Protein AF-A0A3S4GJ81-F1 (afdb_monomer)

Mean predicted aligned error: 19.54 Å

Nearest PDB structures (foldseek):
  8guh-assembly1_A  TM=9.334E-01  e=1.104E-15  Sphingobacterium multivorum
  7pob-assembly1_A  TM=9.217E-01  e=8.925E-16  Thermus thermophilus
  4bmk-assembly1_A  TM=9.281E-01  e=1.808E-13  Sphingomonas paucimobilis
  2x8u-assembly1_B  TM=9.259E-01  e=1.714E-13  Rhizorhabdus wittichii RW1
  2w8t-assembly1_A-2  TM=9.244E-01  e=3.075E-13  Sphingomonas paucimobilis

Organism: Serratia rubidaea (NCBI:txid61652)

pLDDT: mean 77.08, std 19.97, range [22.3, 98.38]

Foldseek 3Di:
DDDDDDPPPVVVLVVLLVVLLVLCCVLLVDDSVVADQAAFCCPRSVQDPVSLVVSQVCLCVQQVFPDGDDSVQPRGSNSSSVVSVVRPTNHPPPPDQDDPPDDLLRVLLLLLLVLLCVQQVDHSVVADQAAFSCPRSVRDPVSVLVSVQVSCVLLVHDSPDDCPPPRGNNSSSVSVQVVLCVPVNPCSSVVSSPDDDDDDDDDDDDDDDDDDDPPPVCPVVVCVVLPDNDDPVVLPPDDDPDPCPSVVVVVVVQVSCVVVVNHDPDFDFPDPPDQWTWTQDPVVRDTDIDGDPPDLCPVVVSPDPVSVVVQVVCCVVPNPAQPDDPVPRRDDPVQQVVFVVLCVLLVHPTGHDDPDLLVVLLVVLLVPAACLEEEEEEPQDDCSVVNSCVNRNHHYDYFYPDVVRVLVVLVVCLVRPHAYEYEYEQQRDPPRDGDPVVSVVVSCVVSVHHYDYRQVSQALPDDPSSSSDPDDDD

Solvent-accessible surface area (backbone atoms only — not comparable to full-atom values): 28217 Å² total; per-residue (Å²): 134,91,85,80,88,71,86,46,72,64,57,58,47,51,53,51,50,51,53,52,47,52,53,49,22,69,74,68,73,45,56,68,88,76,61,56,50,80,42,38,35,55,84,72,66,63,46,47,78,66,58,41,45,52,50,32,55,48,50,30,63,57,26,58,36,87,64,73,64,50,59,92,61,49,54,23,56,45,38,46,53,52,56,43,64,76,44,70,51,47,71,58,82,84,76,65,76,78,66,99,79,66,50,66,63,58,50,50,49,49,53,50,30,50,45,48,19,75,60,48,77,46,58,48,89,74,60,54,50,81,41,32,45,62,74,71,54,67,31,50,81,60,46,53,53,52,37,48,51,54,51,30,57,76,69,73,48,74,89,85,64,80,78,70,84,47,55,22,54,46,53,43,46,52,53,51,51,55,48,43,35,68,76,56,35,92,58,32,59,65,55,68,74,66,70,78,90,85,88,85,88,84,90,87,81,90,85,82,90,87,85,94,78,68,67,76,77,48,46,69,63,48,48,70,74,65,54,75,81,74,54,80,69,71,68,60,82,71,86,61,94,55,82,60,51,59,55,53,55,49,49,54,53,50,48,55,28,49,80,66,74,65,48,81,79,69,63,52,71,79,44,72,90,47,69,55,28,38,24,40,35,75,91,79,72,42,76,44,79,40,76,55,84,86,67,87,60,84,82,50,57,91,73,32,68,71,52,54,48,51,50,53,53,45,33,74,75,63,45,94,62,58,96,36,51,74,88,54,83,25,62,55,71,66,58,58,51,48,21,54,51,49,9,57,57,59,73,43,98,65,52,84,86,58,99,41,73,53,53,40,38,27,53,51,40,34,71,76,41,33,64,67,20,39,37,39,32,46,65,77,45,62,66,39,52,57,52,6,36,59,74,20,50,26,45,71,42,77,24,58,88,43,73,70,43,41,50,55,52,50,61,77,50,54,86,52,90,45,57,39,38,37,41,41,43,40,30,35,90,92,77,70,49,64,58,64,55,73,63,50,51,51,52,25,60,76,64,68,32,47,80,49,71,44,42,83,72,16,47,67,72,28,33,99,80,22,45,35,51,67,94,66,98,124

Structure (mmCIF, N/CA/C/O backbone):
data_AF-A0A3S4GJ81-F1
#
_entry.id   AF-A0A3S4GJ81-F1
#
loop_
_atom_site.group_PDB
_atom_site.id
_atom_site.type_symbol
_atom_site.label_atom_id
_atom_site.label_alt_id
_atom_site.label_comp_id
_atom_site.label_asym_id
_atom_site.label_entity_id
_atom_site.label_seq_id
_atom_site.pdbx_PDB_ins_code
_atom_site.Cartn_x
_atom_site.Cartn_y
_atom_site.Cartn_z
_atom_site.occupancy
_atom_site.B_iso_or_equiv
_atom_site.auth_seq_id
_atom_site.auth_comp_id
_atom_site.auth_asym_id
_atom_site.auth_atom_id
_atom_site.pdbx_PDB_model_num
ATOM 1 N N . MET A 1 1 ? -30.043 15.005 70.251 1.00 33.22 1 MET A N 1
ATOM 2 C CA . MET A 1 1 ? -30.910 14.728 69.088 1.00 33.22 1 MET A CA 1
ATOM 3 C C . MET A 1 1 ? -30.090 13.949 68.082 1.00 33.22 1 MET A C 1
ATOM 5 O O . MET A 1 1 ? -29.034 14.410 67.682 1.00 33.22 1 MET A O 1
ATOM 9 N N . SER A 1 2 ? -30.548 12.734 67.805 1.00 32.53 2 SER A N 1
ATOM 10 C CA . SER A 1 2 ? -30.050 11.798 66.796 1.00 32.53 2 SER A CA 1
ATOM 11 C C . SER A 1 2 ? -29.920 12.430 65.407 1.00 32.53 2 SER A C 1
ATOM 13 O O . SER A 1 2 ? -30.895 13.025 64.960 1.00 32.53 2 SER A O 1
ATOM 15 N N . MET A 1 3 ? -28.806 12.167 64.715 1.00 28.28 3 MET A N 1
ATOM 16 C CA . MET A 1 3 ? -28.792 11.769 63.296 1.00 28.28 3 MET A CA 1
ATOM 17 C C . MET A 1 3 ? -27.602 10.820 63.046 1.00 28.28 3 MET A C 1
ATOM 19 O O . MET A 1 3 ? -26.474 11.251 62.830 1.00 28.28 3 MET A O 1
ATOM 23 N N . GLN A 1 4 ? -27.863 9.514 63.151 1.00 31.02 4 GLN A N 1
ATOM 24 C CA . GLN A 1 4 ? -27.069 8.429 62.561 1.00 31.02 4 GLN A CA 1
ATOM 25 C C . GLN A 1 4 ? -27.545 8.165 61.123 1.00 31.02 4 GLN A C 1
ATOM 27 O O . GLN A 1 4 ? -28.752 8.207 60.892 1.00 31.02 4 GLN A O 1
ATOM 32 N N . GLY A 1 5 ? -26.616 7.735 60.255 1.00 34.56 5 GLY A N 1
ATOM 33 C CA . GLY A 1 5 ? -26.867 6.889 59.073 1.00 34.56 5 GLY A CA 1
ATOM 34 C C . GLY A 1 5 ? -27.461 7.619 57.860 1.00 34.56 5 GLY A C 1
ATOM 35 O O . GLY A 1 5 ? -28.145 8.617 58.009 1.00 34.56 5 GLY A O 1
ATOM 36 N N . VAL A 1 6 ? -27.268 7.199 56.614 1.00 35.28 6 VAL A N 1
ATOM 37 C CA . VAL A 1 6 ? -27.027 5.863 56.065 1.00 35.28 6 VAL A CA 1
ATOM 38 C C . VAL A 1 6 ? -26.537 6.109 54.621 1.00 35.28 6 VAL A C 1
ATOM 40 O O . VAL A 1 6 ? -27.303 6.667 53.845 1.00 35.28 6 VAL A O 1
ATOM 43 N N . GLU A 1 7 ? -25.312 5.716 54.238 1.00 46.34 7 GLU A N 1
ATOM 44 C CA . GLU A 1 7 ? -25.085 5.314 52.833 1.00 46.34 7 GLU A CA 1
ATOM 45 C C . GLU A 1 7 ? -26.029 4.133 52.631 1.00 46.34 7 GLU A C 1
ATOM 47 O O . GLU A 1 7 ? -25.914 3.123 53.335 1.00 46.34 7 GLU A O 1
ATOM 52 N N . SER A 1 8 ? -27.047 4.277 51.788 1.00 54.88 8 SER A N 1
ATOM 53 C CA . SER A 1 8 ? -27.994 3.188 51.585 1.00 54.88 8 SER A CA 1
ATOM 54 C C . SER A 1 8 ? -27.221 1.962 51.099 1.00 54.88 8 SER A C 1
ATOM 56 O O . SER A 1 8 ? -26.326 2.061 50.260 1.00 54.88 8 SER A O 1
ATOM 58 N N . ALA A 1 9 ? -27.553 0.775 51.614 1.00 55.84 9 ALA A N 1
ATOM 59 C CA . ALA A 1 9 ? -26.974 -0.475 51.114 1.00 55.84 9 ALA A CA 1
ATOM 60 C C . ALA A 1 9 ? -27.086 -0.573 49.574 1.00 55.84 9 ALA A C 1
ATOM 62 O O . ALA A 1 9 ? -26.226 -1.161 48.924 1.00 55.84 9 ALA A O 1
ATOM 63 N N . ALA A 1 10 ? -28.103 0.085 49.002 1.00 54.22 10 ALA A N 1
ATOM 64 C CA . ALA A 1 10 ? -28.312 0.257 47.571 1.00 54.22 10 ALA A CA 1
ATOM 65 C C . ALA A 1 10 ? -27.240 1.123 46.877 1.00 54.22 10 ALA A C 1
ATOM 67 O O . ALA A 1 10 ? -26.757 0.730 45.819 1.00 54.22 10 ALA A O 1
ATOM 68 N N . GLU A 1 11 ? -26.827 2.257 47.450 1.00 54.47 11 GLU A N 1
ATOM 69 C CA . GLU A 1 11 ? -25.741 3.097 46.911 1.00 54.47 11 GLU A CA 1
ATOM 70 C C . GLU A 1 11 ? -24.403 2.359 46.949 1.00 54.47 11 GLU A C 1
ATOM 72 O O . GLU A 1 11 ? -23.687 2.316 45.948 1.00 54.47 11 GLU A O 1
ATOM 77 N N . ARG A 1 12 ? -24.103 1.679 48.063 1.00 59.81 12 ARG A N 1
ATOM 78 C CA . ARG A 1 12 ? -22.886 0.863 48.186 1.00 59.81 12 ARG A CA 1
ATOM 79 C C . ARG A 1 12 ? -22.849 -0.254 47.139 1.00 59.81 12 ARG A C 1
ATOM 81 O O . ARG A 1 12 ? -21.811 -0.512 46.532 1.00 59.81 12 ARG A O 1
ATOM 88 N N . GLN A 1 13 ? -23.990 -0.895 46.895 1.00 62.25 13 GLN A N 1
ATOM 89 C CA . GLN A 1 13 ? -24.132 -1.938 45.884 1.00 62.25 13 GLN A CA 1
ATOM 90 C C . GLN A 1 13 ? -24.040 -1.385 44.451 1.00 62.25 13 GLN A C 1
ATOM 92 O O . GLN A 1 13 ? -23.454 -2.038 43.587 1.00 62.25 13 GLN A O 1
ATOM 97 N N . ALA A 1 14 ? -24.562 -0.183 44.190 1.00 64.56 14 ALA A N 1
ATOM 98 C CA . ALA A 1 14 ? -24.468 0.477 42.887 1.00 64.56 14 ALA A CA 1
ATOM 99 C C . ALA A 1 14 ? -23.019 0.848 42.532 1.00 64.56 14 ALA A C 1
ATOM 101 O O . ALA A 1 14 ? -22.576 0.581 41.414 1.00 64.56 14 ALA A O 1
ATOM 102 N N . LEU A 1 15 ? -22.263 1.378 43.497 1.00 64.19 15 LEU A N 1
ATOM 103 C CA . LEU A 1 15 ? -20.847 1.712 43.330 1.00 64.19 15 LEU A CA 1
ATOM 104 C C . LEU A 1 15 ? -19.984 0.464 43.107 1.00 64.19 15 LEU A C 1
ATOM 106 O O . LEU A 1 15 ? -19.156 0.440 42.196 1.00 64.19 15 LEU A O 1
ATOM 110 N N . LEU A 1 16 ? -20.220 -0.605 43.878 1.00 68.62 16 LEU A N 1
ATOM 111 C CA . LEU A 1 16 ? -19.563 -1.901 43.666 1.00 68.62 16 LEU A CA 1
ATOM 112 C C . LEU A 1 16 ? -19.842 -2.441 42.264 1.00 68.62 16 LEU A C 1
ATOM 114 O O . LEU A 1 16 ? -18.916 -2.829 41.557 1.00 68.62 16 LEU A O 1
ATOM 118 N N . ARG A 1 17 ? -21.105 -2.408 41.833 1.00 76.44 17 ARG A N 1
ATOM 119 C CA . ARG A 1 17 ? -21.510 -2.863 40.501 1.00 76.44 17 ARG A CA 1
ATOM 120 C C . ARG A 1 17 ? -20.817 -2.074 39.391 1.00 76.44 17 ARG A C 1
ATOM 122 O O . ARG A 1 17 ? -20.317 -2.681 38.448 1.00 76.44 17 ARG A O 1
ATOM 129 N N . GLN A 1 18 ? -20.774 -0.748 39.498 1.00 74.38 18 GLN A N 1
ATOM 130 C CA . GLN A 1 18 ? -20.103 0.106 38.517 1.00 74.38 18 GLN A CA 1
ATOM 131 C C . GLN A 1 18 ? -18.597 -0.181 38.458 1.00 74.38 18 GLN A C 1
ATOM 133 O O . GLN A 1 18 ? -18.037 -0.306 37.373 1.00 74.38 18 GLN A O 1
ATOM 138 N N . SER A 1 19 ? -17.964 -0.336 39.621 1.00 74.19 19 SER A N 1
ATOM 139 C CA . SER A 1 19 ? -16.532 -0.615 39.755 1.00 74.19 19 SER A CA 1
ATOM 140 C C . SER A 1 19 ? -16.153 -1.981 39.167 1.00 74.19 19 SER A C 1
ATOM 142 O O . SER A 1 19 ? -15.181 -2.089 38.422 1.00 74.19 19 SER A O 1
ATOM 144 N N . VAL A 1 20 ? -16.970 -3.014 39.410 1.00 78.06 20 VAL A N 1
ATOM 145 C CA . VAL A 1 20 ? -16.802 -4.339 38.789 1.00 78.06 20 VAL A CA 1
ATOM 146 C C . VAL A 1 20 ? -16.966 -4.246 37.268 1.00 78.06 20 VAL A C 1
ATOM 148 O O . VAL A 1 20 ? -16.091 -4.709 36.542 1.00 78.06 20 VAL A O 1
ATOM 151 N N . LEU A 1 21 ? -18.023 -3.594 36.766 1.00 80.69 21 LEU A N 1
ATOM 152 C CA . LEU A 1 21 ? -18.252 -3.436 35.322 1.00 80.69 21 LEU A CA 1
ATOM 153 C C . LEU A 1 21 ? -17.106 -2.707 34.611 1.00 80.69 21 LEU A C 1
ATOM 155 O O . LEU A 1 21 ? -16.707 -3.123 33.528 1.00 80.69 21 LEU A O 1
ATOM 159 N N . GLN A 1 22 ? -16.549 -1.658 35.219 1.00 76.56 22 GLN A N 1
ATOM 160 C CA . GLN A 1 22 ? -15.390 -0.946 34.672 1.00 76.56 22 GLN A CA 1
ATOM 161 C C . GLN A 1 22 ? -14.150 -1.840 34.589 1.00 76.56 22 GLN A C 1
ATOM 163 O O . GLN A 1 22 ? -13.430 -1.793 33.593 1.00 76.56 22 GLN A O 1
ATOM 168 N N . THR A 1 23 ? -13.913 -2.682 35.599 1.00 76.81 23 THR A N 1
ATOM 169 C CA . THR A 1 23 ? -12.805 -3.645 35.578 1.00 76.81 23 THR A CA 1
ATOM 170 C C . THR A 1 23 ? -12.976 -4.674 34.466 1.00 76.81 23 THR A C 1
ATOM 172 O O . THR A 1 23 ? -12.013 -4.947 33.752 1.00 76.81 23 THR A O 1
ATOM 175 N N . PHE A 1 24 ? -14.193 -5.188 34.262 1.00 81.00 24 PHE A N 1
ATOM 176 C CA . PHE A 1 24 ? -14.482 -6.086 33.143 1.00 81.00 24 PHE A CA 1
ATOM 177 C C . PHE A 1 24 ? -14.316 -5.384 31.790 1.00 81.00 24 PHE A C 1
ATOM 179 O O . PHE A 1 24 ? -13.592 -5.904 30.948 1.00 81.00 24 PHE A O 1
ATOM 186 N N . ALA A 1 25 ? -14.892 -4.196 31.591 1.00 78.56 25 ALA A N 1
ATOM 187 C CA . ALA A 1 25 ? -14.765 -3.434 30.343 1.00 78.56 25 ALA A CA 1
ATOM 188 C C . ALA A 1 25 ? -13.299 -3.168 29.973 1.00 78.56 25 ALA A C 1
ATOM 190 O O . ALA A 1 25 ? -12.878 -3.414 28.848 1.00 78.56 25 ALA A O 1
ATOM 191 N N . ARG A 1 26 ? -12.486 -2.748 30.949 1.00 82.19 26 ARG A N 1
ATOM 192 C CA . ARG A 1 26 ? -11.063 -2.462 30.736 1.00 82.19 26 ARG A CA 1
ATOM 193 C C . ARG A 1 26 ? -10.247 -3.703 30.366 1.00 82.19 26 ARG A C 1
ATOM 195 O O . ARG A 1 26 ? -9.340 -3.589 29.555 1.00 82.19 26 ARG A O 1
ATOM 202 N N . LEU A 1 27 ? -10.514 -4.850 30.993 1.00 75.75 27 LEU A N 1
ATOM 203 C CA . LEU A 1 27 ? -9.722 -6.073 30.794 1.00 75.75 27 LEU A CA 1
ATOM 204 C C . LEU A 1 27 ? -10.197 -6.931 29.618 1.00 75.75 27 LEU A C 1
ATOM 206 O O . LEU A 1 27 ? -9.433 -7.745 29.118 1.00 75.75 27 LEU A O 1
ATOM 210 N N . THR A 1 28 ? -11.450 -6.771 29.194 1.00 79.62 28 THR A N 1
ATOM 211 C CA . THR A 1 28 ? -12.027 -7.523 28.066 1.00 79.62 28 THR A CA 1
ATOM 212 C C . THR A 1 28 ? -12.143 -6.699 26.787 1.00 79.62 28 THR A C 1
ATOM 214 O O . THR A 1 28 ? -12.536 -7.239 25.760 1.00 79.62 28 THR A O 1
ATOM 217 N N . GLU A 1 29 ? -11.835 -5.399 26.852 1.00 78.81 29 GLU A N 1
ATOM 218 C CA . GLU A 1 29 ? -11.982 -4.420 25.764 1.00 78.81 29 GLU A CA 1
ATOM 219 C C . GLU A 1 29 ? -13.423 -4.257 25.241 1.00 78.81 29 GLU A C 1
ATOM 221 O O . GLU A 1 29 ? -13.659 -3.591 24.232 1.00 78.81 29 GLU A O 1
ATOM 226 N N . TYR A 1 30 ? -14.416 -4.814 25.943 1.00 73.06 30 TYR A N 1
ATOM 227 C CA . TYR A 1 30 ? -15.823 -4.589 25.636 1.00 73.06 30 TYR A CA 1
ATOM 228 C C . TYR A 1 30 ? -16.294 -3.225 26.140 1.00 73.06 30 TYR A C 1
ATOM 230 O O . TYR A 1 30 ? -16.012 -2.813 27.267 1.00 73.06 30 TYR A O 1
ATOM 238 N N . GLU A 1 31 ? -17.124 -2.567 25.332 1.00 73.88 31 GLU A N 1
ATOM 239 C CA . GLU A 1 31 ? -17.878 -1.391 25.758 1.00 73.88 31 GLU A CA 1
ATOM 240 C C . GLU A 1 31 ? -18.751 -1.723 26.985 1.00 73.88 31 GLU A C 1
ATOM 242 O O . GLU A 1 31 ? -19.452 -2.742 26.969 1.00 73.88 31 GLU A O 1
ATOM 247 N N . PRO A 1 32 ? -18.809 -0.868 28.028 1.00 72.50 32 PRO A N 1
ATOM 248 C CA . PRO A 1 32 ? -19.624 -1.122 29.220 1.00 72.50 32 PRO A CA 1
ATOM 249 C C . PRO A 1 32 ? -21.101 -1.415 28.915 1.00 72.50 32 PRO A C 1
ATOM 251 O O . PRO A 1 32 ? -21.754 -2.143 29.658 1.00 72.50 32 PRO A O 1
ATOM 254 N N . ALA A 1 33 ? -21.626 -0.871 27.812 1.00 74.19 33 ALA A N 1
ATOM 255 C CA . ALA A 1 33 ? -22.996 -1.102 27.355 1.00 74.19 33 ALA A CA 1
ATOM 256 C C . ALA A 1 33 ? -23.234 -2.511 26.771 1.00 74.19 33 ALA A C 1
ATOM 258 O O . ALA A 1 33 ? -24.376 -2.965 26.742 1.00 74.19 33 ALA A O 1
ATOM 259 N N . ALA A 1 34 ? -22.183 -3.201 26.315 1.00 71.94 34 ALA A N 1
ATOM 260 C CA . ALA A 1 34 ? -22.251 -4.558 25.767 1.00 71.94 34 ALA A CA 1
ATOM 261 C C . ALA A 1 34 ? -22.134 -5.651 26.851 1.00 71.94 34 ALA A C 1
ATOM 263 O O . ALA A 1 34 ? -22.428 -6.818 26.592 1.00 71.94 34 ALA A O 1
ATOM 264 N N . LEU A 1 35 ? -21.738 -5.282 28.074 1.00 80.81 35 LEU A N 1
ATOM 265 C CA . LEU A 1 35 ? -21.536 -6.198 29.195 1.00 80.81 35 LEU A CA 1
ATOM 266 C C . LEU A 1 35 ? -22.814 -6.355 30.028 1.00 80.81 35 LEU A C 1
ATOM 268 O O . LEU A 1 35 ? -23.057 -5.617 30.987 1.00 80.81 35 LEU A O 1
ATOM 272 N N . ALA A 1 36 ? -23.640 -7.348 29.692 1.00 85.50 36 ALA A N 1
ATOM 273 C CA . ALA A 1 36 ? -24.758 -7.716 30.556 1.00 85.50 36 ALA A CA 1
ATOM 274 C C . ALA A 1 36 ? -24.254 -8.491 31.786 1.00 85.50 36 ALA A C 1
ATOM 276 O O . ALA A 1 36 ? -23.424 -9.393 31.682 1.00 85.50 36 ALA A O 1
ATOM 277 N N . MET A 1 37 ? -24.783 -8.159 32.970 1.00 81.50 37 MET A N 1
ATOM 278 C CA . MET A 1 37 ? -24.329 -8.742 34.245 1.00 81.50 37 MET A CA 1
ATOM 279 C C . MET A 1 37 ? -24.424 -10.273 34.276 1.00 81.50 37 MET A C 1
ATOM 281 O O . MET A 1 37 ? -23.623 -10.939 34.921 1.00 81.50 37 MET A O 1
ATOM 285 N N . ASN A 1 38 ? -25.416 -10.826 33.587 1.00 86.88 38 ASN A N 1
ATOM 286 C CA . ASN A 1 38 ? -25.730 -12.247 33.543 1.00 86.88 38 ASN A CA 1
ATOM 287 C C . ASN A 1 38 ? -25.166 -12.968 32.308 1.00 86.88 38 ASN A C 1
ATOM 289 O O . ASN A 1 38 ? -25.450 -14.154 32.151 1.00 86.88 38 ASN A O 1
ATOM 293 N N . SER A 1 39 ? -24.402 -12.289 31.445 1.00 80.75 39 SER A N 1
ATOM 294 C CA . SER A 1 39 ? -23.735 -12.943 30.315 1.00 80.75 39 SER A CA 1
ATOM 295 C C . SER A 1 39 ? -22.697 -13.939 30.817 1.00 80.75 39 SER A C 1
ATOM 297 O O . SER A 1 39 ? -21.889 -13.621 31.696 1.00 80.75 39 SER A O 1
ATOM 299 N N . HIS A 1 40 ? -22.695 -15.135 30.236 1.00 86.50 40 HIS A N 1
ATOM 300 C CA . HIS A 1 40 ? -21.687 -16.140 30.520 1.00 86.50 40 HIS A CA 1
ATOM 301 C C . HIS A 1 40 ? -20.353 -15.728 29.893 1.00 86.50 40 HIS A C 1
ATOM 303 O O . HIS A 1 40 ? -20.245 -15.549 28.683 1.00 86.50 40 HIS A O 1
ATOM 309 N N . LEU A 1 41 ? -19.305 -15.624 30.705 1.00 85.50 41 LEU A N 1
ATOM 310 C CA . LEU A 1 41 ? -18.027 -15.041 30.295 1.00 85.50 41 LEU A CA 1
ATOM 311 C C . LEU A 1 41 ? -17.349 -15.847 29.183 1.00 85.50 41 LEU A C 1
ATOM 313 O O . LEU A 1 41 ? -16.987 -15.281 28.160 1.00 85.50 41 LEU A O 1
ATOM 317 N N . GLU A 1 42 ? -17.265 -17.170 29.325 1.00 82.50 42 GLU A N 1
ATOM 318 C CA . GLU A 1 42 ? -16.672 -18.022 28.282 1.00 82.50 42 GLU A CA 1
ATOM 319 C C . GLU A 1 42 ? -17.579 -18.207 27.052 1.00 82.50 42 GLU A C 1
ATOM 321 O O . GLU A 1 42 ? -17.100 -18.187 25.923 1.00 82.50 42 GLU A O 1
ATOM 326 N N . HIS A 1 43 ? -18.886 -18.416 27.255 1.00 77.56 43 HIS A N 1
ATOM 327 C CA . HIS A 1 43 ? -19.799 -18.835 26.185 1.00 77.56 43 HIS A CA 1
ATOM 328 C C . HIS A 1 43 ? -20.406 -17.658 25.411 1.00 77.56 43 HIS A C 1
ATOM 330 O O . HIS A 1 43 ? -20.538 -17.750 24.193 1.00 77.56 43 HIS A O 1
ATOM 336 N N . ASP A 1 44 ? -20.747 -16.561 26.094 1.00 79.06 44 ASP A N 1
ATOM 337 C CA . ASP A 1 44 ? -21.403 -15.399 25.479 1.00 79.06 44 ASP A CA 1
ATOM 338 C C . ASP A 1 44 ? -20.401 -14.287 25.147 1.00 79.06 44 ASP A C 1
ATOM 340 O O . ASP A 1 44 ? -20.571 -13.582 24.155 1.00 79.06 44 ASP A O 1
ATOM 344 N N . LEU A 1 45 ? -19.359 -14.122 25.971 1.00 80.31 45 LEU A N 1
ATOM 345 C CA . LEU A 1 45 ? -18.370 -13.044 25.835 1.00 80.31 45 LEU A CA 1
ATOM 346 C C . LEU A 1 45 ? -16.998 -13.526 25.338 1.00 80.31 45 LEU A C 1
ATOM 348 O O . LEU A 1 45 ? -16.115 -12.701 25.110 1.00 80.31 45 LEU A O 1
ATOM 352 N N . GLY A 1 46 ? -16.800 -14.834 25.147 1.00 80.38 46 GLY A N 1
ATOM 353 C CA . GLY A 1 46 ? -15.547 -15.395 24.629 1.00 80.38 46 GLY A CA 1
ATOM 354 C C . GLY A 1 46 ? -14.318 -15.137 25.509 1.00 80.38 46 GLY A C 1
ATOM 355 O O . GLY A 1 46 ? -13.197 -15.176 25.009 1.00 80.38 46 GLY A O 1
ATOM 356 N N . VAL A 1 47 ? -14.510 -14.846 26.799 1.00 83.38 47 VAL A N 1
ATOM 357 C CA . VAL A 1 47 ? -13.422 -14.589 27.750 1.00 83.38 47 VAL A CA 1
ATOM 358 C C . VAL A 1 47 ? -12.750 -15.915 28.086 1.00 83.38 47 VAL A C 1
ATOM 360 O O . VAL A 1 47 ? -13.380 -16.800 28.663 1.00 83.38 47 VAL A O 1
ATOM 363 N N . ASP A 1 48 ? -11.479 -16.063 27.718 1.00 81.25 48 ASP A N 1
ATOM 364 C CA . ASP A 1 48 ? -10.722 -17.285 27.980 1.00 81.25 48 ASP A CA 1
ATOM 365 C C . ASP A 1 48 ? -10.261 -17.407 29.447 1.00 81.25 48 ASP A C 1
ATOM 367 O O . ASP A 1 48 ? -10.360 -16.485 30.263 1.00 81.25 48 ASP A O 1
ATOM 371 N N . SER A 1 49 ? -9.723 -18.577 29.797 1.00 79.00 49 SER A N 1
ATOM 372 C CA . SER A 1 49 ? -9.259 -18.877 31.156 1.00 79.00 49 SER A CA 1
ATOM 373 C C . SER A 1 49 ? -8.084 -18.009 31.629 1.00 79.00 49 SER A C 1
ATOM 375 O O . SER A 1 49 ? -7.864 -17.900 32.835 1.00 79.00 49 SER A O 1
ATOM 377 N N . ILE A 1 50 ? -7.311 -17.415 30.710 1.00 75.31 50 ILE A N 1
ATOM 378 C CA . ILE A 1 50 ? -6.179 -16.536 31.040 1.00 75.31 50 ILE A CA 1
ATOM 379 C C . ILE A 1 50 ? -6.717 -15.150 31.409 1.00 75.31 50 ILE A C 1
ATOM 381 O O . ILE A 1 50 ? -6.386 -14.632 32.476 1.00 75.31 50 ILE A O 1
ATOM 385 N N . ALA A 1 51 ? -7.618 -14.601 30.593 1.00 77.44 51 ALA A N 1
ATOM 386 C CA . ALA A 1 51 ? -8.298 -13.339 30.861 1.00 77.44 51 ALA A CA 1
ATOM 387 C C . ALA A 1 51 ? -9.136 -13.409 32.150 1.00 77.44 51 ALA A C 1
ATOM 389 O O . ALA A 1 51 ? -9.096 -12.493 32.973 1.00 77.44 51 ALA A O 1
ATOM 390 N N . LEU A 1 52 ? -9.826 -14.529 32.404 1.00 84.62 52 LEU A N 1
ATOM 391 C CA . LEU A 1 52 ? -10.541 -14.749 33.667 1.00 84.62 52 LEU A CA 1
ATOM 392 C C . LEU A 1 52 ? -9.611 -14.763 34.890 1.00 84.62 52 LEU A C 1
ATOM 394 O O . LEU A 1 52 ? -9.977 -14.233 35.942 1.00 84.62 52 LEU A O 1
ATOM 398 N N . ALA A 1 53 ? -8.410 -15.336 34.770 1.00 80.81 53 ALA A N 1
ATOM 399 C CA . ALA A 1 53 ? -7.425 -15.329 35.850 1.00 80.81 53 ALA A CA 1
ATOM 400 C C . ALA A 1 53 ? -6.927 -13.911 36.164 1.00 80.81 53 ALA A C 1
ATOM 402 O O . ALA A 1 53 ? -6.786 -13.550 37.336 1.00 80.81 53 ALA A O 1
ATOM 403 N N . GLU A 1 54 ? -6.720 -13.086 35.138 1.00 83.62 54 GLU A N 1
ATOM 404 C CA . GLU A 1 54 ? -6.328 -11.684 35.294 1.00 83.62 54 GLU A CA 1
ATOM 405 C C . GLU A 1 54 ? -7.447 -10.824 35.903 1.00 83.62 54 GLU A C 1
ATOM 407 O O . GLU A 1 54 ? -7.194 -10.011 36.800 1.00 83.62 54 GLU A O 1
ATOM 412 N N . ILE A 1 55 ? -8.696 -11.052 35.488 1.00 83.69 55 ILE A N 1
ATOM 413 C CA . ILE A 1 55 ? -9.880 -10.406 36.066 1.00 83.69 55 ILE A CA 1
ATOM 414 C C . ILE A 1 55 ? -10.008 -10.761 37.550 1.00 83.69 55 ILE A C 1
ATOM 416 O O . ILE A 1 55 ? -10.104 -9.862 38.387 1.00 83.69 55 ILE A O 1
ATOM 420 N N . ALA A 1 56 ? -9.943 -12.048 37.905 1.00 83.75 56 ALA A N 1
ATOM 421 C CA . ALA A 1 56 ? -10.020 -12.493 39.295 1.00 83.75 56 ALA A CA 1
ATOM 422 C C . ALA A 1 56 ? -8.891 -11.887 40.148 1.00 83.75 56 ALA A C 1
ATOM 424 O O . ALA A 1 56 ? -9.141 -11.362 41.234 1.00 83.75 56 ALA A O 1
ATOM 425 N N . ALA A 1 57 ? -7.651 -11.895 39.647 1.00 77.81 57 ALA A N 1
ATOM 426 C CA . ALA A 1 57 ? -6.507 -11.297 40.333 1.00 77.81 57 ALA A CA 1
ATOM 427 C C . ALA A 1 57 ? -6.678 -9.783 40.548 1.00 77.81 57 ALA A C 1
ATOM 429 O O . ALA A 1 57 ? -6.369 -9.270 41.627 1.00 77.81 57 ALA A O 1
ATOM 430 N N . THR A 1 58 ? -7.208 -9.076 39.548 1.00 79.19 58 THR A N 1
ATOM 431 C CA . THR A 1 58 ? -7.468 -7.635 39.629 1.00 79.19 58 THR A CA 1
ATOM 432 C C . THR A 1 58 ? -8.563 -7.322 40.644 1.00 79.19 58 THR A C 1
ATOM 434 O O . THR A 1 58 ? -8.360 -6.458 41.492 1.00 79.19 58 THR A O 1
ATOM 437 N N . LEU A 1 59 ? -9.685 -8.047 40.619 1.00 79.69 59 LEU A N 1
ATOM 438 C CA . LEU A 1 59 ? -10.791 -7.856 41.565 1.00 79.69 59 LEU A CA 1
ATOM 439 C C . LEU A 1 59 ? -10.361 -8.146 43.010 1.00 79.69 59 LEU A C 1
ATOM 441 O O . LEU A 1 59 ? -10.670 -7.370 43.913 1.00 79.69 59 LEU A O 1
ATOM 445 N N . ASN A 1 60 ? -9.586 -9.213 43.226 1.00 79.94 60 ASN A N 1
ATOM 446 C CA . ASN A 1 60 ? -9.025 -9.544 44.537 1.00 79.94 60 ASN A CA 1
ATOM 447 C C . ASN A 1 60 ? -8.154 -8.418 45.099 1.00 79.94 60 ASN A C 1
ATOM 449 O O . ASN A 1 60 ? -8.286 -8.059 46.268 1.00 79.94 60 ASN A O 1
ATOM 453 N N . ARG A 1 61 ? -7.294 -7.837 44.255 1.00 76.44 61 ARG A N 1
ATOM 454 C CA . ARG A 1 61 ? -6.433 -6.708 44.626 1.00 76.44 61 ARG A CA 1
ATOM 455 C C . ARG A 1 61 ? -7.244 -5.434 44.869 1.00 76.44 61 ARG A C 1
ATOM 457 O O . ARG A 1 61 ? -7.014 -4.740 45.851 1.00 76.44 61 ARG A O 1
ATOM 464 N N . GLN A 1 62 ? -8.199 -5.145 43.988 1.00 73.12 62 GLN A N 1
ATOM 465 C CA . GLN A 1 62 ? -9.011 -3.929 44.005 1.00 73.12 62 GLN A CA 1
ATOM 466 C C . GLN A 1 62 ? -9.921 -3.843 45.233 1.00 73.12 62 GLN A C 1
ATOM 468 O O . GLN A 1 62 ? -10.065 -2.762 45.794 1.00 73.12 62 GLN A O 1
ATOM 473 N N . PHE A 1 63 ? -10.517 -4.962 45.655 1.00 69.56 63 PHE A N 1
ATOM 474 C CA . PHE A 1 63 ? -11.464 -5.015 46.778 1.00 69.56 63 PHE A CA 1
ATOM 475 C C . PHE A 1 63 ? -10.873 -5.594 48.069 1.00 69.56 63 PHE A C 1
ATOM 477 O O . PHE A 1 63 ? -11.612 -5.792 49.033 1.00 69.56 63 PHE A O 1
ATOM 484 N N . GLN A 1 64 ? -9.563 -5.875 48.079 1.00 69.75 64 GLN A N 1
ATOM 485 C CA . GLN A 1 64 ? -8.815 -6.390 49.233 1.00 69.75 64 GLN A CA 1
ATOM 486 C C . GLN A 1 64 ? -9.540 -7.550 49.934 1.00 69.75 64 GLN A C 1
ATOM 488 O O . GLN A 1 64 ? -9.711 -7.555 51.153 1.00 69.75 64 GLN A O 1
ATOM 493 N N . LEU A 1 65 ? -10.029 -8.517 49.151 1.00 68.44 65 LEU A N 1
ATOM 494 C CA . LEU A 1 65 ? -10.857 -9.595 49.688 1.00 68.44 65 LEU A CA 1
ATOM 495 C C . LEU A 1 65 ? -10.038 -10.468 50.646 1.00 68.44 65 LEU A C 1
ATOM 497 O O . LEU A 1 65 ? -9.005 -11.018 50.267 1.00 68.44 65 LEU A O 1
ATOM 501 N N . ASN A 1 66 ? -10.545 -10.663 51.867 1.00 64.94 66 ASN A N 1
ATOM 502 C CA . ASN A 1 66 ? -9.906 -11.518 52.877 1.00 64.94 66 ASN A CA 1
ATOM 503 C C . ASN A 1 66 ? -9.738 -12.969 52.399 1.00 64.94 66 ASN A C 1
ATOM 505 O O . ASN A 1 66 ? -8.802 -13.664 52.785 1.00 64.94 66 ASN A O 1
ATOM 509 N N . THR A 1 67 ? -10.672 -13.440 51.570 1.00 75.69 67 THR A N 1
ATOM 510 C CA . THR A 1 67 ? -10.586 -14.723 50.868 1.00 75.69 67 THR A CA 1
ATOM 511 C C . THR A 1 67 ? -10.597 -14.446 49.368 1.00 75.69 67 THR A C 1
ATOM 513 O O . THR A 1 67 ? -11.571 -13.858 48.899 1.00 75.69 67 THR A O 1
ATOM 516 N N . PRO A 1 68 ? -9.571 -14.855 48.602 1.00 81.31 68 PRO A N 1
ATOM 517 C CA . PRO A 1 68 ? -9.525 -14.581 47.174 1.00 81.31 68 PRO A CA 1
ATOM 518 C C . PRO A 1 68 ? -10.693 -15.236 46.431 1.00 81.31 68 PRO A C 1
ATOM 520 O O . PRO A 1 68 ? -10.972 -16.421 46.622 1.00 81.31 68 PRO A O 1
ATOM 523 N N . LEU A 1 69 ? -11.340 -14.466 45.563 1.00 81.75 69 LEU A N 1
ATOM 524 C CA . LEU A 1 69 ? -12.257 -14.927 44.533 1.00 81.75 69 LEU A CA 1
ATOM 525 C C . LEU A 1 69 ? -11.489 -15.824 43.554 1.00 81.75 69 LEU A C 1
ATOM 527 O O . LEU A 1 69 ? -10.457 -15.413 43.012 1.00 81.75 69 LEU A O 1
ATOM 531 N N . GLN A 1 70 ? -11.971 -17.047 43.359 1.00 84.31 70 GLN A N 1
ATOM 532 C CA . GLN A 1 70 ? -11.334 -18.036 42.489 1.00 84.31 70 GLN A CA 1
ATOM 533 C C . GLN A 1 70 ? -11.943 -17.996 41.088 1.00 84.31 70 GLN A C 1
ATOM 535 O O . GLN A 1 70 ? -13.133 -17.744 40.928 1.00 84.31 70 GLN A O 1
ATOM 540 N N . VAL A 1 71 ? -11.154 -18.321 40.062 1.00 85.38 71 VAL A N 1
ATOM 541 C CA . VAL A 1 71 ? -11.625 -18.322 38.662 1.00 85.38 71 VAL A CA 1
ATOM 542 C C . VAL A 1 71 ? -12.846 -19.229 38.469 1.00 85.38 71 VAL A C 1
ATOM 544 O O . VAL A 1 71 ? -13.769 -18.874 37.745 1.00 85.38 71 VAL A O 1
ATOM 547 N N . GLN A 1 72 ? -12.908 -20.367 39.171 1.00 84.88 72 GLN A N 1
ATOM 548 C CA . GLN A 1 72 ? -14.028 -21.313 39.066 1.00 84.88 72 GLN A CA 1
ATOM 549 C C . GLN A 1 72 ? -15.347 -20.767 39.641 1.00 84.88 72 GLN A C 1
ATOM 551 O O . GLN A 1 72 ? -16.409 -21.336 39.383 1.00 84.88 72 GLN A O 1
ATOM 556 N N . GLU A 1 73 ? -15.286 -19.689 40.425 1.00 81.12 73 GLU A N 1
ATOM 557 C CA . GLU A 1 73 ? -16.445 -19.031 41.032 1.00 81.12 73 GLU A CA 1
ATOM 558 C C . GLU A 1 73 ? -17.069 -17.983 40.099 1.00 81.12 73 GLU A C 1
ATOM 560 O O . GLU A 1 73 ? -18.157 -17.501 40.390 1.00 81.12 73 GLU A O 1
ATOM 565 N N . ILE A 1 74 ? -16.417 -17.640 38.981 1.00 86.69 74 ILE A N 1
ATOM 566 C CA . ILE A 1 74 ? -16.799 -16.520 38.114 1.00 86.69 74 ILE A CA 1
ATOM 567 C C . ILE A 1 74 ? -17.249 -17.047 36.747 1.00 86.69 74 ILE A C 1
ATOM 569 O O . ILE A 1 74 ? -16.443 -17.195 35.830 1.00 86.69 74 ILE A O 1
ATOM 573 N N . LYS A 1 75 ? -18.548 -17.328 36.589 1.00 87.19 75 LYS A N 1
ATOM 574 C CA . LYS A 1 75 ? -19.124 -17.698 35.280 1.00 87.19 75 LYS A CA 1
ATOM 575 C C . LYS A 1 75 ? -19.765 -16.507 34.581 1.00 87.19 75 LYS A C 1
ATOM 577 O O . LYS A 1 75 ? -19.777 -16.452 33.356 1.00 87.19 75 LYS A O 1
ATOM 582 N N . THR A 1 76 ? -20.259 -15.550 35.357 1.00 89.19 76 THR A N 1
ATOM 583 C CA . THR A 1 76 ? -20.875 -14.299 34.913 1.00 89.19 76 THR A CA 1
ATOM 584 C C . THR A 1 76 ? -20.296 -13.111 35.689 1.00 89.19 76 THR A C 1
ATOM 586 O O . THR A 1 76 ? -19.666 -13.276 36.738 1.00 89.19 76 THR A O 1
ATOM 589 N N . ILE A 1 77 ? -20.527 -11.887 35.206 1.00 84.19 77 ILE A N 1
ATOM 590 C CA . ILE A 1 77 ? -20.137 -10.657 35.926 1.00 84.19 77 ILE A CA 1
ATOM 591 C C . ILE A 1 77 ? -20.909 -10.548 37.255 1.00 84.19 77 ILE A C 1
ATOM 593 O O . ILE A 1 77 ? -20.384 -10.049 38.252 1.00 84.19 77 ILE A O 1
ATOM 597 N N . GLN A 1 78 ? -22.146 -11.051 37.291 1.00 82.06 78 GLN A N 1
ATOM 598 C CA . GLN A 1 78 ? -22.964 -11.132 38.496 1.00 82.06 78 GLN A CA 1
ATOM 599 C C . GLN A 1 78 ? -22.345 -12.072 39.534 1.00 82.06 78 GLN A C 1
ATOM 601 O O . GLN A 1 78 ? -22.293 -11.696 40.700 1.00 82.06 78 GLN A O 1
ATOM 606 N N . ASP A 1 79 ? -21.794 -13.221 39.126 1.00 82.81 79 ASP A N 1
ATOM 607 C CA . ASP A 1 79 ? -21.114 -14.136 40.055 1.00 82.81 79 ASP A CA 1
ATOM 608 C C . ASP A 1 79 ? -19.887 -13.479 40.702 1.00 82.81 79 ASP A C 1
ATOM 610 O O . ASP A 1 79 ? -19.642 -13.651 41.896 1.00 82.81 79 ASP A O 1
ATOM 614 N N . ALA A 1 80 ? -19.141 -12.667 39.941 1.00 80.94 80 ALA A N 1
ATOM 615 C CA . ALA A 1 80 ? -18.030 -11.892 40.490 1.00 80.94 80 ALA A CA 1
ATOM 616 C C . ALA A 1 80 ? -18.513 -10.868 41.529 1.00 80.94 80 ALA A C 1
ATOM 618 O O . ALA A 1 80 ? -17.942 -10.770 42.616 1.00 80.94 80 ALA A O 1
ATOM 619 N N . LEU A 1 81 ? -19.577 -10.123 41.214 1.00 80.50 81 LEU A N 1
ATOM 620 C CA . LEU A 1 81 ? -20.165 -9.131 42.117 1.00 80.50 81 LEU A CA 1
ATOM 621 C C . LEU A 1 81 ? -20.714 -9.779 43.398 1.00 80.50 81 LEU A C 1
ATOM 623 O O . LEU A 1 81 ? -20.449 -9.287 44.495 1.00 80.50 81 LEU A O 1
ATOM 627 N N . ASP A 1 82 ? -21.439 -10.888 43.273 1.00 79.06 82 ASP A N 1
ATOM 628 C CA . ASP A 1 82 ? -22.003 -11.627 44.403 1.00 79.06 82 ASP A CA 1
ATOM 629 C C . ASP A 1 82 ? -20.894 -12.251 45.257 1.00 79.06 82 ASP A C 1
ATOM 631 O O . ASP A 1 82 ? -20.932 -12.177 46.488 1.00 79.06 82 ASP A O 1
ATOM 635 N N . GLY A 1 83 ? -19.858 -12.795 44.612 1.00 76.62 83 GLY A N 1
ATOM 636 C CA . GLY A 1 83 ? -18.674 -13.327 45.276 1.00 76.62 83 GLY A CA 1
ATOM 637 C C . GLY A 1 83 ? -17.926 -12.266 46.086 1.00 76.62 83 GLY A C 1
ATOM 638 O O . GLY A 1 83 ? -17.509 -12.550 47.211 1.00 76.62 83 GLY A O 1
ATOM 639 N N . ILE A 1 84 ? -17.818 -11.045 45.554 1.00 76.38 84 ILE A N 1
ATOM 640 C CA . ILE A 1 84 ? -17.259 -9.873 46.241 1.00 76.38 84 ILE A CA 1
ATOM 641 C C . ILE A 1 84 ? -18.145 -9.470 47.426 1.00 76.38 84 ILE A C 1
ATOM 643 O O . ILE A 1 84 ? -17.637 -9.319 48.533 1.00 76.38 84 ILE A O 1
ATOM 647 N N . LEU A 1 85 ? -19.464 -9.350 47.234 1.00 74.88 85 LEU A N 1
ATOM 648 C CA . LEU A 1 85 ? -20.416 -8.944 48.279 1.00 74.88 85 LEU A CA 1
ATOM 649 C C . LEU A 1 85 ? -20.446 -9.908 49.475 1.00 74.88 85 LEU A C 1
ATOM 651 O O . LEU A 1 85 ? -20.581 -9.463 50.613 1.00 74.88 85 LEU A O 1
ATOM 655 N N . GLN A 1 86 ? -20.282 -11.211 49.236 1.00 74.06 86 GLN A N 1
ATOM 656 C CA . GLN A 1 86 ? -20.247 -12.236 50.288 1.00 74.06 86 GLN A CA 1
ATOM 657 C C . GLN A 1 86 ? -18.971 -12.210 51.143 1.00 74.06 86 GLN A C 1
ATOM 659 O O . GLN A 1 86 ? -18.944 -12.823 52.208 1.00 74.06 86 GLN A O 1
ATOM 664 N N . ARG A 1 87 ? -17.910 -11.531 50.690 1.00 71.38 87 ARG A N 1
ATOM 665 C CA . ARG A 1 87 ? -16.568 -11.566 51.301 1.00 71.38 87 ARG A CA 1
ATOM 666 C C . ARG A 1 87 ? -16.201 -10.278 52.046 1.00 71.38 87 ARG A C 1
ATOM 668 O O . ARG A 1 87 ? -15.023 -10.052 52.303 1.00 71.38 87 ARG A O 1
ATOM 675 N N . GLU A 1 88 ? -17.210 -9.472 52.397 1.00 63.38 88 GLU A N 1
ATOM 676 C CA . GLU A 1 88 ? -17.088 -8.178 53.091 1.00 63.38 88 GLU A CA 1
ATOM 677 C C . GLU A 1 88 ? -15.974 -7.297 52.497 1.00 63.38 88 GLU A C 1
ATOM 679 O O . GLU A 1 88 ? -14.940 -7.074 53.125 1.00 63.38 88 GLU A O 1
ATOM 684 N N . PRO A 1 89 ? -16.164 -6.795 51.266 1.00 54.97 89 PRO A N 1
ATOM 685 C CA . PRO A 1 89 ? -15.111 -6.113 50.539 1.00 54.97 89 PRO A CA 1
ATOM 686 C C . PRO A 1 89 ? -14.792 -4.776 51.202 1.00 54.97 89 PRO A C 1
ATOM 688 O O . PRO A 1 89 ? -15.681 -3.938 51.438 1.00 54.97 89 PRO A O 1
ATOM 691 N N . THR A 1 90 ? -13.507 -4.540 51.444 1.00 48.97 90 THR A N 1
ATOM 692 C CA . THR A 1 90 ? -13.003 -3.202 51.719 1.00 48.97 90 THR A CA 1
ATOM 693 C C . THR A 1 90 ? -13.026 -2.463 50.392 1.00 48.97 90 THR A C 1
ATOM 695 O O . THR A 1 90 ? -12.209 -2.695 49.504 1.00 48.97 90 THR A O 1
ATOM 698 N N . LEU A 1 91 ? -14.032 -1.604 50.219 1.00 42.03 91 LEU A N 1
ATOM 699 C CA . LEU A 1 91 ? -14.054 -0.680 49.094 1.00 42.03 91 LEU A CA 1
ATOM 700 C C . LEU A 1 91 ? -12.729 0.093 49.103 1.00 42.03 91 LEU A C 1
ATOM 702 O O . LEU A 1 91 ? -12.384 0.642 50.156 1.00 42.03 91 LEU A O 1
ATOM 706 N N . PRO A 1 92 ? -11.991 0.158 47.980 1.00 40.03 92 PRO A N 1
ATOM 707 C CA . PRO A 1 92 ? -10.840 1.037 47.907 1.00 40.03 92 PRO A CA 1
ATOM 708 C C . PRO A 1 92 ? -11.324 2.448 48.254 1.00 40.03 92 PRO A C 1
ATOM 710 O O . PRO A 1 92 ? -12.393 2.868 47.805 1.00 40.03 92 PRO A O 1
ATOM 713 N N . GLU A 1 93 ? -10.560 3.175 49.070 1.00 39.44 93 GLU A N 1
ATOM 714 C CA . GLU A 1 93 ? -10.810 4.566 49.490 1.00 39.44 93 GLU A CA 1
ATOM 715 C C . GLU A 1 93 ? -10.731 5.570 48.317 1.00 39.44 93 GLU A C 1
ATOM 717 O O . GLU A 1 93 ? -10.203 6.670 48.423 1.00 39.44 93 GLU A O 1
ATOM 722 N N . ALA A 1 94 ? -11.257 5.200 47.153 1.00 36.78 94 ALA A N 1
ATOM 723 C CA . ALA A 1 94 ? -11.295 5.995 45.942 1.00 36.78 94 ALA A CA 1
ATOM 724 C C . ALA A 1 94 ? -12.601 6.792 45.778 1.00 36.78 94 ALA A C 1
ATOM 726 O O . ALA A 1 94 ? -12.719 7.530 44.806 1.00 36.78 94 ALA A O 1
ATOM 727 N N . GLN A 1 95 ? -13.540 6.705 46.727 1.00 33.97 95 GLN A N 1
ATOM 728 C CA . GLN A 1 95 ? -14.763 7.526 46.759 1.00 33.97 95 GLN A CA 1
ATOM 729 C C . GLN A 1 95 ? -15.127 8.052 48.159 1.00 33.97 95 GLN A C 1
ATOM 731 O O . GLN A 1 95 ? -16.224 8.566 48.355 1.00 33.97 95 GLN A O 1
ATOM 736 N N . LYS A 1 96 ? -14.215 7.994 49.144 1.00 33.84 96 LYS A N 1
ATOM 737 C CA . LYS A 1 96 ? -14.426 8.736 50.395 1.00 33.84 96 LYS A CA 1
ATOM 738 C C . LYS A 1 96 ? -14.125 10.213 50.151 1.00 33.84 96 LYS A C 1
ATOM 740 O O . LYS A 1 96 ? -12.993 10.590 49.855 1.00 33.84 96 LYS A O 1
ATOM 745 N N . THR A 1 97 ? -15.158 11.037 50.294 1.00 37.25 97 THR A N 1
ATOM 746 C CA . THR A 1 97 ? -15.080 12.482 50.539 1.00 37.25 97 THR A CA 1
ATOM 747 C C . THR A 1 97 ? -13.870 12.841 51.403 1.00 37.25 97 THR A C 1
ATOM 749 O O . THR A 1 97 ? -13.622 12.185 52.418 1.00 37.25 97 THR A O 1
ATOM 752 N N . ALA A 1 98 ? -13.135 13.889 51.015 1.00 35.06 98 ALA A N 1
ATOM 753 C CA . ALA A 1 98 ? -11.980 14.387 51.757 1.00 35.06 98 ALA A CA 1
ATOM 754 C C . ALA A 1 98 ? -12.320 14.567 53.254 1.00 35.06 98 ALA A C 1
ATOM 756 O O . ALA A 1 98 ? -13.371 15.135 53.568 1.00 35.06 98 ALA A O 1
ATOM 757 N N . PRO A 1 99 ? -11.467 14.121 54.196 1.00 37.81 99 PRO A N 1
ATOM 758 C CA . PRO A 1 99 ? -11.693 14.409 55.603 1.00 37.81 99 PRO A CA 1
ATOM 759 C C . PRO A 1 99 ? -11.662 15.928 55.804 1.00 37.81 99 PRO A C 1
ATOM 761 O O . PRO A 1 99 ? -10.742 16.603 55.341 1.00 37.81 99 PRO A O 1
ATOM 764 N N . ALA A 1 100 ? -12.666 16.458 56.508 1.00 44.12 100 ALA A N 1
ATOM 765 C CA . ALA A 1 100 ? -12.945 17.890 56.689 1.00 44.12 100 ALA A CA 1
ATOM 766 C C . ALA A 1 100 ? -11.822 18.715 57.370 1.00 44.12 100 ALA A C 1
ATOM 768 O O . ALA A 1 100 ? -12.002 19.898 57.647 1.00 44.12 100 ALA A O 1
ATOM 769 N N . THR A 1 101 ? -10.665 18.108 57.643 1.00 43.56 101 THR A N 1
ATOM 770 C CA . THR A 1 101 ? -9.508 18.693 58.336 1.00 43.56 101 THR A CA 1
ATOM 771 C C . THR A 1 101 ? -8.178 18.550 57.582 1.00 43.56 101 THR A C 1
ATOM 773 O O . THR A 1 101 ? -7.150 18.951 58.124 1.00 43.56 101 THR A O 1
ATOM 776 N N . ALA A 1 102 ? -8.146 17.982 56.368 1.00 53.62 102 ALA A N 1
ATOM 777 C CA . ALA A 1 102 ? -6.896 17.830 55.614 1.00 53.62 102 ALA A CA 1
ATOM 778 C C . ALA A 1 102 ? -6.399 19.171 55.048 1.00 53.62 102 A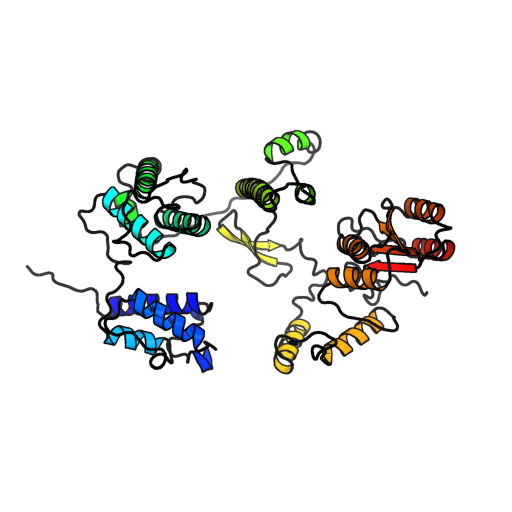LA A C 1
ATOM 780 O O . ALA A 1 102 ? -7.168 19.932 54.458 1.00 53.62 102 ALA A O 1
ATOM 781 N N . THR A 1 103 ? -5.102 19.453 55.191 1.00 64.19 103 THR A N 1
ATOM 782 C CA . THR A 1 103 ? -4.480 20.600 54.513 1.00 64.19 103 THR A CA 1
ATOM 783 C C . THR A 1 103 ? -4.338 20.322 53.007 1.00 64.19 103 THR A C 1
ATOM 785 O O . THR A 1 103 ? -4.227 19.154 52.614 1.00 64.19 103 THR A O 1
ATOM 788 N N . PRO A 1 104 ? -4.290 21.356 52.140 1.00 62.88 104 PRO A N 1
ATOM 789 C CA . PRO A 1 104 ? -4.090 21.182 50.695 1.00 62.88 104 PRO A CA 1
ATOM 790 C C . PRO A 1 104 ? -2.880 20.303 50.360 1.00 62.88 104 PRO A C 1
ATOM 792 O O . PRO A 1 104 ? -2.923 19.479 49.448 1.00 62.88 104 PRO A O 1
ATOM 795 N N . GLN A 1 105 ? -1.817 20.429 51.157 1.00 63.31 105 GLN A N 1
ATOM 796 C CA . GLN A 1 105 ? -0.616 19.617 51.047 1.00 63.31 105 GLN A CA 1
ATOM 797 C C . GLN A 1 105 ? -0.925 18.149 51.356 1.00 63.31 105 GLN A C 1
ATOM 799 O O . GLN A 1 105 ? -0.626 17.286 50.541 1.00 63.31 105 GLN A O 1
ATOM 804 N N . GLN A 1 106 ? -1.568 17.835 52.481 1.00 65.69 106 GLN A N 1
ATOM 805 C CA . GLN A 1 106 ? -1.880 16.445 52.839 1.00 65.69 106 GLN A CA 1
ATOM 806 C C . GLN A 1 106 ? -2.751 15.749 51.786 1.00 65.69 106 GLN A C 1
ATOM 808 O O . GLN A 1 106 ? -2.486 14.598 51.439 1.00 65.69 106 GLN A O 1
ATOM 813 N N . TRP A 1 107 ? -3.739 16.461 51.242 1.00 65.62 107 TRP A N 1
ATOM 814 C CA . TRP A 1 107 ? -4.620 15.929 50.207 1.00 65.62 107 TRP A CA 1
ATOM 815 C C . TRP A 1 107 ? -3.888 15.676 48.886 1.00 65.62 107 TRP A C 1
ATOM 817 O O . TRP A 1 107 ? -3.973 14.581 48.332 1.00 65.62 107 TRP A O 1
ATOM 827 N N . LEU A 1 108 ? -3.109 16.651 48.408 1.00 68.00 108 LEU A N 1
ATOM 828 C CA . LEU A 1 108 ? -2.359 16.504 47.163 1.00 68.00 108 LEU A CA 1
ATOM 829 C C . LEU A 1 108 ? -1.293 15.406 47.278 1.00 68.00 108 LEU A C 1
ATOM 831 O O . LEU A 1 108 ? -1.124 14.612 46.360 1.00 68.00 108 LEU A O 1
ATOM 835 N N . GLY A 1 109 ? -0.630 15.298 48.431 1.00 68.62 109 GLY A N 1
ATOM 836 C CA . GLY A 1 109 ? 0.329 14.224 48.691 1.00 68.62 109 GLY A CA 1
ATOM 837 C C . GLY A 1 109 ? -0.312 12.833 48.654 1.00 68.62 109 GLY A C 1
ATOM 838 O O . GLY A 1 109 ? 0.297 11.893 48.148 1.00 68.62 109 GLY A O 1
ATOM 839 N N . ALA A 1 110 ? -1.549 12.692 49.141 1.00 65.38 110 ALA A N 1
ATOM 840 C CA . ALA A 1 110 ? -2.297 11.439 49.039 1.00 65.38 110 ALA A CA 1
ATOM 841 C C . ALA A 1 110 ? -2.687 11.113 47.585 1.00 65.38 110 ALA A C 1
ATOM 843 O O . ALA A 1 110 ? -2.552 9.964 47.165 1.00 65.38 110 ALA A O 1
ATOM 844 N N . LEU A 1 111 ? -3.101 12.118 46.800 1.00 69.12 111 LEU A N 1
ATOM 845 C CA . LEU A 1 111 ? -3.396 11.952 45.373 1.00 69.12 111 LEU A CA 1
ATOM 846 C C . LEU A 1 111 ? -2.166 11.461 44.597 1.00 69.12 111 LEU A C 1
ATOM 848 O O . LEU A 1 111 ? -2.274 10.493 43.847 1.00 69.12 111 LEU A O 1
ATOM 852 N N . LEU A 1 112 ? -1.003 12.086 44.809 1.00 69.88 112 LEU A N 1
ATOM 853 C CA . LEU A 1 112 ? 0.241 11.707 44.135 1.00 69.88 112 LEU A CA 1
ATOM 854 C C . LEU A 1 112 ? 0.665 10.282 44.491 1.00 69.88 112 LEU A C 1
ATOM 856 O O . LEU A 1 112 ? 0.896 9.482 43.591 1.00 69.88 112 LEU A O 1
ATOM 860 N N . ARG A 1 113 ? 0.701 9.928 45.784 1.00 71.75 113 ARG A N 1
ATOM 861 C CA . ARG A 1 113 ? 1.051 8.560 46.205 1.00 71.75 113 ARG A CA 1
ATOM 862 C C . ARG A 1 113 ? 0.105 7.521 45.614 1.00 71.75 113 ARG A C 1
ATOM 864 O O . ARG A 1 113 ? 0.566 6.474 45.185 1.00 71.75 113 ARG A O 1
ATOM 871 N N . ARG A 1 114 ? -1.196 7.815 45.528 1.00 70.31 114 ARG A N 1
ATOM 872 C CA . ARG A 1 114 ? -2.174 6.910 44.910 1.00 70.31 114 ARG A CA 1
ATOM 873 C C . ARG A 1 114 ? -1.893 6.679 43.426 1.00 70.31 114 ARG A C 1
ATOM 875 O O . ARG A 1 114 ? -1.887 5.532 42.991 1.00 70.31 114 ARG A O 1
ATOM 882 N N . VAL A 1 115 ? -1.679 7.749 42.659 1.00 65.38 115 VAL A N 1
ATOM 883 C CA . VAL A 1 115 ? -1.433 7.630 41.215 1.00 65.38 115 VAL A CA 1
ATOM 884 C C . VAL A 1 115 ? -0.101 6.919 40.965 1.00 65.38 115 VAL A C 1
ATOM 886 O O . VAL A 1 115 ? -0.053 5.955 40.212 1.00 65.38 115 VAL A O 1
ATOM 889 N N . PHE A 1 116 ? 0.971 7.298 41.662 1.00 67.19 116 PHE A N 1
ATOM 890 C CA . PHE A 1 116 ? 2.267 6.638 41.487 1.00 67.19 116 PHE A CA 1
ATOM 891 C C . PHE A 1 116 ? 2.293 5.192 42.008 1.00 67.19 116 PHE A C 1
ATOM 893 O O . PHE A 1 116 ? 2.974 4.362 41.415 1.00 67.19 116 PHE A O 1
ATOM 900 N N . ALA A 1 117 ? 1.525 4.833 43.041 1.00 68.44 117 ALA A N 1
ATOM 901 C CA . ALA A 1 117 ? 1.356 3.437 43.466 1.00 68.44 117 ALA A CA 1
ATOM 902 C C . ALA A 1 117 ? 0.732 2.577 42.355 1.00 68.44 117 ALA A C 1
ATOM 904 O O . ALA A 1 117 ? 1.217 1.484 42.066 1.00 68.44 117 ALA A O 1
ATOM 905 N N . ALA A 1 118 ? -0.289 3.106 41.668 1.00 63.06 118 ALA A N 1
ATOM 906 C CA . ALA A 1 118 ? -0.958 2.408 40.571 1.00 63.06 118 ALA A CA 1
ATOM 907 C C . ALA A 1 118 ? -0.019 2.097 39.391 1.00 63.06 118 ALA A C 1
ATOM 909 O O . ALA A 1 118 ? -0.182 1.066 38.743 1.00 63.06 118 ALA A O 1
ATOM 910 N N . HIS A 1 119 ? 0.981 2.952 39.154 1.00 64.31 119 HIS A N 1
ATOM 911 C CA . HIS A 1 119 ? 1.927 2.822 38.036 1.00 64.31 119 HIS A CA 1
ATOM 912 C C . HIS A 1 119 ? 3.286 2.213 38.417 1.00 64.31 119 HIS A C 1
ATOM 914 O O . HIS A 1 119 ? 4.055 1.858 37.530 1.00 64.31 1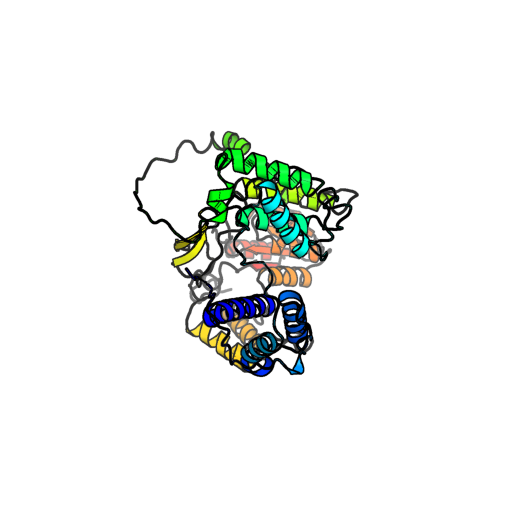19 HIS A O 1
ATOM 920 N N . SER A 1 120 ? 3.595 2.071 39.710 1.00 62.44 120 SER A N 1
ATOM 921 C CA . SER A 1 120 ? 4.877 1.527 40.199 1.00 62.44 120 SER A CA 1
ATOM 922 C C . SER A 1 120 ? 4.784 0.121 40.786 1.00 62.44 120 SER A C 1
ATOM 924 O O . SER A 1 120 ? 5.799 -0.554 40.931 1.00 62.44 120 SER A O 1
ATOM 926 N N . GLY A 1 121 ? 3.579 -0.331 41.146 1.00 56.88 121 GLY A N 1
ATOM 927 C CA . GLY A 1 121 ? 3.372 -1.619 41.809 1.00 56.88 121 GLY A CA 1
ATOM 928 C C . GLY A 1 121 ? 3.750 -1.639 43.296 1.00 56.88 121 GLY A C 1
ATOM 929 O O . GLY A 1 121 ? 3.581 -2.677 43.933 1.00 56.88 121 GLY A O 1
ATOM 930 N N . TYR A 1 122 ? 4.222 -0.521 43.858 1.00 61.56 122 TYR A N 1
ATOM 931 C CA . TYR A 1 122 ? 4.408 -0.348 45.300 1.00 61.56 122 TYR A CA 1
ATOM 932 C C . TYR A 1 122 ? 3.109 0.108 45.968 1.00 61.56 122 TYR A C 1
ATOM 934 O O . TYR A 1 122 ? 2.348 0.891 45.400 1.00 61.56 122 TYR A O 1
ATOM 942 N N . ASP A 1 123 ? 2.883 -0.322 47.210 1.00 62.12 123 ASP A N 1
ATOM 943 C CA . ASP A 1 123 ? 1.785 0.204 48.017 1.00 62.12 123 ASP A CA 1
ATOM 944 C C . ASP A 1 123 ? 1.990 1.697 48.302 1.00 62.12 123 ASP A C 1
ATOM 946 O O . ASP A 1 123 ? 3.100 2.157 48.586 1.00 62.12 123 ASP A O 1
ATOM 950 N N . ALA A 1 124 ? 0.897 2.465 48.288 1.00 58.22 124 ALA A N 1
ATOM 951 C CA . ALA A 1 124 ? 0.930 3.912 48.515 1.00 58.22 124 ALA A CA 1
ATOM 952 C C . ALA A 1 124 ? 1.533 4.303 49.880 1.00 58.22 124 ALA A C 1
ATOM 954 O O . ALA A 1 124 ? 1.985 5.434 50.043 1.00 58.22 124 ALA A O 1
ATOM 955 N N . GLU A 1 125 ? 1.556 3.382 50.848 1.00 57.62 125 GLU A N 1
ATOM 956 C CA . GLU A 1 125 ? 2.159 3.566 52.175 1.00 57.62 125 GLU A CA 1
ATOM 957 C C . GLU A 1 125 ? 3.692 3.433 52.175 1.00 57.62 125 GLU A C 1
ATOM 959 O O . GLU A 1 125 ? 4.352 3.954 53.072 1.00 57.62 125 GLU A O 1
ATOM 964 N N . VAL A 1 126 ? 4.268 2.776 51.161 1.00 57.94 126 VAL A N 1
ATOM 965 C CA . VAL A 1 126 ? 5.718 2.550 51.011 1.00 57.94 126 VAL A CA 1
ATOM 966 C C . VAL A 1 126 ? 6.394 3.707 50.260 1.00 57.94 126 VAL A C 1
ATOM 968 O O . VAL A 1 126 ? 7.599 3.920 50.387 1.00 57.94 126 VAL A O 1
ATOM 971 N N . LEU A 1 127 ? 5.618 4.500 49.514 1.00 67.88 127 LEU A N 1
ATOM 972 C CA . LEU A 1 127 ? 6.101 5.648 48.747 1.00 67.88 127 LEU A CA 1
ATOM 973 C C . LEU A 1 127 ? 6.414 6.842 49.659 1.00 67.88 127 LEU A C 1
ATOM 975 O O . LEU A 1 127 ? 5.518 7.586 50.076 1.00 67.88 127 LEU A O 1
ATOM 979 N N . THR A 1 128 ? 7.698 7.058 49.946 1.00 71.31 128 THR A N 1
ATOM 980 C CA . THR A 1 128 ? 8.144 8.223 50.716 1.00 71.31 128 THR A CA 1
ATOM 981 C C . THR A 1 128 ? 8.171 9.483 49.835 1.00 71.31 128 THR A C 1
ATOM 983 O O . THR A 1 128 ? 8.509 9.404 48.653 1.00 71.31 128 THR A O 1
ATOM 986 N N . PRO A 1 129 ? 7.819 10.671 50.369 1.00 67.12 129 PRO A N 1
ATOM 987 C CA . PRO A 1 129 ? 7.819 11.918 49.593 1.00 67.12 129 PRO A CA 1
ATOM 988 C C . PRO A 1 129 ? 9.177 12.265 48.962 1.00 67.12 129 PRO A C 1
ATOM 990 O O . PRO A 1 129 ? 9.213 12.875 47.897 1.00 67.12 129 PRO A O 1
ATOM 993 N N . ASP A 1 130 ? 10.273 11.841 49.592 1.00 70.56 130 ASP A N 1
ATOM 994 C CA . ASP A 1 130 ? 11.643 12.144 49.167 1.00 70.56 130 ASP A CA 1
ATOM 995 C C . ASP A 1 130 ? 12.227 11.100 48.197 1.00 70.56 130 ASP A C 1
ATOM 997 O O . ASP A 1 130 ? 13.358 11.261 47.744 1.00 70.56 130 ASP A O 1
ATOM 1001 N N . ALA A 1 131 ? 11.486 10.030 47.877 1.00 66.50 131 ALA A N 1
ATOM 1002 C CA . ALA A 1 131 ? 11.953 8.987 46.966 1.00 66.50 131 ALA A CA 1
ATOM 1003 C C . ALA A 1 131 ? 12.130 9.529 45.543 1.00 66.50 131 ALA A C 1
ATOM 1005 O O . ALA A 1 131 ? 11.241 10.203 45.008 1.00 66.50 131 ALA A O 1
ATOM 1006 N N . ALA A 1 132 ? 13.256 9.187 44.912 1.00 65.69 132 ALA A N 1
ATOM 1007 C CA . ALA A 1 132 ? 13.504 9.517 43.520 1.00 65.69 132 ALA A CA 1
ATOM 1008 C C . ALA A 1 132 ? 12.572 8.711 42.596 1.00 65.69 132 ALA A C 1
ATOM 1010 O O . ALA A 1 132 ? 12.588 7.480 42.607 1.00 65.69 132 ALA A O 1
ATOM 1011 N N . ILE A 1 133 ? 11.788 9.395 41.761 1.00 64.44 133 ILE A N 1
ATOM 1012 C CA . ILE A 1 133 ? 10.722 8.793 40.944 1.00 64.44 133 ILE A CA 1
ATOM 1013 C C . ILE A 1 133 ? 11.276 7.769 39.939 1.00 64.44 133 ILE A C 1
ATOM 1015 O O . ILE A 1 133 ? 10.766 6.657 39.851 1.00 64.44 133 ILE A O 1
ATOM 1019 N N . GLU A 1 134 ? 12.339 8.112 39.210 1.00 61.00 134 GLU A N 1
ATOM 1020 C CA . GLU A 1 134 ? 12.969 7.192 38.245 1.00 61.00 134 GLU A CA 1
ATOM 1021 C C . GLU A 1 134 ? 14.076 6.329 38.884 1.00 61.00 134 GLU A C 1
ATOM 1023 O O . GLU A 1 134 ? 14.422 5.274 38.360 1.00 61.00 134 GLU A O 1
ATOM 1028 N N . GLY A 1 135 ? 14.648 6.774 40.011 1.00 54.69 135 GLY A N 1
ATOM 1029 C CA . GLY A 1 135 ? 15.811 6.143 40.647 1.00 54.69 135 GLY A CA 1
ATOM 1030 C C . GLY A 1 135 ? 15.465 5.122 41.733 1.00 54.69 135 GLY A C 1
ATOM 1031 O O . GLY A 1 135 ? 15.923 3.985 41.670 1.00 54.69 135 GLY A O 1
ATOM 1032 N N . ASP A 1 136 ? 14.650 5.519 42.712 1.00 54.44 136 ASP A N 1
ATOM 1033 C CA . ASP A 1 136 ? 14.337 4.703 43.892 1.00 54.44 136 ASP A CA 1
ATOM 1034 C C . ASP A 1 136 ? 13.066 3.869 43.693 1.00 54.44 136 ASP A C 1
ATOM 1036 O O . ASP A 1 136 ? 12.962 2.763 44.217 1.00 54.44 136 ASP A O 1
ATOM 1040 N N . LEU A 1 137 ? 12.103 4.387 42.921 1.00 59.09 137 LEU A N 1
ATOM 1041 C CA . LEU A 1 137 ? 10.826 3.714 42.657 1.00 59.09 137 LEU A CA 1
ATOM 1042 C C . LEU A 1 137 ? 10.852 2.830 41.401 1.00 59.09 137 LEU A C 1
ATOM 1044 O O . LEU A 1 137 ? 9.877 2.133 41.130 1.00 59.09 137 LEU A O 1
ATOM 1048 N N . GLY A 1 138 ? 11.939 2.862 40.619 1.00 53.34 138 GLY A N 1
ATOM 1049 C CA . GLY A 1 138 ? 12.106 2.037 39.416 1.00 53.34 138 GLY A CA 1
ATOM 1050 C C . GLY A 1 138 ? 11.041 2.262 38.334 1.00 53.34 138 GLY A C 1
ATOM 1051 O O . GLY A 1 138 ? 10.838 1.390 37.490 1.00 53.34 138 GLY A O 1
ATOM 1052 N N . ILE A 1 139 ? 10.347 3.403 38.370 1.00 61.72 139 ILE A N 1
ATOM 1053 C CA . ILE A 1 139 ? 9.269 3.746 37.441 1.00 61.72 139 ILE A CA 1
ATOM 1054 C C . ILE A 1 139 ? 9.906 4.234 36.145 1.00 61.72 139 ILE A C 1
ATOM 1056 O O . ILE A 1 139 ? 10.663 5.206 36.145 1.00 61.72 139 ILE A O 1
ATOM 1060 N N . ASP A 1 140 ? 9.613 3.560 35.035 1.00 57.16 140 ASP A N 1
ATOM 1061 C CA . ASP A 1 140 ? 10.138 3.964 33.737 1.00 57.16 140 ASP A CA 1
ATOM 1062 C C . ASP A 1 140 ? 9.548 5.308 33.268 1.00 57.16 140 ASP A C 1
ATOM 1064 O O . ASP A 1 140 ? 8.472 5.750 33.685 1.00 57.16 140 ASP A O 1
ATOM 1068 N N . SER A 1 141 ? 10.247 5.980 32.353 1.00 61.19 141 SER A N 1
ATOM 1069 C CA . SER A 1 141 ? 9.833 7.297 31.863 1.00 61.19 141 SER A CA 1
ATOM 1070 C C . SER A 1 141 ? 8.507 7.288 31.077 1.00 61.19 141 SER A C 1
ATOM 1072 O O . SER A 1 141 ? 8.045 8.356 30.675 1.00 61.19 141 SER A O 1
ATOM 1074 N N . VAL A 1 142 ? 7.900 6.124 30.805 1.00 55.66 142 VAL A N 1
ATOM 1075 C CA . VAL A 1 142 ? 6.567 6.006 30.189 1.00 55.66 142 VAL A CA 1
ATOM 1076 C C . VAL A 1 142 ? 5.496 6.041 31.279 1.00 55.66 142 VAL A C 1
ATOM 1078 O O . VAL A 1 142 ? 4.574 6.850 31.195 1.00 55.66 142 VAL A O 1
ATOM 1081 N N . ALA A 1 143 ? 5.660 5.249 32.335 1.00 57.84 143 ALA A N 1
ATOM 1082 C CA . ALA A 1 143 ? 4.785 5.220 33.499 1.00 57.84 143 ALA A CA 1
ATOM 1083 C C . ALA A 1 143 ? 4.761 6.566 34.244 1.00 57.84 143 ALA A C 1
ATOM 1085 O O . ALA A 1 143 ? 3.695 7.004 34.678 1.00 57.84 143 ALA A O 1
ATOM 1086 N N . VAL A 1 144 ? 5.889 7.289 34.301 1.00 64.38 144 VAL A N 1
ATOM 1087 C CA . VAL A 1 144 ? 5.933 8.659 34.849 1.00 64.38 144 VAL A CA 1
ATOM 1088 C C . VAL A 1 144 ? 5.035 9.617 34.060 1.00 64.38 144 VAL A C 1
ATOM 1090 O O . VAL A 1 144 ? 4.284 10.387 34.655 1.00 64.38 144 VAL A O 1
ATOM 1093 N N . VAL A 1 145 ? 5.070 9.562 32.727 1.00 64.38 145 VAL A N 1
ATOM 1094 C CA . VAL A 1 145 ? 4.254 10.441 31.870 1.00 64.38 145 VAL A CA 1
ATOM 1095 C C . VAL A 1 145 ? 2.767 10.102 31.991 1.00 64.38 145 VAL A C 1
ATOM 1097 O O . VAL A 1 145 ? 1.934 11.007 32.061 1.00 64.38 145 VAL A O 1
ATOM 1100 N N . THR A 1 146 ? 2.428 8.815 32.074 1.00 61.41 146 THR A N 1
ATOM 1101 C CA . THR A 1 146 ? 1.048 8.358 32.294 1.00 61.41 146 THR A CA 1
ATOM 1102 C C . THR A 1 146 ? 0.515 8.835 33.646 1.00 61.41 146 THR A C 1
ATOM 1104 O O . THR A 1 146 ? -0.549 9.453 33.699 1.00 61.41 146 THR A O 1
ATOM 1107 N N . ALA A 1 147 ? 1.288 8.646 34.721 1.00 65.88 147 ALA A N 1
ATOM 1108 C CA . ALA A 1 147 ? 0.948 9.121 36.059 1.00 65.88 147 ALA A CA 1
ATOM 1109 C C .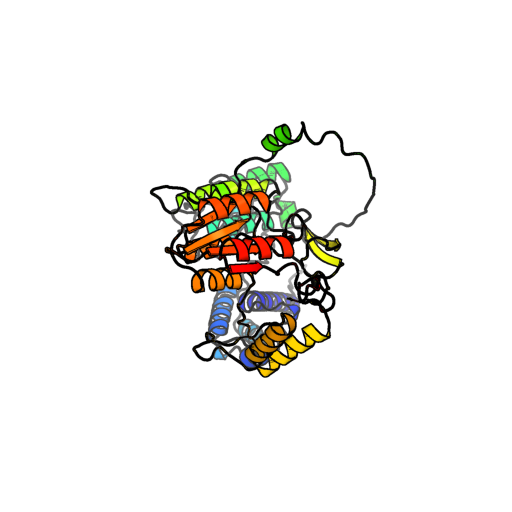 ALA A 1 147 ? 0.741 10.646 36.087 1.00 65.88 147 ALA A C 1
ATOM 1111 O O . ALA A 1 147 ? -0.231 11.140 36.657 1.00 65.88 147 ALA A O 1
ATOM 1112 N N . GLN A 1 148 ? 1.618 11.407 35.425 1.00 68.25 148 GLN A N 1
ATOM 1113 C CA . GLN A 1 148 ? 1.499 12.864 35.325 1.00 68.25 148 GLN A CA 1
ATOM 1114 C C . GLN A 1 148 ? 0.222 13.301 34.599 1.00 68.25 148 GLN A C 1
ATOM 1116 O O . GLN A 1 148 ? -0.473 14.188 35.093 1.00 68.25 148 GLN A O 1
ATOM 1121 N N . SER A 1 149 ? -0.131 12.662 33.480 1.00 60.25 149 SER A N 1
ATOM 1122 C CA . SER A 1 149 ? -1.375 12.972 32.762 1.00 60.25 149 SER A CA 1
ATOM 1123 C C . SER A 1 149 ? -2.614 12.674 33.613 1.00 60.25 149 SER A C 1
ATOM 1125 O O . SER A 1 149 ? -3.547 13.475 33.656 1.00 60.25 149 SER A O 1
ATOM 1127 N N . GLU A 1 150 ? -2.623 11.568 34.359 1.00 63.47 150 GLU A N 1
ATOM 1128 C CA . GLU A 1 150 ? -3.722 11.252 35.279 1.00 63.47 150 GLU A CA 1
ATOM 1129 C C . GLU A 1 150 ? -3.853 12.275 36.414 1.00 63.47 150 GLU A C 1
ATOM 1131 O O . GLU A 1 150 ? -4.967 12.661 36.775 1.00 63.47 150 GLU A O 1
ATOM 1136 N N . ILE A 1 151 ? -2.730 12.766 36.946 1.00 66.88 151 ILE A N 1
ATOM 1137 C CA . ILE A 1 151 ? -2.712 13.822 37.965 1.00 66.88 151 ILE A CA 1
ATOM 1138 C C . ILE A 1 151 ? -3.261 15.137 37.398 1.00 66.88 151 ILE A C 1
ATOM 1140 O O . ILE A 1 151 ? -4.114 15.756 38.035 1.00 66.88 151 ILE A O 1
ATOM 1144 N N . LEU A 1 152 ? -2.826 15.558 36.206 1.00 65.38 152 LEU A N 1
ATOM 1145 C CA . LEU A 1 152 ? -3.298 16.796 35.570 1.00 65.38 152 LEU A CA 1
ATOM 1146 C C . LEU A 1 152 ? -4.806 16.746 35.289 1.00 65.38 152 LEU A C 1
ATOM 1148 O O . LEU A 1 152 ? -5.534 17.676 35.654 1.00 65.38 152 LEU A O 1
ATOM 1152 N N . LYS A 1 153 ? -5.297 15.614 34.772 1.00 59.88 153 LYS A N 1
ATOM 1153 C CA . LYS A 1 153 ? -6.732 15.361 34.572 1.00 59.88 153 LYS A CA 1
ATOM 1154 C C . LYS A 1 153 ? -7.513 15.401 35.882 1.00 59.88 153 LYS A C 1
ATOM 1156 O O . LYS A 1 153 ? -8.531 16.088 35.963 1.00 59.88 153 LYS A O 1
ATOM 1161 N N . ALA A 1 154 ? -7.027 14.727 36.927 1.00 61.38 154 ALA A N 1
ATOM 1162 C CA . ALA A 1 154 ? -7.672 14.726 38.242 1.00 61.38 154 ALA A CA 1
ATOM 1163 C C . ALA A 1 154 ? -7.752 16.134 38.858 1.00 61.38 154 ALA A C 1
ATOM 1165 O O . ALA A 1 154 ? -8.706 16.454 39.567 1.00 61.38 154 ALA A O 1
ATOM 1166 N N . LEU A 1 155 ? -6.778 16.995 38.559 1.00 62.38 155 LEU A N 1
ATOM 1167 C CA . LEU A 1 155 ? -6.719 18.377 39.035 1.00 62.38 155 LEU A CA 1
ATOM 1168 C C . LEU A 1 155 ? -7.439 19.376 38.112 1.00 62.38 155 LEU A C 1
ATOM 1170 O O . LEU A 1 155 ? -7.526 20.565 38.450 1.00 62.38 155 LEU A O 1
ATOM 1174 N N . ARG A 1 156 ? -7.993 18.911 36.980 1.00 65.06 156 ARG A N 1
ATOM 1175 C CA . ARG A 1 156 ? -8.600 19.734 35.919 1.00 65.06 156 ARG A CA 1
ATOM 1176 C C . ARG A 1 156 ? -7.666 20.873 35.499 1.00 65.06 156 ARG A C 1
ATOM 1178 O O . ARG A 1 156 ? -8.058 22.043 35.554 1.00 65.06 156 ARG A O 1
ATOM 1185 N N . LEU A 1 157 ? -6.414 20.528 35.224 1.00 62.91 157 LEU A N 1
ATOM 1186 C CA . LEU A 1 157 ? -5.392 21.408 34.660 1.00 62.91 157 LEU A CA 1
ATOM 1187 C C . LEU A 1 157 ? -5.202 21.042 33.181 1.00 62.91 157 LEU A C 1
ATOM 1189 O O . LEU A 1 157 ? -5.468 19.902 32.805 1.00 62.91 157 LEU A O 1
ATOM 1193 N N . SER A 1 158 ? -4.795 21.996 32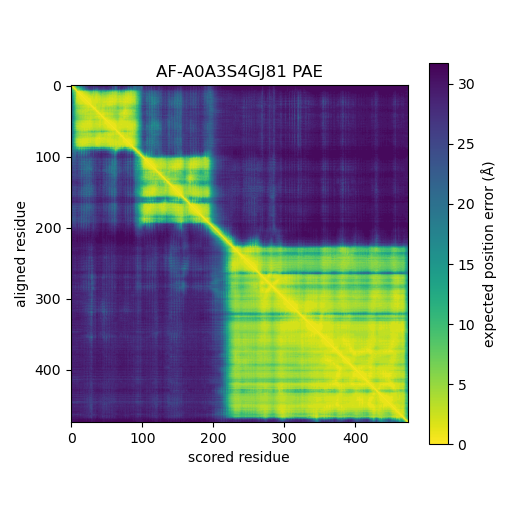.343 1.00 55.22 158 SER A N 1
ATOM 1194 C CA . SER A 1 158 ? -4.479 21.719 30.936 1.00 55.22 158 SER A CA 1
ATOM 1195 C C . SER A 1 158 ? -3.253 20.802 30.820 1.00 55.22 158 SER A C 1
ATOM 1197 O O . SER A 1 158 ? -2.322 20.895 31.623 1.00 55.22 158 SER A O 1
ATOM 1199 N N . ASP A 1 159 ? -3.252 19.918 29.816 1.00 49.75 159 ASP A N 1
ATOM 1200 C CA . ASP A 1 159 ? -2.203 18.904 29.598 1.00 49.75 159 ASP A CA 1
ATOM 1201 C C . ASP A 1 159 ? -0.862 19.505 29.099 1.00 49.75 159 ASP A C 1
ATOM 1203 O O . ASP A 1 159 ? 0.141 18.798 29.008 1.00 49.75 159 ASP A O 1
ATOM 1207 N N . ASP A 1 160 ? -0.808 20.818 28.847 1.00 46.38 160 ASP A N 1
ATOM 1208 C CA . ASP A 1 160 ? 0.345 21.532 28.267 1.00 46.38 160 ASP A CA 1
ATOM 1209 C C . ASP A 1 160 ? 1.432 21.922 29.289 1.00 46.38 160 ASP A C 1
ATOM 1211 O O . ASP A 1 160 ? 2.351 22.689 28.990 1.00 46.38 160 ASP A O 1
ATOM 1215 N N . VAL A 1 161 ? 1.344 21.432 30.528 1.00 44.84 161 VAL A N 1
ATOM 1216 C CA . VAL A 1 161 ? 2.259 21.826 31.606 1.00 44.84 161 VAL A CA 1
ATOM 1217 C C . VAL A 1 161 ? 3.383 20.806 31.756 1.00 44.84 161 VAL A C 1
ATOM 1219 O O . VAL A 1 161 ? 3.199 19.714 32.294 1.00 44.84 161 VAL A O 1
ATOM 1222 N N . ALA A 1 162 ? 4.595 21.191 31.351 1.00 47.50 162 ALA A N 1
ATOM 1223 C CA . ALA A 1 162 ? 5.802 20.475 31.738 1.00 47.50 162 ALA A CA 1
ATOM 1224 C C . ALA A 1 162 ? 5.979 20.582 33.263 1.00 47.50 162 ALA A C 1
ATOM 1226 O O . ALA A 1 162 ? 6.390 21.619 33.782 1.00 47.50 162 ALA A O 1
ATOM 1227 N N . LEU A 1 163 ? 5.670 19.506 33.989 1.00 54.81 163 LEU A N 1
ATOM 1228 C CA . LEU A 1 163 ? 6.086 19.327 35.380 1.00 54.81 163 LEU A CA 1
ATOM 1229 C C . LEU A 1 163 ? 7.612 19.164 35.357 1.00 54.81 163 LEU A C 1
ATOM 1231 O O . LEU A 1 163 ? 8.127 18.056 35.208 1.00 54.81 163 LEU A O 1
ATOM 1235 N N . GLU A 1 164 ? 8.333 20.287 35.345 1.00 50.50 164 GLU A N 1
ATOM 1236 C CA . GLU A 1 164 ? 9.788 20.328 35.206 1.00 50.50 164 GLU A CA 1
ATOM 1237 C C . GLU A 1 164 ? 10.444 19.357 36.186 1.00 50.50 164 GLU A C 1
ATOM 1239 O O . GLU A 1 164 ? 10.282 19.512 37.394 1.00 50.50 164 GLU A O 1
ATOM 1244 N N . ARG A 1 165 ? 11.158 18.361 35.630 1.00 55.66 165 ARG A N 1
ATOM 1245 C CA . ARG A 1 165 ? 12.170 17.485 36.259 1.00 55.66 165 ARG A CA 1
ATOM 1246 C C . ARG A 1 165 ? 12.044 17.325 37.782 1.00 55.66 165 ARG A C 1
ATOM 1248 O O . ARG A 1 165 ? 13.039 17.463 38.488 1.00 55.66 165 ARG A O 1
ATOM 1255 N N . SER A 1 166 ? 10.848 17.030 38.287 1.00 60.28 166 SER A N 1
ATOM 1256 C CA . SER A 1 166 ? 10.671 16.754 39.709 1.00 60.28 166 SER A CA 1
ATOM 1257 C C . SER A 1 166 ? 11.306 15.397 39.954 1.00 60.28 166 SER A C 1
ATOM 1259 O O . SER A 1 166 ? 10.808 14.383 39.465 1.00 60.28 166 SER A O 1
ATOM 1261 N N . ALA A 1 167 ? 12.455 15.390 40.621 1.00 63.28 167 ALA A N 1
ATOM 1262 C CA . ALA A 1 167 ? 13.178 14.168 40.915 1.00 63.28 167 ALA A CA 1
ATOM 1263 C C . ALA A 1 167 ? 12.413 13.348 41.957 1.00 63.28 167 ALA A C 1
ATOM 1265 O O . ALA A 1 167 ? 12.491 12.124 41.919 1.00 63.28 167 ALA A O 1
ATOM 1266 N N . THR A 1 168 ? 11.641 14.003 42.834 1.00 77.38 168 THR A N 1
ATOM 1267 C CA . THR A 1 168 ? 10.904 13.372 43.939 1.00 77.38 168 THR A CA 1
ATOM 1268 C C . THR A 1 168 ? 9.414 13.732 43.956 1.00 77.38 168 THR A C 1
ATOM 1270 O O . THR A 1 168 ? 8.969 14.719 43.360 1.00 77.38 168 THR A O 1
ATOM 1273 N N . LEU A 1 169 ? 8.614 12.936 44.676 1.00 72.56 169 LEU A N 1
ATOM 1274 C CA . LEU A 1 169 ? 7.178 13.191 44.859 1.00 72.56 169 LEU A CA 1
ATOM 1275 C C . LEU A 1 169 ? 6.907 14.501 45.622 1.00 72.56 169 LEU A C 1
ATOM 1277 O O . LEU A 1 169 ? 5.907 15.169 45.354 1.00 72.56 169 LEU A O 1
ATOM 1281 N N . ALA A 1 170 ? 7.793 14.893 46.540 1.00 75.38 170 ALA A N 1
ATOM 1282 C CA . ALA A 1 170 ? 7.702 16.140 47.295 1.00 75.38 170 ALA A CA 1
ATOM 1283 C C . ALA A 1 170 ? 7.899 17.378 46.404 1.00 75.38 170 ALA A C 1
ATOM 1285 O O . ALA A 1 170 ? 7.148 18.349 46.522 1.00 75.38 170 ALA A O 1
ATOM 1286 N N . GLU A 1 171 ? 8.864 17.335 45.480 1.00 73.94 171 GLU A N 1
ATOM 1287 C CA . GLU A 1 171 ? 9.089 18.407 44.500 1.00 73.94 171 GLU A CA 1
ATOM 1288 C C . GLU A 1 171 ? 7.876 18.576 43.580 1.00 73.94 171 GLU A C 1
ATOM 1290 O O . GLU A 1 171 ? 7.391 19.693 43.372 1.00 73.94 171 GLU A O 1
ATOM 1295 N N . LEU A 1 172 ? 7.316 17.452 43.125 1.00 75.38 172 LEU A N 1
ATOM 1296 C CA . LEU A 1 172 ? 6.121 17.434 42.291 1.00 75.38 172 LEU A CA 1
ATOM 1297 C C . LEU A 1 172 ? 4.907 18.033 43.022 1.00 75.38 172 LEU A C 1
ATOM 1299 O O . LEU A 1 172 ? 4.162 18.846 42.469 1.00 75.38 172 LEU A O 1
ATOM 1303 N N . GLN A 1 173 ? 4.730 17.679 44.295 1.00 77.75 173 GLN A N 1
ATOM 1304 C CA . GLN A 1 173 ? 3.670 18.203 45.155 1.00 77.75 173 GLN A CA 1
ATOM 1305 C C . GLN A 1 173 ? 3.786 19.714 45.378 1.00 77.75 173 GLN A C 1
ATOM 1307 O O . GLN A 1 173 ? 2.776 20.426 45.346 1.00 77.75 173 GLN A O 1
ATOM 1312 N N . ALA A 1 174 ? 5.001 20.216 45.603 1.00 73.69 174 ALA A N 1
ATOM 1313 C CA . ALA A 1 174 ? 5.254 21.639 45.794 1.00 73.69 174 ALA A CA 1
ATOM 1314 C C . ALA A 1 174 ? 4.962 22.437 44.513 1.00 73.69 174 ALA A C 1
ATOM 1316 O O . ALA A 1 174 ? 4.273 23.459 44.576 1.00 73.69 174 ALA A O 1
ATOM 1317 N N . CYS A 1 175 ? 5.410 21.933 43.357 1.00 74.56 175 CYS A N 1
ATOM 1318 C CA . CYS A 1 175 ? 5.162 22.538 42.048 1.00 74.56 175 CYS A CA 1
ATOM 1319 C C . CYS A 1 175 ? 3.656 22.665 41.763 1.00 74.56 175 CYS A C 1
ATOM 1321 O O . CYS A 1 175 ? 3.148 23.758 41.498 1.00 74.56 175 CYS A O 1
ATOM 1323 N N . LEU A 1 176 ? 2.917 21.564 41.925 1.00 73.00 176 LEU A N 1
ATOM 1324 C CA . LEU A 1 176 ? 1.470 21.528 41.713 1.00 73.00 176 LEU A CA 1
ATOM 1325 C C . LEU A 1 176 ? 0.712 22.429 42.698 1.00 73.00 176 LEU A C 1
ATOM 1327 O O . LEU A 1 176 ? -0.220 23.125 42.299 1.00 73.00 176 LEU A O 1
ATOM 1331 N N . THR A 1 177 ? 1.130 22.482 43.967 1.00 71.19 177 THR A N 1
ATOM 1332 C CA . THR A 1 177 ? 0.517 23.371 44.972 1.00 71.19 177 THR A CA 1
ATOM 1333 C C . THR A 1 177 ? 0.686 24.842 44.594 1.00 71.19 177 THR A C 1
ATOM 1335 O O . THR A 1 177 ? -0.279 25.611 44.655 1.00 71.19 177 THR A O 1
ATOM 1338 N N . ALA A 1 178 ? 1.896 25.246 44.195 1.00 71.69 178 ALA A N 1
ATOM 1339 C CA . ALA A 1 178 ? 2.178 26.618 43.781 1.00 71.69 178 ALA A CA 1
ATOM 1340 C C . ALA A 1 178 ? 1.348 27.001 42.549 1.00 71.69 178 ALA A C 1
ATOM 1342 O O . ALA A 1 178 ? 0.740 28.073 42.519 1.00 71.69 178 ALA A O 1
ATOM 1343 N N . ARG A 1 179 ? 1.246 26.089 41.577 1.00 72.12 179 ARG A N 1
ATOM 1344 C CA . ARG A 1 179 ? 0.504 26.321 40.339 1.00 72.12 179 ARG A CA 1
ATOM 1345 C C . ARG A 1 179 ? -1.003 26.406 40.551 1.00 72.12 179 ARG A C 1
ATOM 1347 O O . ARG A 1 179 ? -1.628 27.347 40.074 1.00 72.12 179 ARG A O 1
ATOM 1354 N N . LEU A 1 180 ? -1.585 25.484 41.316 1.00 69.38 180 LEU A N 1
ATOM 1355 C CA . LEU A 1 180 ? -3.011 25.518 41.653 1.00 69.38 180 LEU A CA 1
ATOM 1356 C C . LEU A 1 180 ? -3.381 26.790 42.421 1.00 69.38 180 LEU A C 1
ATOM 1358 O O . LEU A 1 180 ? -4.431 27.378 42.178 1.00 69.38 180 LEU A O 1
ATOM 1362 N N . THR A 1 181 ? -2.487 27.261 43.290 1.00 72.00 181 THR A N 1
ATOM 1363 C CA . THR A 1 181 ? -2.663 28.533 44.004 1.00 72.00 181 THR A CA 1
ATOM 1364 C C . THR A 1 181 ? -2.601 29.735 43.060 1.00 72.00 181 THR A C 1
ATOM 1366 O O . THR A 1 181 ? -3.339 30.699 43.257 1.00 72.00 181 THR A O 1
ATOM 1369 N N . GLN A 1 182 ? -1.765 29.674 42.020 1.00 69.38 182 GLN A N 1
ATOM 1370 C CA . GLN A 1 182 ? -1.649 30.719 41.003 1.00 69.38 182 GLN A CA 1
ATOM 1371 C C . GLN A 1 182 ? -2.859 30.760 40.056 1.00 69.38 182 GLN A C 1
ATOM 1373 O O . GLN A 1 182 ? -3.369 31.841 39.783 1.00 69.38 182 GLN A O 1
ATOM 1378 N N . GLU A 1 183 ? -3.321 29.609 39.561 1.00 66.38 183 GLU A N 1
ATOM 1379 C CA . GLU A 1 183 ? -4.395 29.540 38.557 1.00 66.38 183 GLU A CA 1
ATOM 1380 C C . GLU A 1 183 ? -5.799 29.593 39.161 1.00 66.38 183 GLU A C 1
ATOM 1382 O O . GLU A 1 183 ? -6.700 30.198 38.586 1.00 66.38 183 GLU A O 1
ATOM 1387 N N . LYS A 1 184 ? -6.000 28.957 40.319 1.00 64.12 184 LYS A N 1
ATOM 1388 C CA . LYS A 1 184 ? -7.326 28.777 40.935 1.00 64.12 184 LYS A CA 1
ATOM 1389 C C . LYS A 1 184 ? -7.478 29.539 42.261 1.00 64.12 184 LYS A C 1
ATOM 1391 O O . LYS A 1 184 ? -8.517 29.444 42.915 1.00 64.12 184 LYS A O 1
ATOM 1396 N N . GLY A 1 185 ? -6.472 30.332 42.644 1.00 66.75 185 GLY A N 1
ATOM 1397 C CA . GLY A 1 185 ? -6.454 31.138 43.869 1.00 66.75 185 GLY A CA 1
ATOM 1398 C C . GLY A 1 185 ? -6.226 30.315 45.144 1.00 66.75 185 GLY A C 1
ATOM 1399 O O . GLY A 1 185 ? -6.204 29.091 45.118 1.00 66.75 185 GLY A O 1
ATOM 1400 N N . ALA A 1 186 ? -6.072 30.977 46.296 1.00 61.03 186 ALA A N 1
ATOM 1401 C CA . ALA A 1 186 ? -5.692 30.333 47.568 1.00 61.03 186 ALA A CA 1
ATOM 1402 C C . ALA A 1 186 ? -6.683 29.275 48.100 1.00 61.03 186 ALA A C 1
ATOM 1404 O O . ALA A 1 186 ? -6.303 28.433 48.911 1.00 61.03 186 ALA A O 1
ATOM 1405 N N . ASP A 1 187 ? -7.930 29.292 47.621 1.00 59.78 187 ASP A N 1
ATOM 1406 C CA . ASP A 1 187 ? -8.997 28.373 48.031 1.00 59.78 187 ASP A CA 1
ATOM 1407 C C . ASP A 1 187 ? -9.261 27.244 47.011 1.00 59.78 187 ASP A C 1
ATOM 1409 O O . ASP A 1 187 ? -10.259 26.527 47.134 1.00 59.78 187 ASP A O 1
ATOM 1413 N N . TRP A 1 188 ? -8.360 27.033 46.036 1.00 65.44 188 TRP A N 1
ATOM 1414 C CA . TRP A 1 188 ? -8.466 25.991 44.998 1.00 65.44 188 TRP A CA 1
ATOM 1415 C C . TRP A 1 188 ? -8.822 24.609 45.557 1.00 65.44 188 TRP A C 1
ATOM 1417 O O . TRP A 1 188 ? -9.605 23.863 44.968 1.00 65.44 188 TRP A O 1
ATOM 1427 N N . PHE A 1 189 ? -8.284 24.289 46.734 1.00 58.47 189 PHE A N 1
ATOM 1428 C CA . PHE A 1 189 ? -8.493 23.022 47.420 1.00 58.47 189 PHE A CA 1
ATOM 1429 C C . PHE A 1 189 ? -9.964 22.802 47.796 1.00 58.47 189 PHE A C 1
ATOM 1431 O O . PHE A 1 189 ? -10.494 21.715 47.579 1.00 58.47 189 PHE A O 1
ATOM 1438 N N . ARG A 1 190 ? -10.666 23.841 48.277 1.00 58.12 190 ARG A N 1
ATOM 1439 C CA . ARG A 1 190 ? -12.097 23.730 48.606 1.00 58.12 190 ARG A CA 1
ATOM 1440 C C . ARG A 1 190 ? -12.962 23.606 47.352 1.00 58.12 190 ARG A C 1
ATOM 1442 O O . ARG A 1 190 ? -14.000 22.960 47.413 1.00 58.12 190 ARG A O 1
ATOM 1449 N N . GLN A 1 191 ? -12.538 24.183 46.227 1.00 58.25 191 GLN A N 1
ATOM 1450 C CA . GLN A 1 191 ? -13.282 24.143 44.961 1.00 58.25 191 GLN A CA 1
ATOM 1451 C C . GLN A 1 191 ? -13.157 22.782 44.263 1.00 58.25 191 GLN A C 1
ATOM 1453 O O . GLN A 1 191 ? -14.137 22.257 43.742 1.00 58.25 191 GLN A O 1
ATOM 1458 N N . LEU A 1 192 ? -11.964 22.181 44.283 1.00 57.00 192 LEU A N 1
ATOM 1459 C CA . LEU A 1 192 ? -11.718 20.862 43.691 1.00 57.00 192 LEU A CA 1
ATOM 1460 C C . LEU A 1 192 ? -12.259 19.715 44.551 1.00 57.00 192 LEU A C 1
ATOM 1462 O O . LEU A 1 192 ? -12.684 18.702 44.008 1.00 57.00 192 LEU A O 1
ATOM 1466 N N . ALA A 1 193 ? -12.305 19.886 45.873 1.00 52.44 193 ALA A N 1
ATOM 1467 C CA . ALA A 1 193 ? -12.885 18.892 46.772 1.00 52.44 193 ALA A CA 1
ATOM 1468 C C . ALA A 1 193 ? -14.427 18.836 46.737 1.00 52.44 193 ALA A C 1
ATOM 1470 O O . ALA A 1 193 ? -14.990 17.899 47.298 1.00 52.44 193 ALA A O 1
ATOM 1471 N N . THR A 1 194 ? -15.113 19.818 46.128 1.00 45.06 194 THR A N 1
ATOM 1472 C CA . THR A 1 194 ? -16.582 19.962 46.222 1.00 45.06 194 THR A CA 1
ATOM 1473 C C . THR A 1 194 ? -17.357 19.911 44.897 1.00 45.06 194 THR A C 1
ATOM 1475 O O . THR A 1 194 ? -18.572 19.747 44.954 1.00 45.06 194 THR A O 1
ATOM 1478 N N . ASN A 1 195 ? -16.723 20.001 43.718 1.00 38.34 195 ASN A N 1
ATOM 1479 C CA . ASN A 1 195 ? -17.448 20.084 42.436 1.00 38.34 195 ASN A CA 1
ATOM 1480 C C . ASN A 1 195 ? -17.464 18.776 41.623 1.00 38.34 195 ASN A C 1
ATOM 1482 O O . ASN A 1 195 ? -16.481 18.437 40.959 1.00 38.34 195 ASN A O 1
ATOM 1486 N N . ASP A 1 196 ? -18.636 18.139 41.565 1.00 31.58 196 ASP A N 1
ATOM 1487 C CA . ASP A 1 196 ? -19.021 17.092 40.609 1.00 31.58 196 ASP A CA 1
ATOM 1488 C C . ASP A 1 196 ? -20.049 17.655 39.595 1.00 31.58 196 ASP A C 1
ATOM 1490 O O . ASP A 1 196 ? -20.921 18.430 39.978 1.00 31.58 196 ASP A O 1
ATOM 1494 N N . ALA A 1 197 ? -19.909 17.289 38.314 1.00 33.69 197 ALA A N 1
ATOM 1495 C CA . ALA A 1 197 ? -20.801 17.549 37.162 1.00 33.69 197 ALA A CA 1
ATOM 1496 C C . ALA A 1 197 ? -21.254 18.999 36.801 1.00 33.69 197 ALA A C 1
ATOM 1498 O O . ALA A 1 197 ? -22.035 19.632 37.504 1.00 33.69 197 ALA A O 1
ATOM 1499 N N . SER A 1 198 ? -20.884 19.484 35.600 1.00 25.92 198 SER A N 1
ATOM 1500 C CA . SER A 1 198 ? -21.787 20.181 34.641 1.00 25.92 198 SER A CA 1
ATOM 1501 C C . SER A 1 198 ? -21.057 20.678 33.377 1.00 25.92 198 SER A C 1
ATOM 1503 O O . SER A 1 198 ? -19.990 21.284 33.437 1.00 25.92 198 SER A O 1
ATOM 1505 N N . THR A 1 199 ? -21.664 20.400 32.223 1.00 27.72 199 THR A N 1
ATOM 1506 C CA . THR A 1 199 ? -21.319 20.855 30.863 1.00 27.72 199 THR A CA 1
ATOM 1507 C C . THR A 1 199 ? -21.827 22.285 30.616 1.00 27.72 199 THR A C 1
ATOM 1509 O O . THR A 1 199 ? -22.917 22.590 31.101 1.00 27.72 199 THR A O 1
ATOM 1512 N N . PRO A 1 200 ? -21.165 23.120 29.788 1.00 27.16 200 PRO A N 1
ATOM 1513 C CA . PRO A 1 200 ? -21.810 24.293 29.198 1.00 27.16 200 PRO A CA 1
ATOM 1514 C C . PRO A 1 200 ? -21.991 24.194 27.674 1.00 27.16 200 PRO A C 1
ATOM 1516 O O . PRO A 1 200 ? -21.104 23.759 26.933 1.00 27.16 200 PRO A O 1
ATOM 1519 N N . SER A 1 201 ? -23.177 24.624 27.246 1.00 24.66 201 SER A N 1
ATOM 1520 C CA . SER A 1 201 ? -23.563 25.029 25.896 1.00 24.66 201 SER A CA 1
ATOM 1521 C C . SER A 1 201 ? -22.974 26.405 25.544 1.00 24.66 201 SER A C 1
ATOM 1523 O O . SER A 1 201 ? -22.652 27.171 26.447 1.00 24.66 201 SER A O 1
ATOM 1525 N N . ASP A 1 202 ? -22.810 26.704 24.250 1.00 22.64 202 ASP A N 1
ATOM 1526 C CA . ASP A 1 202 ? -23.472 27.841 23.576 1.00 22.64 202 ASP A CA 1
ATOM 1527 C C . ASP A 1 202 ? -22.840 28.198 22.212 1.00 22.64 202 ASP A C 1
ATOM 1529 O O . ASP A 1 202 ? -21.625 28.209 22.035 1.00 22.64 202 ASP A O 1
ATOM 1533 N N . GLU A 1 203 ? -23.766 28.423 21.274 1.00 22.30 203 GLU A N 1
ATOM 1534 C CA . GLU A 1 203 ? -23.852 29.403 20.178 1.00 22.30 203 GLU A CA 1
ATOM 1535 C C . GLU A 1 203 ? -22.703 29.631 19.171 1.00 22.30 203 GLU A C 1
ATOM 1537 O O . GLU A 1 203 ? -21.552 29.915 19.486 1.00 22.30 203 GLU A O 1
ATOM 1542 N N . VAL A 1 204 ? -23.098 29.571 17.893 1.00 23.53 204 VAL A N 1
ATOM 1543 C CA . VAL A 1 204 ? -22.301 29.832 16.688 1.00 23.53 204 VAL A CA 1
ATOM 1544 C C . VAL A 1 204 ? -22.646 31.222 16.153 1.00 23.53 204 VAL A C 1
ATOM 1546 O O . VAL A 1 204 ? -23.825 31.538 15.992 1.00 23.53 204 VAL A O 1
ATOM 1549 N N . SER A 1 205 ? -21.630 31.997 15.774 1.00 22.97 205 SER A N 1
ATOM 1550 C CA . SER A 1 205 ? -21.772 33.123 14.846 1.00 22.97 205 SER A CA 1
ATOM 1551 C C . SER A 1 205 ? -20.733 33.013 13.728 1.00 22.97 205 SER A C 1
ATOM 1553 O O . SER A 1 205 ? -19.533 32.975 14.003 1.00 22.97 205 SER A O 1
ATOM 1555 N N . ASP A 1 206 ? -21.225 32.954 12.490 1.00 24.89 206 ASP A N 1
ATOM 1556 C CA . ASP A 1 206 ? -20.476 33.117 11.241 1.00 24.89 206 ASP A CA 1
ATOM 1557 C C . ASP A 1 206 ? -19.913 34.539 11.116 1.00 24.89 206 ASP A C 1
ATOM 1559 O O . ASP A 1 206 ? -20.602 35.497 11.457 1.00 24.89 206 ASP A O 1
ATOM 1563 N N . ASP A 1 207 ? -18.722 34.671 10.528 1.00 22.55 207 ASP A N 1
ATOM 1564 C CA . ASP A 1 207 ? -18.493 35.685 9.494 1.00 22.55 207 ASP A CA 1
ATOM 1565 C C . ASP A 1 207 ? -17.257 35.357 8.641 1.00 22.55 207 ASP A C 1
ATOM 1567 O O . ASP A 1 207 ? -16.250 34.820 9.111 1.00 22.55 207 ASP A O 1
ATOM 1571 N N . ALA A 1 208 ? -17.384 35.657 7.350 1.00 27.56 208 ALA A N 1
ATOM 1572 C CA . ALA A 1 208 ? -16.511 35.240 6.262 1.00 27.56 208 ALA A CA 1
ATOM 1573 C C . ALA A 1 208 ? -15.609 36.370 5.713 1.00 27.56 208 ALA A C 1
ATOM 1575 O O . ALA A 1 208 ? -15.865 37.554 5.911 1.00 27.56 208 ALA A O 1
ATOM 1576 N N . ASP A 1 209 ? -14.637 35.927 4.904 1.00 26.12 209 ASP A N 1
ATOM 1577 C CA . ASP A 1 209 ? -13.906 36.613 3.818 1.00 26.12 209 ASP A CA 1
ATOM 1578 C C . ASP A 1 209 ? -12.713 37.549 4.112 1.00 26.12 209 ASP A C 1
ATOM 1580 O O . ASP A 1 209 ? -12.835 38.581 4.765 1.00 26.12 209 ASP A O 1
ATOM 1584 N N . ALA A 1 210 ? -11.554 37.229 3.495 1.00 26.19 210 ALA A N 1
ATOM 1585 C CA . ALA A 1 210 ? -10.885 37.981 2.397 1.00 26.19 210 ALA A CA 1
ATOM 1586 C C . ALA A 1 210 ? -9.419 37.459 2.147 1.00 26.19 210 ALA A C 1
ATOM 1588 O O . ALA A 1 210 ? -8.968 36.564 2.860 1.00 26.19 210 ALA A O 1
ATOM 1589 N N . PRO A 1 211 ? -8.651 37.884 1.106 1.00 33.38 211 PRO A N 1
ATOM 1590 C CA . PRO A 1 211 ? -8.315 37.020 -0.029 1.00 33.38 211 PRO A CA 1
ATOM 1591 C C . PRO A 1 211 ? -6.808 36.753 -0.265 1.00 33.38 211 PRO A C 1
ATOM 1593 O O . PRO A 1 211 ? -5.897 37.400 0.253 1.00 33.38 211 PRO A O 1
ATOM 1596 N N . ALA A 1 212 ? -6.564 35.780 -1.144 1.00 36.25 212 ALA A N 1
ATOM 1597 C CA . ALA A 1 212 ? -5.272 35.256 -1.566 1.00 36.25 212 ALA A CA 1
ATOM 1598 C C . ALA A 1 212 ? -4.524 36.163 -2.569 1.00 36.25 212 ALA A C 1
ATOM 1600 O O . ALA A 1 212 ? -4.760 36.092 -3.771 1.00 36.25 212 ALA A O 1
ATOM 1601 N N . SER A 1 213 ? -3.552 36.964 -2.114 1.00 34.62 213 SER A N 1
ATOM 1602 C CA . SER A 1 213 ? -2.469 37.434 -3.011 1.00 34.62 213 SER A CA 1
ATOM 1603 C C . SER A 1 213 ? -1.126 37.768 -2.335 1.00 34.62 213 SER A C 1
ATOM 1605 O O . SER A 1 213 ? -0.207 38.234 -3.004 1.00 34.62 213 SER A O 1
ATOM 1607 N N . ALA A 1 214 ? -0.957 37.486 -1.038 1.00 33.09 214 ALA A N 1
ATOM 1608 C CA . ALA A 1 214 ? 0.294 37.710 -0.290 1.00 33.09 214 ALA A CA 1
ATOM 1609 C C . ALA A 1 214 ? 1.150 36.429 -0.105 1.00 33.09 214 ALA A C 1
ATOM 1611 O O . ALA A 1 214 ? 2.063 36.378 0.721 1.00 33.09 214 ALA A O 1
ATOM 1612 N N . ALA A 1 215 ? 0.837 35.355 -0.840 1.00 40.28 215 ALA A N 1
ATOM 1613 C CA . ALA A 1 215 ? 1.238 33.990 -0.489 1.00 40.28 215 ALA A CA 1
ATOM 1614 C C . ALA A 1 215 ? 2.724 33.645 -0.715 1.00 40.28 215 ALA A C 1
ATOM 1616 O O . ALA A 1 215 ? 3.238 32.774 -0.021 1.00 40.28 215 ALA A O 1
ATOM 1617 N N . ALA A 1 216 ? 3.441 34.321 -1.620 1.00 37.06 216 ALA A N 1
ATOM 1618 C CA . ALA A 1 216 ? 4.791 33.885 -2.002 1.00 37.06 216 ALA A CA 1
ATOM 1619 C C . ALA A 1 216 ? 5.920 34.462 -1.121 1.00 37.06 216 ALA A C 1
ATOM 1621 O O . ALA A 1 216 ? 6.824 33.730 -0.730 1.00 37.06 216 ALA A O 1
ATOM 1622 N N . ALA A 1 217 ? 5.867 35.746 -0.748 1.00 34.53 217 ALA A N 1
ATOM 1623 C CA . ALA A 1 217 ? 6.906 36.369 0.088 1.00 34.53 217 ALA A CA 1
ATOM 1624 C C . ALA A 1 217 ? 6.745 36.041 1.587 1.00 34.53 217 ALA A C 1
ATOM 1626 O O . ALA A 1 217 ? 7.726 35.956 2.321 1.00 34.53 217 ALA A O 1
ATOM 1627 N N . GLY A 1 218 ? 5.510 35.782 2.033 1.00 35.41 218 GLY A N 1
ATOM 1628 C CA . GLY A 1 218 ? 5.214 35.379 3.408 1.00 35.41 218 GLY A CA 1
ATOM 1629 C C . GLY A 1 218 ? 5.494 33.905 3.719 1.00 35.41 218 GLY A C 1
ATOM 1630 O O . GLY A 1 218 ? 5.381 33.521 4.876 1.00 35.41 218 GLY A O 1
ATOM 1631 N N . ALA A 1 219 ? 5.823 33.061 2.735 1.00 40.62 219 ALA A N 1
ATOM 1632 C CA . ALA A 1 219 ? 6.077 31.634 2.966 1.00 40.62 219 ALA A CA 1
ATOM 1633 C C . ALA A 1 219 ? 7.425 31.386 3.670 1.00 40.62 219 ALA A C 1
ATOM 1635 O O . ALA A 1 219 ? 7.501 30.572 4.585 1.00 40.62 219 ALA A O 1
ATOM 1636 N N . ALA A 1 220 ? 8.470 32.138 3.304 1.00 38.69 220 ALA A N 1
ATOM 1637 C CA . ALA A 1 220 ? 9.792 32.029 3.929 1.00 38.69 220 ALA A CA 1
ATOM 1638 C C . ALA A 1 220 ? 9.810 32.565 5.374 1.00 38.69 220 ALA A C 1
ATOM 1640 O O . ALA A 1 220 ? 10.460 31.982 6.235 1.00 38.69 220 ALA A O 1
ATOM 1641 N N . SER A 1 221 ? 9.049 33.632 5.649 1.00 42.91 221 SER A N 1
ATOM 1642 C CA . SER A 1 221 ? 8.857 34.170 7.005 1.00 42.91 221 SER A CA 1
ATOM 1643 C C . SER A 1 221 ? 8.007 33.239 7.877 1.00 42.91 221 SER A C 1
ATOM 1645 O O . SER A 1 221 ? 8.334 33.043 9.041 1.00 42.91 221 SER A O 1
ATOM 1647 N N . ARG A 1 222 ? 6.964 32.609 7.311 1.00 48.41 222 ARG A N 1
ATOM 1648 C CA . ARG A 1 222 ? 6.125 31.625 8.019 1.00 48.41 222 ARG A CA 1
ATOM 1649 C C . ARG A 1 222 ? 6.854 30.313 8.315 1.00 48.41 222 ARG A C 1
ATOM 1651 O O . ARG A 1 222 ? 6.565 29.680 9.317 1.00 48.41 222 ARG A O 1
ATOM 1658 N N . LEU A 1 223 ? 7.840 29.916 7.508 1.00 48.16 223 LEU A N 1
ATOM 1659 C CA . LEU A 1 223 ? 8.663 28.728 7.786 1.00 48.16 223 LEU A CA 1
ATOM 1660 C C . LEU A 1 223 ? 9.477 28.845 9.082 1.00 48.16 223 LEU A C 1
ATOM 1662 O O . LEU A 1 223 ? 9.660 27.840 9.761 1.00 48.16 223 LEU A O 1
ATOM 1666 N N . ALA A 1 224 ? 9.906 30.053 9.459 1.00 50.38 224 ALA A N 1
ATOM 1667 C CA . ALA A 1 224 ? 10.567 30.292 10.743 1.00 50.38 224 ALA A CA 1
ATOM 1668 C C . ALA A 1 224 ? 9.602 30.162 11.942 1.00 50.38 224 ALA A C 1
ATOM 1670 O O . ALA A 1 224 ? 10.032 29.835 13.046 1.00 50.38 224 ALA A O 1
ATOM 1671 N N . GLU A 1 225 ? 8.299 30.365 11.722 1.00 55.78 225 GLU A N 1
ATOM 1672 C CA . GLU A 1 225 ? 7.241 30.198 12.730 1.00 55.78 225 GLU A CA 1
ATOM 1673 C C . GLU A 1 225 ? 6.796 28.729 12.891 1.00 55.78 225 GLU A C 1
ATOM 1675 O O . GLU A 1 225 ? 6.157 28.389 13.884 1.00 55.78 225 GLU A O 1
ATOM 1680 N N . LEU A 1 226 ? 7.171 27.832 11.967 1.00 59.09 226 LEU A N 1
ATOM 1681 C CA . LEU A 1 226 ? 6.781 26.408 11.954 1.00 59.09 226 LEU A CA 1
ATOM 1682 C C . LEU A 1 226 ? 7.715 25.483 12.764 1.00 59.09 226 LEU A C 1
ATOM 1684 O O . LEU A 1 226 ? 7.544 24.259 12.732 1.00 59.09 226 LEU A O 1
ATOM 1688 N N . GLY A 1 227 ? 8.685 26.046 13.490 1.00 70.06 227 GLY A N 1
ATOM 1689 C CA . GLY A 1 227 ? 9.603 25.291 14.344 1.00 70.06 227 GLY A CA 1
ATOM 1690 C C . GLY A 1 227 ? 10.678 24.550 13.565 1.00 70.06 227 GLY A C 1
ATOM 1691 O O . GLY A 1 227 ? 11.291 25.101 12.652 1.00 70.06 227 GLY A O 1
ATOM 1692 N N . ASP A 1 228 ? 10.929 23.301 13.946 1.00 78.12 228 ASP A N 1
ATOM 1693 C CA . ASP A 1 228 ? 11.919 22.454 13.288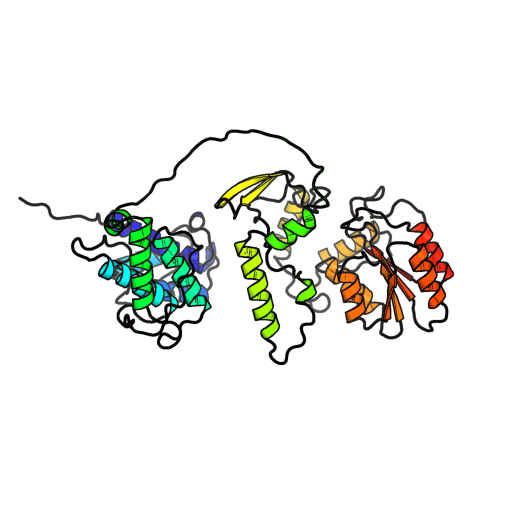 1.00 78.12 228 ASP A CA 1
ATOM 1694 C C . ASP A 1 228 ? 11.582 22.300 11.793 1.00 78.12 228 ASP A C 1
ATOM 1696 O O . ASP A 1 228 ? 10.546 21.742 11.424 1.00 78.12 228 ASP A O 1
ATOM 1700 N N . SER A 1 229 ? 12.438 22.828 10.913 1.00 81.88 229 SER A N 1
ATOM 1701 C CA . SER A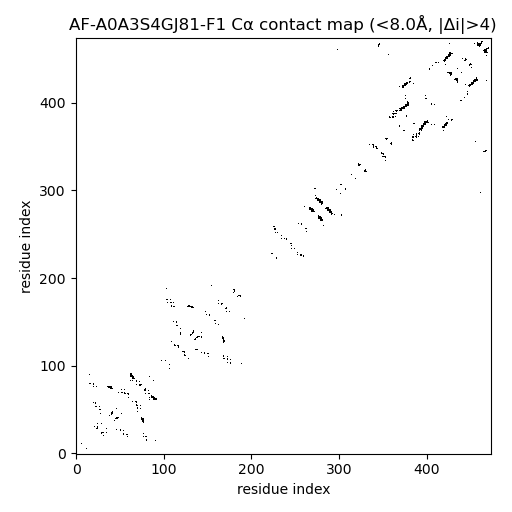 1 229 ? 12.206 22.851 9.460 1.00 81.88 229 SER A CA 1
ATOM 1702 C C . SER A 1 229 ? 12.508 21.521 8.769 1.00 81.88 229 SER A C 1
ATOM 1704 O O . SER A 1 229 ? 12.269 21.390 7.565 1.00 81.88 229 SER A O 1
ATOM 1706 N N . ARG A 1 230 ? 13.012 20.532 9.518 1.00 85.88 230 ARG A N 1
ATOM 1707 C CA . ARG A 1 230 ? 13.236 19.179 9.015 1.00 85.88 230 ARG A CA 1
ATOM 1708 C C . ARG A 1 230 ? 11.928 18.541 8.545 1.00 85.88 230 ARG A C 1
ATOM 1710 O O . ARG A 1 230 ? 10.821 18.894 8.942 1.00 85.88 230 ARG A O 1
ATOM 1717 N N . THR A 1 231 ? 12.069 17.554 7.681 1.00 83.75 231 THR A N 1
ATOM 1718 C CA . THR A 1 231 ? 11.006 16.698 7.157 1.00 83.75 231 THR A CA 1
ATOM 1719 C C . THR A 1 231 ? 11.295 15.248 7.538 1.00 83.75 231 THR A C 1
ATOM 1721 O O . THR A 1 231 ? 12.410 14.910 7.929 1.00 83.75 231 THR A O 1
ATOM 1724 N N . MET A 1 232 ? 10.332 14.338 7.351 1.00 81.81 232 MET A N 1
ATOM 1725 C CA . MET A 1 232 ? 10.561 12.899 7.584 1.00 81.81 232 MET A CA 1
ATOM 1726 C C . MET A 1 232 ? 11.773 12.342 6.826 1.00 81.81 232 MET A C 1
ATOM 1728 O O . MET A 1 232 ? 12.399 11.388 7.284 1.00 81.81 232 MET A O 1
ATOM 1732 N N . ARG A 1 233 ? 12.121 12.940 5.678 1.00 82.00 233 ARG A N 1
ATOM 1733 C CA . ARG A 1 233 ? 13.281 12.543 4.876 1.00 82.00 233 ARG A CA 1
ATOM 1734 C C . ARG A 1 233 ? 14.597 12.733 5.629 1.00 82.00 233 ARG A C 1
ATOM 1736 O O . ARG A 1 233 ? 15.500 11.925 5.439 1.00 82.00 233 ARG A O 1
ATOM 1743 N N . ASP A 1 234 ? 14.689 13.739 6.492 1.00 85.25 234 ASP A N 1
ATOM 1744 C CA . ASP A 1 234 ? 15.916 14.066 7.228 1.00 85.25 234 ASP A CA 1
ATOM 1745 C C . ASP A 1 234 ? 16.224 13.048 8.337 1.00 85.25 234 ASP A C 1
ATOM 1747 O O . ASP A 1 234 ? 17.346 12.982 8.833 1.00 85.25 234 ASP A O 1
ATOM 1751 N N . PHE A 1 235 ? 15.252 12.198 8.684 1.00 87.50 235 PHE A N 1
ATOM 1752 C CA . PHE A 1 235 ? 15.424 11.098 9.637 1.00 87.50 235 PHE A CA 1
ATOM 1753 C C . PHE A 1 235 ? 15.779 9.765 8.967 1.00 87.50 235 PHE A C 1
ATOM 1755 O O . PHE A 1 235 ? 16.015 8.762 9.647 1.00 87.50 235 PHE A O 1
ATOM 1762 N N . VAL A 1 236 ? 15.850 9.735 7.633 1.00 81.38 236 VAL A N 1
ATOM 1763 C CA . VAL A 1 236 ? 16.256 8.555 6.868 1.00 81.38 236 VAL A CA 1
ATOM 1764 C C . VAL A 1 236 ? 17.765 8.599 6.637 1.00 81.38 236 VAL A C 1
ATOM 1766 O O . VAL A 1 236 ? 18.274 9.509 5.993 1.00 81.38 236 VAL A O 1
ATOM 1769 N N . GLY A 1 237 ? 18.484 7.577 7.111 1.00 78.06 237 GLY A N 1
ATOM 1770 C CA . GLY A 1 237 ? 19.924 7.440 6.858 1.00 78.06 237 GLY A CA 1
ATOM 1771 C C . GLY A 1 237 ? 20.831 8.245 7.794 1.00 78.06 237 GLY A C 1
ATOM 1772 O O . GLY A 1 237 ? 21.958 8.542 7.418 1.00 78.06 237 GLY A O 1
ATOM 1773 N N . ILE A 1 238 ? 20.368 8.583 9.003 1.00 85.50 238 ILE A N 1
ATOM 1774 C CA . ILE A 1 238 ? 21.220 9.185 10.040 1.00 85.50 238 ILE A CA 1
ATOM 1775 C C . ILE A 1 238 ? 22.349 8.207 10.409 1.00 85.50 238 ILE A C 1
ATOM 1777 O O . ILE A 1 238 ? 22.092 7.134 10.964 1.00 85.50 238 ILE A O 1
ATOM 1781 N N . GLU A 1 239 ? 23.592 8.596 10.125 1.00 87.50 239 GLU A N 1
ATOM 1782 C CA . GLU A 1 239 ? 24.797 7.864 10.518 1.00 87.50 239 GLU A CA 1
ATOM 1783 C C . GLU A 1 239 ? 25.239 8.301 11.916 1.00 87.50 239 GLU A C 1
ATOM 1785 O O . GLU A 1 239 ? 25.680 9.429 12.129 1.00 87.50 239 GLU A O 1
ATOM 1790 N N . HIS A 1 240 ? 25.107 7.407 12.894 1.00 92.88 240 HIS A N 1
ATOM 1791 C CA . HIS A 1 240 ? 25.525 7.666 14.267 1.00 92.88 240 HIS A CA 1
ATOM 1792 C C . HIS A 1 240 ? 25.902 6.342 14.962 1.00 92.88 240 HIS A C 1
ATOM 1794 O O . HIS A 1 240 ? 25.233 5.334 14.722 1.00 92.88 240 HIS A O 1
ATOM 1800 N N . PRO A 1 241 ? 26.942 6.306 15.823 1.00 92.56 241 PRO A N 1
ATOM 1801 C CA . PRO A 1 241 ? 27.373 5.076 16.500 1.00 92.56 241 PRO A CA 1
ATOM 1802 C C . PRO A 1 241 ? 26.323 4.503 17.465 1.00 92.56 241 PRO A C 1
ATOM 1804 O O . PRO A 1 241 ? 26.229 3.290 17.624 1.00 92.56 241 PRO A O 1
ATOM 1807 N N . ASP A 1 242 ? 25.520 5.359 18.100 1.00 92.00 242 ASP A N 1
ATOM 1808 C CA . ASP A 1 242 ? 24.348 4.934 18.878 1.00 92.00 242 ASP A CA 1
ATOM 1809 C C . ASP A 1 242 ? 23.117 4.762 17.975 1.00 92.00 242 ASP A C 1
ATOM 1811 O O . ASP A 1 242 ? 22.602 5.741 17.425 1.00 92.00 242 ASP A O 1
ATOM 1815 N N . LEU A 1 243 ? 22.612 3.527 17.902 1.00 89.38 243 LEU A N 1
ATOM 1816 C CA . LEU A 1 243 ? 21.419 3.134 17.152 1.00 89.38 243 LEU A CA 1
ATOM 1817 C C . LEU A 1 243 ? 20.163 3.933 17.536 1.00 89.38 243 LEU A C 1
ATOM 1819 O O . LEU A 1 243 ? 19.326 4.190 16.669 1.00 89.38 243 LEU A O 1
ATOM 1823 N N . PHE A 1 244 ? 20.014 4.332 18.803 1.00 93.38 244 PHE A N 1
ATOM 1824 C CA . PHE A 1 244 ? 18.841 5.057 19.303 1.00 93.38 244 PHE A CA 1
ATOM 1825 C C . PHE A 1 244 ? 18.940 6.574 19.132 1.00 93.38 244 PHE A C 1
ATOM 1827 O O . PHE A 1 244 ? 17.961 7.278 19.386 1.00 93.38 244 PHE A O 1
ATOM 1834 N N . HIS A 1 245 ? 20.072 7.097 18.656 1.00 91.00 245 HIS A N 1
ATOM 1835 C CA . HIS A 1 245 ? 20.218 8.526 18.382 1.00 91.00 245 HIS A CA 1
ATOM 1836 C C . HIS A 1 245 ? 19.149 9.025 17.402 1.00 91.00 245 HIS A C 1
ATOM 1838 O O . HIS A 1 245 ? 18.438 9.976 17.713 1.00 91.00 245 HIS A O 1
ATOM 1844 N N . LYS A 1 246 ? 18.924 8.303 16.296 1.00 88.12 246 LYS A N 1
ATOM 1845 C CA . LYS A 1 246 ? 17.862 8.620 15.323 1.00 88.12 246 LYS A CA 1
ATOM 1846 C C . LYS A 1 246 ? 16.460 8.657 15.943 1.00 88.12 246 LYS A C 1
ATOM 1848 O O . LYS A 1 246 ? 15.641 9.476 15.547 1.00 88.12 246 LYS A O 1
ATOM 1853 N N . ALA A 1 247 ? 16.186 7.797 16.929 1.00 91.25 247 ALA A N 1
ATOM 1854 C CA . ALA A 1 247 ? 14.895 7.767 17.612 1.00 91.25 247 ALA A CA 1
ATOM 1855 C C . ALA A 1 247 ? 14.720 8.983 18.533 1.00 91.25 247 ALA A C 1
ATOM 1857 O O . ALA A 1 247 ? 13.631 9.546 18.597 1.00 91.25 247 ALA A O 1
ATOM 1858 N N . ARG A 1 248 ? 15.786 9.419 19.218 1.00 92.19 248 ARG A N 1
ATOM 1859 C CA . ARG A 1 248 ? 15.764 10.630 20.056 1.00 92.19 248 ARG A CA 1
ATOM 1860 C C . ARG A 1 248 ? 15.644 11.904 19.222 1.00 92.19 248 ARG A C 1
ATOM 1862 O O . ARG A 1 248 ? 14.821 12.749 19.558 1.00 92.19 248 ARG A O 1
ATOM 1869 N N . GLU A 1 249 ? 16.383 11.992 18.119 1.00 90.19 249 GLU A N 1
ATOM 1870 C CA . GLU A 1 249 ? 16.267 13.086 17.147 1.00 90.19 249 GLU A CA 1
ATOM 1871 C C . GLU A 1 249 ? 14.846 13.176 16.585 1.00 90.19 249 GLU A C 1
ATOM 1873 O O . GLU A 1 249 ? 14.225 14.239 16.608 1.00 90.19 249 GLU A O 1
ATOM 1878 N N . PHE A 1 250 ? 14.291 12.039 16.156 1.00 91.62 250 PHE A N 1
ATOM 1879 C CA . PHE A 1 250 ? 12.922 11.983 15.662 1.00 91.62 250 PHE A CA 1
ATOM 1880 C C . PHE A 1 250 ? 11.894 12.332 16.743 1.00 91.62 250 PHE A C 1
ATOM 1882 O O . PHE A 1 250 ? 10.928 13.033 16.464 1.00 91.62 250 PHE A O 1
ATOM 1889 N N . ARG A 1 251 ? 12.100 11.897 17.993 1.00 91.50 251 ARG A N 1
ATOM 1890 C CA . ARG A 1 251 ? 11.217 12.232 19.121 1.00 91.50 251 ARG A CA 1
ATOM 1891 C C . ARG A 1 251 ? 11.172 13.736 19.385 1.00 91.50 251 ARG A C 1
ATOM 1893 O O . ARG A 1 251 ? 10.099 14.243 19.696 1.00 91.50 251 ARG A O 1
ATOM 1900 N N . ALA A 1 252 ? 12.305 14.433 19.287 1.00 89.94 252 ALA A N 1
ATOM 1901 C CA . ALA A 1 252 ? 12.356 15.884 19.457 1.00 89.94 252 ALA A CA 1
ATOM 1902 C C . ALA A 1 252 ? 11.562 16.599 18.354 1.00 89.94 252 ALA A C 1
ATOM 1904 O O . ALA A 1 252 ? 10.687 17.405 18.660 1.00 89.94 252 ALA A O 1
ATOM 1905 N N . PHE A 1 253 ? 11.791 16.219 17.094 1.00 90.19 253 PHE A N 1
ATOM 1906 C CA . PHE A 1 253 ? 11.018 16.708 15.950 1.00 90.19 253 PHE A CA 1
ATOM 1907 C C . PHE A 1 253 ? 9.518 16.430 16.097 1.00 90.19 253 PHE A C 1
ATOM 1909 O O . PHE A 1 253 ? 8.690 17.315 15.911 1.00 90.19 253 PHE A O 1
ATOM 1916 N N . TYR A 1 254 ? 9.163 15.204 16.476 1.00 89.25 254 TYR A N 1
ATOM 1917 C CA . TYR A 1 254 ? 7.781 14.797 16.694 1.00 89.25 254 TYR A CA 1
ATOM 1918 C C . TYR A 1 254 ? 7.087 15.659 17.756 1.00 89.25 254 TYR A C 1
ATOM 1920 O O . TYR A 1 254 ? 5.970 16.117 17.527 1.00 89.25 254 TYR A O 1
ATOM 1928 N N . ARG A 1 255 ? 7.744 15.895 18.899 1.00 89.25 255 ARG A N 1
ATOM 1929 C CA . ARG A 1 255 ? 7.201 16.735 19.975 1.00 89.25 255 ARG A CA 1
ATOM 1930 C C . ARG A 1 255 ? 6.960 18.166 19.511 1.00 89.25 255 ARG A C 1
ATOM 1932 O O . ARG A 1 255 ? 5.848 18.643 19.687 1.00 89.25 255 ARG A O 1
ATOM 1939 N N . ASP A 1 256 ? 7.931 18.778 18.830 1.00 88.50 256 ASP A N 1
ATOM 1940 C CA . ASP A 1 256 ? 7.775 20.123 18.256 1.00 88.50 256 ASP A CA 1
ATOM 1941 C C . ASP A 1 256 ? 6.583 20.189 17.287 1.00 88.50 256 ASP A C 1
ATOM 1943 O O . ASP A 1 256 ? 5.764 21.101 17.368 1.00 88.50 256 ASP A O 1
ATOM 1947 N N . LYS A 1 257 ? 6.415 19.189 16.408 1.00 86.94 257 LYS A N 1
ATOM 1948 C CA . LYS A 1 257 ? 5.256 19.147 15.502 1.00 86.94 257 LYS A CA 1
ATOM 1949 C C . LYS A 1 257 ? 3.933 18.941 16.224 1.00 86.94 257 LYS A C 1
ATOM 1951 O O . LYS A 1 257 ? 2.943 19.525 15.798 1.00 86.94 257 LYS A O 1
ATOM 1956 N N . LYS A 1 258 ? 3.899 18.142 17.291 1.00 84.38 258 LYS A N 1
ATOM 1957 C CA . LYS A 1 258 ? 2.682 17.919 18.077 1.00 84.38 258 LYS A CA 1
ATOM 1958 C C . LYS A 1 258 ? 2.277 19.171 18.857 1.00 84.38 258 LYS A C 1
ATOM 1960 O O . LYS A 1 258 ? 1.123 19.562 18.781 1.00 84.38 258 LYS A O 1
ATOM 1965 N N . GLU A 1 259 ? 3.224 19.813 19.537 1.00 85.56 259 GLU A N 1
ATOM 1966 C CA . GLU A 1 259 ? 3.006 21.056 20.299 1.00 85.56 259 GLU A CA 1
ATOM 1967 C C . GLU A 1 259 ? 2.514 22.209 19.413 1.00 85.56 259 GLU A C 1
ATOM 1969 O O . GLU A 1 259 ? 1.828 23.109 19.884 1.00 85.56 259 GLU A O 1
ATOM 1974 N N . ARG A 1 260 ? 2.847 22.179 18.120 1.00 84.44 260 ARG A N 1
ATOM 1975 C CA . ARG A 1 260 ? 2.425 23.181 17.133 1.00 84.44 260 ARG A CA 1
ATOM 1976 C C . ARG A 1 260 ? 1.175 22.798 16.344 1.00 84.44 260 ARG A C 1
ATOM 1978 O O . ARG A 1 260 ? 0.858 23.503 15.393 1.00 84.44 260 ARG A O 1
ATOM 1985 N N . GLU A 1 261 ? 0.535 21.669 16.656 1.00 83.00 261 GLU A N 1
ATOM 1986 C CA . GLU A 1 261 ? -0.617 21.147 15.896 1.00 83.00 261 GLU A CA 1
ATOM 1987 C C . GLU A 1 261 ? -0.298 20.911 14.401 1.00 83.00 261 GLU A C 1
ATOM 1989 O O . GLU A 1 261 ? -1.154 20.959 13.523 1.00 83.00 261 GLU A O 1
ATOM 1994 N N . LEU A 1 262 ? 0.974 20.641 14.090 1.00 81.38 262 LEU A N 1
ATOM 1995 C CA . LEU A 1 262 ? 1.478 20.356 12.740 1.00 81.38 262 LEU A CA 1
ATOM 1996 C C . LEU A 1 262 ? 1.693 18.859 12.503 1.00 81.38 262 LEU A C 1
ATOM 1998 O O . LEU A 1 262 ? 2.227 18.456 11.463 1.00 81.38 262 LEU A O 1
ATOM 2002 N N . TYR A 1 263 ? 1.366 18.028 13.491 1.00 77.69 263 TYR A N 1
ATOM 2003 C CA . TYR A 1 263 ? 1.566 16.596 13.391 1.00 77.69 263 TYR A CA 1
ATOM 2004 C C . TYR A 1 263 ? 0.555 15.957 12.437 1.00 77.69 263 TYR A C 1
ATOM 2006 O O . TYR A 1 263 ? -0.610 16.324 12.392 1.00 77.69 263 TYR A O 1
ATOM 2014 N N . TRP A 1 264 ? 1.020 14.997 11.638 1.00 68.38 264 TRP A N 1
ATOM 2015 C CA . TRP A 1 264 ? 0.281 14.509 10.468 1.00 68.38 264 TRP A CA 1
ATOM 2016 C C . TRP A 1 264 ? -0.804 13.479 10.757 1.00 68.38 264 TRP A C 1
ATOM 2018 O O . TRP A 1 264 ? -1.552 13.129 9.843 1.00 68.38 264 TRP A O 1
ATOM 2028 N N . TYR A 1 265 ? -0.860 12.930 11.971 1.00 72.88 265 TYR A N 1
ATOM 2029 C CA . TYR A 1 265 ? -1.929 11.997 12.303 1.00 72.88 265 TYR A CA 1
ATOM 2030 C C . TYR A 1 265 ? -3.225 12.794 12.368 1.00 72.88 265 TYR A C 1
ATOM 2032 O O . TYR A 1 265 ? -3.396 13.635 13.239 1.00 72.88 265 TYR A O 1
ATOM 2040 N N . GLY A 1 266 ? -4.079 12.571 11.370 1.00 72.88 266 GLY A N 1
ATOM 2041 C CA . GLY A 1 266 ? -5.333 13.292 11.229 1.00 72.88 266 GLY A CA 1
ATOM 2042 C C . GLY A 1 266 ? -6.374 12.871 12.261 1.00 72.88 266 GLY A C 1
ATOM 2043 O O . GLY A 1 266 ? -6.227 11.872 12.965 1.00 72.88 266 GLY A O 1
ATOM 2044 N N . MET A 1 267 ? -7.465 13.625 12.273 1.00 87.56 267 MET A N 1
ATOM 2045 C CA . MET A 1 267 ? -8.647 13.382 13.095 1.00 87.56 267 MET A CA 1
ATOM 2046 C C . MET A 1 267 ? -9.202 11.963 12.844 1.00 87.56 267 MET A C 1
ATOM 2048 O O . MET A 1 267 ? -9.484 11.619 11.688 1.00 87.56 267 MET A O 1
ATOM 2052 N N . PRO A 1 268 ? -9.345 11.098 13.868 1.00 90.50 268 PRO A N 1
ATOM 2053 C CA . PRO A 1 268 ? -9.818 9.736 13.657 1.00 90.50 268 PRO A CA 1
ATOM 2054 C C . PRO A 1 268 ? -11.304 9.712 13.279 1.00 90.50 268 PRO A C 1
ATOM 2056 O O . PRO A 1 268 ? -12.111 10.496 13.777 1.00 90.50 268 PRO A O 1
ATOM 2059 N N . LEU A 1 269 ? -11.665 8.796 12.378 1.00 92.88 269 LEU A N 1
ATOM 2060 C CA . LEU A 1 269 ? -13.042 8.568 11.933 1.00 92.88 269 LEU A CA 1
ATOM 2061 C C . LEU A 1 269 ? -13.838 7.791 12.989 1.00 92.88 269 LEU A C 1
ATOM 2063 O O . LEU A 1 269 ? -13.415 6.718 13.405 1.00 92.88 269 LEU A O 1
ATOM 2067 N N . GLU A 1 270 ? -15.032 8.275 13.330 1.00 95.06 270 GLU A N 1
ATOM 2068 C CA . GLU A 1 270 ? -15.980 7.594 14.235 1.00 95.06 270 GLU A CA 1
ATOM 2069 C C . GLU A 1 270 ? -17.151 6.940 13.485 1.00 95.06 270 GLU A C 1
ATOM 2071 O O . GLU A 1 270 ? -17.948 6.191 14.044 1.00 95.06 270 GLU A O 1
ATOM 2076 N N . THR A 1 271 ? -17.274 7.224 12.190 1.00 94.62 271 THR A N 1
ATOM 2077 C CA . THR A 1 271 ? -18.327 6.686 11.319 1.00 94.62 271 THR A CA 1
ATOM 2078 C C . THR A 1 271 ? -17.717 6.115 10.042 1.00 94.62 271 THR A C 1
ATOM 2080 O O . THR A 1 271 ? -16.580 6.454 9.699 1.00 94.62 271 THR A O 1
ATOM 2083 N N . PRO A 1 272 ? -18.452 5.267 9.293 1.00 93.25 272 PRO A N 1
ATOM 2084 C CA . PRO A 1 272 ? -17.989 4.807 7.991 1.00 93.25 272 PRO A CA 1
ATOM 2085 C C . PRO A 1 272 ? -17.619 5.986 7.087 1.00 93.25 272 PRO A C 1
ATOM 2087 O O . PRO A 1 272 ? -18.360 6.965 6.997 1.00 93.25 272 PRO A O 1
ATOM 2090 N N . CYS A 1 273 ? -16.494 5.873 6.383 1.00 91.12 273 CYS A N 1
ATOM 2091 C CA . CYS A 1 273 ? -15.978 6.917 5.501 1.00 91.12 273 CYS A CA 1
ATOM 2092 C C . CYS A 1 273 ? -16.881 7.085 4.264 1.00 91.12 273 CYS A C 1
ATOM 2094 O O . CYS A 1 273 ? -16.670 6.437 3.236 1.00 91.12 273 CYS A O 1
ATOM 2096 N N . LYS A 1 274 ? -17.928 7.909 4.380 1.00 91.94 274 LYS A N 1
ATOM 2097 C CA . LYS A 1 274 ? -18.844 8.313 3.296 1.00 91.94 274 LYS A CA 1
ATOM 2098 C C . LYS A 1 274 ? -18.489 9.729 2.819 1.00 91.94 274 LYS A C 1
ATOM 2100 O O . LYS A 1 274 ? -17.461 10.273 3.198 1.00 91.94 274 LYS A O 1
ATOM 2105 N N . ASN A 1 275 ? -19.340 10.350 1.997 1.00 92.19 275 ASN A N 1
ATOM 2106 C CA . ASN A 1 275 ? -19.204 11.767 1.622 1.00 92.19 275 ASN A CA 1
ATOM 2107 C C . ASN A 1 275 ? -19.316 12.722 2.827 1.00 92.19 275 ASN A C 1
ATOM 2109 O O . ASN A 1 275 ? -18.793 13.833 2.777 1.00 92.19 275 ASN A O 1
ATOM 2113 N N . ARG A 1 276 ? -19.991 12.282 3.892 1.00 94.12 276 ARG A N 1
ATOM 2114 C CA . ARG A 1 276 ? -20.010 12.895 5.220 1.00 94.12 276 ARG A CA 1
ATOM 2115 C C . ARG A 1 276 ? -19.511 11.877 6.230 1.00 94.12 276 ARG A C 1
ATOM 2117 O O . ARG A 1 276 ? -19.926 10.719 6.164 1.00 94.12 276 ARG A O 1
ATOM 2124 N N . ALA A 1 277 ? -18.646 12.299 7.138 1.00 94.38 277 ALA A N 1
ATOM 2125 C CA . ALA A 1 277 ? -18.173 11.452 8.218 1.00 94.38 277 ALA A CA 1
ATOM 2126 C C . ALA A 1 277 ? -17.994 12.270 9.493 1.00 94.38 277 ALA A C 1
ATOM 2128 O O . ALA A 1 277 ? -17.523 13.405 9.454 1.00 94.38 277 ALA A O 1
ATOM 2129 N N . VAL A 1 278 ? -18.371 11.678 10.619 1.00 95.69 278 VAL A N 1
ATOM 2130 C CA . VAL A 1 278 ? -18.019 12.180 11.944 1.00 95.69 278 VAL A CA 1
ATOM 2131 C C . VAL A 1 278 ? -16.578 11.785 12.241 1.00 95.69 278 VAL A C 1
ATOM 2133 O O . VAL A 1 278 ? -16.207 10.615 12.086 1.00 95.69 278 VAL A O 1
ATOM 2136 N N . MET A 1 279 ? -15.777 12.774 12.620 1.00 94.25 279 MET A N 1
ATOM 2137 C CA . MET A 1 279 ? -14.378 12.624 13.006 1.00 94.25 279 MET A CA 1
ATOM 2138 C C . MET A 1 279 ? -14.173 13.305 14.359 1.00 94.25 279 MET A C 1
ATOM 2140 O O . MET A 1 279 ? -14.787 14.343 14.627 1.00 94.25 279 MET A O 1
ATOM 2144 N N . PHE A 1 280 ? -13.324 12.726 15.201 1.00 92.44 280 PHE A N 1
ATOM 2145 C CA . PHE A 1 280 ? -12.927 13.342 16.461 1.00 92.44 280 PHE A CA 1
ATOM 2146 C C . PHE A 1 280 ? -11.880 14.423 16.182 1.00 92.44 280 PHE A C 1
ATOM 2148 O O . PHE A 1 280 ? -10.770 14.130 15.743 1.00 92.44 280 PHE A O 1
ATOM 2155 N N . ASP A 1 281 ? -12.259 15.678 16.397 1.00 89.44 281 ASP A N 1
ATOM 2156 C CA . ASP A 1 281 ? -11.380 16.834 16.273 1.00 89.44 281 ASP A CA 1
ATOM 2157 C C . ASP A 1 281 ? -10.584 16.962 17.577 1.00 89.44 281 ASP A C 1
ATOM 2159 O O . ASP A 1 281 ? -11.119 17.377 18.607 1.00 89.44 281 ASP A O 1
ATOM 2163 N N . ASP A 1 282 ? -9.320 16.541 17.539 1.00 82.25 282 ASP A N 1
ATOM 2164 C CA . ASP A 1 282 ? -8.406 16.514 18.681 1.00 82.25 282 ASP A CA 1
ATOM 2165 C C . ASP A 1 282 ? -7.991 17.914 19.147 1.00 82.25 282 ASP A C 1
ATOM 2167 O O . ASP A 1 282 ? -7.711 18.092 20.331 1.00 82.25 282 ASP A O 1
ATOM 2171 N N . ILE A 1 283 ? -8.042 18.907 18.256 1.00 81.69 283 ILE A N 1
ATOM 2172 C CA . ILE A 1 283 ? -7.799 20.320 18.574 1.00 81.69 283 ILE A CA 1
ATOM 2173 C C . ILE A 1 283 ? -8.943 20.866 19.436 1.00 81.69 283 ILE A C 1
ATOM 2175 O O . ILE A 1 283 ? -8.720 21.522 20.452 1.00 81.69 283 ILE A O 1
ATOM 2179 N N . THR A 1 284 ? -10.194 20.593 19.055 1.00 87.50 284 THR A N 1
ATOM 2180 C CA . THR A 1 284 ? -11.366 21.089 19.807 1.00 87.50 284 THR A CA 1
ATOM 2181 C C . THR A 1 284 ? -11.854 20.140 20.905 1.00 87.50 284 THR A C 1
ATOM 2183 O O . THR A 1 284 ? -12.703 20.527 21.713 1.00 87.50 284 THR A O 1
ATOM 2186 N N . GLY A 1 285 ? -11.356 18.901 20.933 1.00 90.12 285 GLY A N 1
ATOM 2187 C CA . GLY A 1 285 ? -11.792 17.836 21.837 1.00 90.12 285 GLY A CA 1
ATOM 2188 C C . GLY A 1 285 ? -13.227 17.356 21.589 1.00 90.12 285 GLY A C 1
ATOM 2189 O O . GLY A 1 285 ? -13.881 16.884 22.521 1.00 90.12 285 GLY A O 1
ATOM 2190 N N . LYS A 1 286 ? -13.760 17.528 20.371 1.00 93.88 286 LYS A N 1
ATOM 2191 C CA . LYS A 1 286 ? -15.168 17.247 20.040 1.00 93.88 286 LYS A CA 1
ATOM 2192 C C . LYS A 1 286 ? -15.306 16.455 18.746 1.00 93.88 286 LYS A C 1
ATOM 2194 O O . LYS A 1 286 ? -14.611 16.704 17.769 1.00 93.88 286 LYS A O 1
ATOM 2199 N N . SER A 1 287 ? -16.299 15.577 18.694 1.00 96.31 287 SER A N 1
ATOM 2200 C CA . SER A 1 287 ? -16.708 14.925 17.451 1.00 96.31 287 SER A CA 1
ATOM 2201 C C . SER A 1 287 ? -17.507 15.885 16.575 1.00 96.31 287 SER A C 1
ATOM 2203 O O . SER A 1 287 ? -18.454 16.531 17.034 1.00 96.31 287 SER A O 1
ATOM 2205 N N . ARG A 1 288 ? -17.127 15.997 15.302 1.00 95.00 288 ARG A N 1
ATOM 2206 C CA . ARG A 1 288 ? -17.745 16.917 14.338 1.00 95.00 288 ARG A CA 1
ATOM 2207 C C . ARG A 1 288 ? -17.979 16.206 13.014 1.00 95.00 288 ARG A C 1
ATOM 2209 O O . ARG A 1 288 ? -17.206 15.337 12.621 1.00 95.00 288 ARG A O 1
ATOM 2216 N N . GLU A 1 289 ? -19.048 16.575 12.316 1.00 95.69 289 GLU A N 1
ATOM 2217 C CA . GLU A 1 289 ? -19.282 16.095 10.953 1.00 95.69 289 GLU A CA 1
ATOM 2218 C C . GLU A 1 289 ? -18.449 16.909 9.956 1.00 95.69 289 GLU A C 1
ATOM 2220 O O . GLU A 1 289 ? -18.497 18.140 9.946 1.00 95.69 289 GLU A O 1
ATOM 2225 N N . PHE A 1 290 ? -17.737 16.210 9.076 1.00 9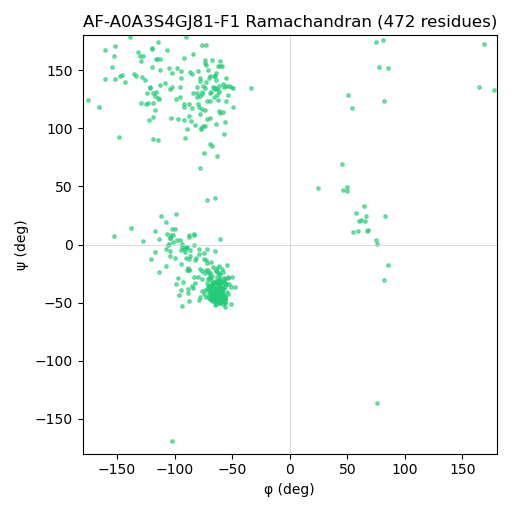4.00 290 PHE A N 1
ATOM 2226 C CA . PHE A 1 290 ? -16.968 16.784 7.980 1.00 94.00 290 PHE A CA 1
ATOM 2227 C C . PHE A 1 290 ? -17.464 16.271 6.629 1.00 94.00 290 PHE A C 1
ATOM 2229 O O . PHE A 1 290 ? -17.956 15.146 6.501 1.00 94.00 290 PHE A O 1
ATOM 2236 N N . LEU A 1 291 ? -17.272 17.087 5.590 1.00 95.00 291 LEU A N 1
ATOM 2237 C CA . LEU A 1 291 ? -17.328 16.623 4.206 1.00 95.00 291 LEU A CA 1
ATOM 2238 C C . LEU A 1 291 ? -15.998 15.959 3.840 1.00 95.00 291 LEU A C 1
ATOM 2240 O O . LEU A 1 291 ? -14.932 16.554 3.991 1.00 95.00 291 LEU A O 1
ATOM 2244 N N . MET A 1 292 ? -16.063 14.732 3.332 1.00 92.38 292 MET A N 1
ATOM 2245 C CA . MET A 1 292 ? -14.879 13.924 3.057 1.00 92.38 292 MET A CA 1
ATOM 2246 C C . MET A 1 292 ? -14.347 14.163 1.640 1.00 92.38 292 MET A C 1
ATOM 2248 O O . MET A 1 292 ? -14.823 13.561 0.678 1.00 92.38 292 MET A O 1
ATOM 2252 N N . PHE A 1 293 ? -13.315 15.000 1.521 1.00 92.06 293 PHE A N 1
ATOM 2253 C CA . PHE A 1 293 ? -12.566 15.224 0.273 1.00 92.06 293 PHE A CA 1
ATOM 2254 C C . PHE A 1 293 ? -11.170 14.572 0.264 1.00 92.06 293 PHE A C 1
ATOM 2256 O O . PHE A 1 293 ? -10.460 14.666 -0.732 1.00 92.06 293 PHE A O 1
ATOM 2263 N N . GLY A 1 294 ? -10.776 13.901 1.355 1.00 89.06 294 GLY A N 1
ATOM 2264 C CA . GLY A 1 294 ? -9.459 13.266 1.519 1.00 89.06 294 GLY A CA 1
ATOM 2265 C C . GLY A 1 294 ? -9.429 11.745 1.312 1.00 89.06 294 GLY A C 1
ATOM 2266 O O . GLY A 1 294 ? -8.424 11.111 1.616 1.00 89.06 294 GLY A O 1
ATOM 2267 N N . SER A 1 295 ? -10.524 11.136 0.848 1.00 90.44 295 SER A N 1
ATOM 2268 C CA . SER A 1 295 ? -10.635 9.680 0.682 1.00 90.44 295 SER A CA 1
ATOM 2269 C C . SER A 1 295 ? -10.294 9.223 -0.738 1.00 90.44 295 SER A C 1
ATOM 2271 O O . SER A 1 295 ? -10.702 9.845 -1.715 1.00 90.44 295 SER A O 1
ATOM 2273 N N . ASN A 1 296 ? -9.642 8.061 -0.852 1.00 91.75 296 ASN A N 1
ATOM 2274 C CA . ASN A 1 296 ? -9.405 7.371 -2.127 1.00 91.75 296 ASN A CA 1
ATOM 2275 C C . ASN A 1 296 ? -10.557 6.426 -2.530 1.00 91.75 296 ASN A C 1
ATOM 2277 O O . ASN A 1 296 ? -10.434 5.669 -3.493 1.00 91.75 296 ASN A O 1
ATOM 2281 N N . SER A 1 297 ? -11.690 6.440 -1.815 1.00 92.25 297 SER A N 1
ATOM 2282 C CA . SER A 1 297 ? -12.891 5.676 -2.187 1.00 92.25 297 SER A CA 1
ATOM 2283 C C . SER A 1 297 ? -13.659 6.377 -3.317 1.00 92.25 297 SER A C 1
ATOM 2285 O O . SER A 1 297 ? -14.782 6.845 -3.134 1.00 92.25 297 SER A O 1
ATOM 2287 N N . TYR A 1 298 ? -13.048 6.458 -4.504 1.00 92.06 298 TYR A N 1
ATOM 2288 C CA . TYR A 1 298 ? -13.535 7.260 -5.639 1.00 92.06 298 TYR A CA 1
ATOM 2289 C C . TYR A 1 298 ? -14.974 6.953 -6.064 1.00 92.06 298 TYR A C 1
ATOM 2291 O O . TYR A 1 298 ? -15.701 7.840 -6.498 1.00 92.06 298 TYR A O 1
ATOM 2299 N N . LEU A 1 299 ? -15.379 5.687 -5.948 1.00 92.56 299 LEU A N 1
ATOM 2300 C CA . LEU A 1 299 ? -16.703 5.202 -6.346 1.00 92.56 299 LEU A CA 1
ATOM 2301 C C . LEU A 1 299 ? -17.626 4.928 -5.148 1.00 92.56 299 LEU A C 1
ATOM 2303 O O . LEU A 1 299 ? -18.740 4.449 -5.335 1.00 92.56 299 LEU A O 1
ATOM 2307 N N . GLY A 1 300 ? -17.159 5.149 -3.913 1.00 92.06 300 GLY A N 1
ATOM 2308 C CA . GLY A 1 300 ? -17.918 4.843 -2.696 1.00 92.06 300 GLY A CA 1
ATOM 2309 C C . GLY A 1 300 ? -18.168 3.348 -2.443 1.00 92.06 300 GLY A C 1
ATOM 2310 O O . GLY A 1 300 ? -18.958 3.002 -1.563 1.00 92.06 300 GLY A O 1
ATOM 2311 N N . LEU A 1 301 ? -17.498 2.451 -3.180 1.00 93.25 301 LEU A N 1
ATOM 2312 C CA . LEU A 1 301 ? -17.726 1.000 -3.101 1.00 93.25 301 LEU A CA 1
ATOM 2313 C C . LEU A 1 301 ? -17.376 0.401 -1.735 1.00 93.25 301 LEU A C 1
ATOM 2315 O O . LEU A 1 301 ? -17.939 -0.625 -1.365 1.00 93.25 301 LEU A O 1
ATOM 2319 N N . SER A 1 302 ? -16.509 1.064 -0.964 1.00 92.38 302 SER A N 1
ATOM 2320 C CA . SER A 1 302 ? -16.145 0.650 0.397 1.00 92.38 302 SER A CA 1
ATOM 2321 C C . SER A 1 302 ? -17.341 0.541 1.346 1.00 92.38 302 SER A C 1
ATOM 2323 O O . SER A 1 302 ? -17.261 -0.185 2.327 1.00 92.38 302 SER A O 1
ATOM 2325 N N . ASN A 1 303 ? -18.443 1.244 1.060 1.00 94.00 303 ASN A N 1
ATOM 2326 C CA . ASN A 1 303 ? -19.666 1.214 1.869 1.00 94.00 303 ASN A CA 1
ATOM 2327 C C . ASN A 1 303 ? -20.871 0.653 1.101 1.00 94.00 303 ASN A C 1
ATOM 2329 O O . ASN A 1 303 ? -22.009 0.824 1.541 1.00 94.00 303 ASN A O 1
ATOM 2333 N N . HIS A 1 304 ? -20.658 0.052 -0.073 1.00 96.62 304 HIS A N 1
ATOM 2334 C CA . HIS A 1 304 ? -21.763 -0.460 -0.875 1.00 96.62 304 HIS A CA 1
ATOM 2335 C C . HIS A 1 304 ? -22.416 -1.659 -0.163 1.00 96.62 304 HIS A C 1
ATOM 2337 O O . HIS A 1 304 ? -21.687 -2.575 0.227 1.00 96.62 304 HIS A O 1
ATOM 2343 N N . PRO A 1 305 ? -23.756 -1.711 -0.015 1.00 96.75 305 PRO A N 1
ATOM 2344 C CA . PRO A 1 305 ? -24.425 -2.767 0.751 1.00 96.75 305 PRO A CA 1
ATOM 2345 C C . PRO A 1 305 ? -24.060 -4.184 0.297 1.00 96.75 305 PRO A C 1
ATOM 2347 O O . PRO A 1 305 ? -23.793 -5.041 1.130 1.00 96.75 305 PRO A O 1
ATOM 2350 N N . GLU A 1 306 ? -23.958 -4.415 -1.016 1.00 98.12 306 GLU A N 1
ATOM 2351 C CA . GLU A 1 306 ? -23.558 -5.728 -1.551 1.00 98.12 306 GLU A CA 1
ATOM 2352 C C . GLU A 1 306 ? -22.110 -6.103 -1.202 1.00 98.12 306 GLU A C 1
ATOM 2354 O O . GLU A 1 306 ? -21.815 -7.277 -1.002 1.00 98.12 306 GLU A O 1
ATOM 2359 N N . VAL A 1 307 ? -21.203 -5.122 -1.099 1.00 97.12 307 VAL A N 1
ATOM 2360 C CA . VAL A 1 307 ? -19.802 -5.371 -0.719 1.00 97.12 307 VAL A CA 1
ATOM 2361 C C . VAL A 1 307 ? -19.726 -5.741 0.758 1.00 97.12 307 VAL A C 1
ATOM 2363 O O . VAL A 1 307 ? -19.066 -6.715 1.109 1.00 97.12 307 VAL A O 1
ATOM 2366 N N . ILE A 1 308 ? -20.439 -5.005 1.614 1.00 97.50 308 ILE A N 1
ATOM 2367 C CA . ILE A 1 308 ? -20.507 -5.294 3.051 1.00 97.50 308 ILE A CA 1
ATOM 2368 C C . ILE A 1 308 ? -21.113 -6.677 3.296 1.00 97.50 308 ILE A C 1
ATOM 2370 O O . ILE A 1 308 ? -20.536 -7.461 4.047 1.00 97.50 308 ILE A O 1
ATOM 2374 N N . GLN A 1 309 ? -22.217 -7.005 2.618 1.00 98.31 309 GLN A N 1
ATOM 2375 C CA . GLN A 1 309 ? -22.842 -8.319 2.745 1.00 98.31 309 GLN A CA 1
ATOM 2376 C C . GLN A 1 309 ? -21.893 -9.438 2.297 1.00 98.31 309 GLN A C 1
ATOM 2378 O O . GLN A 1 309 ? -21.716 -10.410 3.021 1.00 98.31 309 GLN A O 1
ATOM 2383 N N . ALA A 1 310 ? -21.201 -9.277 1.163 1.00 97.06 310 ALA A N 1
ATOM 2384 C CA . ALA A 1 310 ? -20.241 -10.274 0.690 1.00 97.06 310 ALA A CA 1
ATOM 2385 C C . ALA A 1 310 ? -19.073 -10.496 1.672 1.00 97.06 310 ALA A C 1
ATOM 2387 O O . ALA A 1 310 ? -18.604 -11.624 1.822 1.00 97.06 310 ALA A O 1
ATOM 2388 N N . ILE A 1 311 ? -18.610 -9.441 2.355 1.00 96.12 311 ILE A N 1
ATOM 2389 C CA . ILE A 1 311 ? -17.589 -9.549 3.409 1.00 96.12 311 ILE A CA 1
ATOM 2390 C C . ILE A 1 311 ? -18.135 -10.332 4.609 1.00 96.12 311 ILE A C 1
ATOM 2392 O O . ILE A 1 311 ? -17.451 -11.227 5.103 1.00 96.12 311 ILE A O 1
ATOM 2396 N N . GLN A 1 312 ? -19.354 -10.027 5.061 1.00 97.25 312 GLN A N 1
ATOM 2397 C CA . GLN A 1 312 ? -20.002 -10.731 6.174 1.00 97.25 312 GLN A CA 1
ATOM 2398 C C . GLN A 1 312 ? -20.201 -12.218 5.863 1.00 97.25 312 GLN A C 1
ATOM 2400 O O . GLN A 1 312 ? -19.840 -13.069 6.676 1.00 97.25 312 GLN A O 1
ATOM 2405 N N . ASP A 1 313 ? -20.693 -12.533 4.665 1.00 96.88 313 ASP A N 1
ATOM 2406 C CA . ASP A 1 313 ? -20.899 -13.907 4.210 1.00 96.88 313 ASP A CA 1
ATOM 2407 C C . ASP A 1 313 ? -19.568 -14.671 4.138 1.00 96.88 313 ASP A C 1
ATOM 2409 O O . ASP A 1 313 ? -19.466 -15.810 4.601 1.00 96.88 313 ASP A O 1
ATOM 2413 N N . ALA A 1 314 ? -18.517 -14.038 3.602 1.00 95.31 314 ALA A N 1
ATOM 2414 C CA . ALA A 1 314 ? -17.189 -14.637 3.528 1.00 95.31 314 ALA A CA 1
ATOM 2415 C C . ALA A 1 314 ? -16.590 -14.882 4.920 1.00 95.31 314 ALA A C 1
ATOM 2417 O O . ALA A 1 314 ? -16.046 -15.960 5.159 1.00 95.31 314 ALA A O 1
ATOM 2418 N N . ALA A 1 315 ? -16.721 -13.926 5.843 1.00 95.50 315 ALA A N 1
ATOM 2419 C CA . ALA A 1 315 ? -16.257 -14.079 7.219 1.00 95.50 315 ALA A CA 1
ATOM 2420 C C . ALA A 1 315 ? -17.008 -15.204 7.949 1.00 95.50 315 ALA A C 1
ATOM 2422 O O . ALA A 1 315 ? -16.385 -15.998 8.651 1.00 95.50 315 ALA A O 1
ATOM 2423 N N . GLY A 1 316 ? -18.323 -15.324 7.737 1.00 95.69 316 GLY A N 1
ATOM 2424 C CA . GLY A 1 316 ? -19.126 -16.416 8.292 1.00 95.69 316 GLY A CA 1
ATOM 2425 C C . GLY A 1 316 ? -18.750 -17.792 7.732 1.00 95.69 316 GLY A C 1
ATOM 2426 O O . GLY A 1 316 ? -18.742 -18.773 8.469 1.00 95.69 316 GLY A O 1
ATOM 2427 N N . ALA A 1 317 ? -18.407 -17.876 6.443 1.00 94.31 317 ALA A N 1
ATOM 2428 C CA . ALA A 1 317 ? -18.092 -19.142 5.779 1.00 94.31 317 ALA A CA 1
ATOM 2429 C C . ALA A 1 317 ? -16.632 -19.600 5.946 1.00 94.31 317 ALA A C 1
ATOM 2431 O O . ALA A 1 317 ? -16.375 -20.801 6.029 1.00 94.31 317 ALA A O 1
ATOM 2432 N N . TYR A 1 318 ? -15.675 -18.668 5.960 1.00 91.56 318 TYR A N 1
ATOM 2433 C CA . TYR A 1 318 ? -14.235 -18.966 5.932 1.00 91.56 318 TYR A CA 1
ATOM 2434 C C . TYR A 1 318 ? -13.484 -18.506 7.187 1.00 91.56 318 TYR A C 1
ATOM 2436 O O . TYR A 1 318 ? -12.306 -18.827 7.334 1.00 91.56 318 TYR A O 1
ATOM 2444 N N . GLY A 1 319 ? -14.143 -17.781 8.094 1.00 91.25 319 GLY A N 1
ATOM 2445 C CA . GLY A 1 319 ? -13.500 -17.121 9.225 1.00 91.25 319 GLY A CA 1
ATOM 2446 C C . GLY A 1 319 ? -12.851 -15.788 8.841 1.00 91.25 319 GLY A C 1
ATOM 2447 O O . GLY A 1 319 ? -12.817 -15.384 7.679 1.00 91.25 319 GLY A O 1
ATOM 2448 N N . ALA A 1 320 ? -12.320 -15.086 9.843 1.00 90.06 320 ALA A N 1
ATOM 2449 C CA . ALA A 1 320 ? -11.743 -13.752 9.664 1.00 90.06 320 ALA A CA 1
ATOM 2450 C C . ALA A 1 320 ? -10.402 -13.746 8.903 1.00 90.06 320 ALA A C 1
ATOM 2452 O O . ALA A 1 320 ? -9.996 -12.713 8.374 1.00 90.06 320 ALA A O 1
ATOM 2453 N N . THR A 1 321 ? -9.686 -14.873 8.869 1.00 85.44 321 THR A N 1
ATOM 2454 C CA . THR A 1 321 ? -8.356 -14.960 8.256 1.00 85.44 321 THR A CA 1
ATOM 2455 C C . THR A 1 321 ? -8.033 -16.375 7.788 1.00 85.44 321 THR A C 1
ATOM 2457 O O . THR A 1 321 ? -8.490 -17.357 8.371 1.00 85.44 321 THR A O 1
ATOM 2460 N N . ASN A 1 322 ? -7.173 -16.475 6.774 1.00 78.81 322 ASN A N 1
ATOM 2461 C CA . ASN A 1 322 ? -6.519 -17.724 6.412 1.00 78.81 322 ASN A CA 1
ATOM 2462 C C . ASN A 1 322 ? -5.183 -17.772 7.162 1.00 78.81 322 ASN A C 1
ATOM 2464 O O . ASN A 1 322 ? -4.257 -17.033 6.833 1.00 78.81 322 ASN A O 1
ATOM 2468 N N . THR A 1 323 ? -5.074 -18.620 8.181 1.00 85.50 323 THR A N 1
ATOM 2469 C CA . THR A 1 323 ? -3.943 -18.709 9.127 1.00 85.50 323 THR A CA 1
ATOM 2470 C C . THR A 1 323 ? -2.661 -19.314 8.520 1.00 85.50 323 THR A C 1
ATOM 2472 O O . THR A 1 323 ? -1.968 -20.100 9.164 1.00 85.50 323 THR A O 1
ATOM 2475 N N . GLY A 1 324 ? -2.346 -18.998 7.262 1.00 88.94 324 GLY A N 1
ATOM 2476 C CA . GLY A 1 324 ? -1.214 -19.541 6.517 1.00 88.94 324 GLY A CA 1
ATOM 2477 C C . GLY A 1 324 ? -0.825 -18.671 5.323 1.00 88.94 324 GLY A C 1
ATOM 2478 O O . GLY A 1 324 ? -1.558 -17.775 4.907 1.00 88.94 324 GLY A O 1
ATOM 2479 N N . CYS A 1 325 ? 0.346 -18.930 4.742 1.00 91.69 325 CYS A N 1
ATOM 2480 C CA . CYS A 1 325 ? 0.770 -18.267 3.509 1.00 91.69 325 CYS A CA 1
ATOM 2481 C C . CYS A 1 325 ? 0.197 -18.985 2.278 1.00 91.69 325 CYS A C 1
ATOM 2483 O O . CYS A 1 325 ? -0.221 -20.139 2.350 1.00 91.69 325 CYS A O 1
ATOM 2485 N N . ARG A 1 326 ? 0.210 -18.335 1.107 1.00 91.81 326 ARG A N 1
ATOM 2486 C CA . ARG A 1 326 ? -0.399 -18.882 -0.123 1.00 91.81 326 ARG A CA 1
ATOM 2487 C C . ARG A 1 326 ? 0.073 -20.299 -0.478 1.00 91.81 326 ARG A C 1
ATOM 2489 O O . ARG A 1 326 ? -0.729 -21.079 -0.985 1.00 91.81 326 ARG A O 1
ATOM 2496 N N . ILE A 1 327 ? 1.334 -20.622 -0.181 1.00 91.88 327 ILE A N 1
ATOM 2497 C CA . ILE A 1 327 ? 1.939 -21.939 -0.423 1.00 91.88 327 ILE A CA 1
ATOM 2498 C C . ILE A 1 327 ? 1.645 -22.965 0.688 1.00 91.88 327 ILE A C 1
ATOM 2500 O O . ILE A 1 327 ? 1.573 -24.155 0.400 1.00 91.88 327 ILE A O 1
ATOM 2504 N N . ILE A 1 328 ? 1.426 -22.535 1.936 1.00 90.44 328 ILE A N 1
ATOM 2505 C CA . ILE A 1 328 ? 1.152 -23.419 3.082 1.00 90.44 328 ILE A CA 1
ATOM 2506 C C . ILE A 1 328 ? -0.231 -23.083 3.640 1.00 90.44 328 ILE A C 1
ATOM 2508 O O . ILE A 1 328 ? -0.369 -22.221 4.504 1.00 90.44 328 ILE A O 1
ATOM 2512 N N . ALA A 1 329 ? -1.251 -23.770 3.119 1.00 86.81 329 ALA A N 1
ATOM 2513 C CA . ALA A 1 329 ? -2.635 -23.757 3.611 1.00 86.81 329 ALA A CA 1
ATOM 2514 C C . ALA A 1 329 ? -3.322 -22.373 3.738 1.00 86.81 329 ALA A C 1
ATOM 2516 O O . ALA A 1 329 ? -4.412 -22.285 4.289 1.00 86.81 329 ALA A O 1
ATOM 2517 N N . GLY A 1 330 ? -2.738 -21.296 3.201 1.00 91.62 330 GLY A N 1
ATOM 2518 C CA . GLY A 1 330 ? -3.298 -19.939 3.256 1.00 91.62 330 GLY A CA 1
ATOM 2519 C C . GLY A 1 330 ? -4.183 -19.543 2.074 1.00 91.62 330 GLY A C 1
ATOM 2520 O O . GLY A 1 330 ? -4.723 -18.439 2.042 1.00 91.62 330 GLY A O 1
ATOM 2521 N N . SER A 1 331 ? -4.311 -20.409 1.068 1.00 92.00 331 SER A N 1
ATOM 2522 C CA . SER A 1 331 ? -5.130 -20.149 -0.119 1.00 92.00 331 SER A CA 1
ATOM 2523 C C . SER A 1 331 ? -6.519 -20.761 0.043 1.00 92.00 331 SER A C 1
ATOM 2525 O O . SER A 1 331 ? -6.637 -21.964 0.260 1.00 92.00 331 SER A O 1
ATOM 2527 N N . ASN A 1 332 ? -7.567 -19.957 -0.146 1.00 91.06 332 ASN A N 1
ATOM 2528 C CA . ASN A 1 332 ? -8.945 -20.445 -0.270 1.00 91.06 332 ASN A CA 1
ATOM 2529 C C . ASN A 1 332 ? -9.505 -20.164 -1.677 1.00 91.06 332 ASN A C 1
ATOM 2531 O O . ASN A 1 332 ? -8.869 -19.498 -2.498 1.00 91.06 332 ASN A O 1
ATOM 2535 N N . VAL A 1 333 ? -10.709 -20.668 -1.961 1.00 92.44 333 VAL A N 1
ATOM 2536 C CA . VAL A 1 333 ? -11.335 -20.547 -3.289 1.00 92.44 333 VAL A CA 1
ATOM 2537 C C . VAL A 1 333 ? -11.592 -19.096 -3.708 1.00 92.44 333 VAL A C 1
ATOM 2539 O O . VAL A 1 333 ? -11.484 -18.793 -4.895 1.00 92.44 333 VAL A O 1
ATOM 2542 N N . LEU A 1 334 ? -11.843 -18.191 -2.753 1.00 94.06 334 LEU A N 1
ATOM 2543 C CA . LEU A 1 334 ? -12.088 -16.772 -3.027 1.00 94.06 334 LEU A CA 1
ATOM 2544 C C . LEU A 1 334 ? -10.837 -16.069 -3.563 1.00 94.06 334 LEU A C 1
ATOM 2546 O O . LEU A 1 334 ? -10.957 -15.206 -4.427 1.00 94.06 334 LEU A O 1
ATOM 2550 N N . HIS A 1 335 ? -9.637 -16.475 -3.128 1.00 94.88 335 HIS A N 1
ATOM 2551 C CA . HIS A 1 335 ? -8.384 -15.951 -3.685 1.00 94.88 335 HIS A CA 1
ATOM 2552 C C . HIS A 1 335 ? -8.273 -16.272 -5.177 1.00 94.88 335 HIS A C 1
ATOM 2554 O O . HIS A 1 335 ? -8.043 -15.382 -5.991 1.00 94.88 335 HIS A O 1
ATOM 2560 N N . LEU A 1 336 ? -8.502 -17.538 -5.539 1.00 95.12 336 LEU A N 1
ATOM 2561 C CA . LEU A 1 336 ? -8.412 -17.996 -6.926 1.00 95.12 336 LEU A CA 1
ATOM 2562 C C . LEU A 1 336 ? -9.517 -17.386 -7.799 1.00 95.12 336 LEU A C 1
ATOM 2564 O O . LEU A 1 336 ? -9.309 -17.110 -8.979 1.00 95.12 336 LEU A O 1
ATOM 2568 N N . GLU A 1 337 ? -10.712 -17.184 -7.243 1.00 96.69 337 GLU A N 1
ATOM 2569 C CA . GLU A 1 337 ? -11.799 -16.503 -7.943 1.00 96.69 337 GLU A CA 1
ATOM 2570 C C . GLU A 1 337 ? -11.477 -15.025 -8.191 1.00 96.69 337 GLU A C 1
ATOM 2572 O O . GLU A 1 337 ? -11.669 -14.539 -9.310 1.00 96.69 337 GLU A O 1
ATOM 2577 N N . LEU A 1 338 ? -10.952 -14.328 -7.178 1.00 96.50 338 LEU A N 1
ATOM 2578 C CA . LEU A 1 338 ? -10.520 -12.939 -7.288 1.00 96.50 338 LEU A CA 1
ATOM 2579 C C . LEU A 1 338 ? -9.430 -12.788 -8.353 1.00 96.50 338 LEU A C 1
ATOM 2581 O O . LEU A 1 338 ? -9.565 -11.944 -9.235 1.00 96.50 338 LEU A O 1
ATOM 2585 N N . GLU A 1 339 ? -8.406 -13.641 -8.330 1.00 97.62 339 GLU A N 1
ATOM 2586 C CA . GLU A 1 339 ? -7.323 -13.654 -9.321 1.00 97.62 339 GLU A CA 1
ATOM 2587 C C . GLU A 1 339 ? -7.867 -13.817 -10.747 1.00 97.62 339 GLU A C 1
ATOM 2589 O O . GLU A 1 339 ? -7.604 -12.982 -11.614 1.00 97.62 339 GLU A O 1
ATOM 2594 N N . ARG A 1 340 ? -8.741 -14.801 -10.990 1.00 98.00 340 ARG A N 1
ATOM 2595 C CA . ARG A 1 340 ? -9.365 -14.991 -12.314 1.00 98.00 340 ARG A CA 1
ATOM 2596 C C . ARG A 1 340 ? -10.202 -13.788 -12.750 1.00 98.00 340 ARG A C 1
ATOM 2598 O O . ARG A 1 340 ? -10.158 -13.389 -13.916 1.00 98.00 340 ARG A O 1
ATOM 2605 N N . LYS A 1 341 ? -10.986 -13.204 -11.836 1.00 96.88 341 LYS A N 1
ATOM 2606 C CA . LYS A 1 341 ? -11.819 -12.025 -12.124 1.00 96.88 341 LYS A CA 1
ATOM 2607 C C . LYS A 1 341 ? -10.962 -10.798 -12.438 1.00 96.88 341 LYS A C 1
ATOM 2609 O O . LYS A 1 341 ? -11.272 -10.082 -13.390 1.00 96.88 341 LYS A O 1
ATOM 2614 N N . LEU A 1 342 ? -9.874 -10.583 -11.699 1.00 95.75 342 LEU A N 1
ATOM 2615 C CA . LEU A 1 342 ? -8.926 -9.494 -11.934 1.00 95.75 342 LEU A CA 1
ATOM 2616 C C . LEU A 1 342 ? -8.157 -9.682 -13.245 1.00 95.75 342 LEU A C 1
ATOM 2618 O O . LEU A 1 342 ? -8.067 -8.731 -14.022 1.00 95.75 342 LEU A O 1
ATOM 2622 N N . ALA A 1 343 ? -7.686 -10.896 -13.543 1.00 96.25 343 ALA A N 1
ATOM 2623 C CA . ALA A 1 343 ? -7.051 -11.228 -14.819 1.00 96.25 343 ALA A CA 1
ATOM 2624 C C . ALA A 1 343 ? -7.988 -10.904 -15.993 1.00 96.25 343 ALA A C 1
ATOM 2626 O O . ALA A 1 343 ? -7.609 -10.184 -16.919 1.00 96.25 343 ALA A O 1
ATOM 2627 N N . LYS A 1 344 ? -9.262 -11.316 -15.902 1.00 95.12 344 LYS A N 1
ATOM 2628 C CA . LYS A 1 344 ? -10.293 -10.991 -16.898 1.00 95.12 344 LYS A CA 1
ATOM 2629 C C . LYS A 1 344 ? -10.549 -9.484 -17.009 1.00 95.12 344 LYS A C 1
ATOM 2631 O O . LYS A 1 344 ? -10.584 -8.965 -18.123 1.00 95.12 344 LYS A O 1
ATOM 2636 N N . LEU A 1 345 ? -10.696 -8.771 -15.888 1.00 93.69 345 LEU A N 1
ATOM 2637 C CA . LEU A 1 345 ? -10.894 -7.313 -15.866 1.00 93.69 345 LEU A CA 1
ATOM 2638 C C . LEU A 1 345 ? -9.730 -6.580 -16.550 1.00 93.69 345 LEU A C 1
ATOM 2640 O O . LEU A 1 345 ? -9.936 -5.666 -17.352 1.00 93.69 345 LEU A O 1
ATOM 2644 N N . LYS A 1 346 ? -8.499 -7.005 -16.257 1.00 91.75 346 LYS A N 1
ATOM 2645 C CA . LYS A 1 346 ? -7.265 -6.452 -16.822 1.00 91.75 346 LYS A CA 1
ATOM 2646 C C . LYS A 1 346 ? -6.911 -7.030 -18.191 1.00 91.75 346 LYS A C 1
ATOM 2648 O O . LYS A 1 346 ? -5.927 -6.583 -18.774 1.00 91.75 346 LYS A O 1
ATOM 2653 N N . GLY A 1 347 ? -7.712 -7.953 -18.737 1.00 92.25 347 GLY A N 1
ATOM 2654 C CA . GLY A 1 347 ? -7.451 -8.655 -19.997 1.00 92.25 347 GLY A CA 1
ATOM 2655 C C . GLY A 1 347 ? -6.040 -9.237 -20.060 1.00 92.25 347 GLY A C 1
ATOM 2656 O O . GLY A 1 347 ? -5.334 -9.007 -21.039 1.00 92.25 347 GLY A O 1
ATOM 2657 N N . ARG A 1 348 ? -5.616 -9.897 -18.979 1.00 94.00 348 ARG A N 1
ATOM 2658 C CA . ARG A 1 348 ? -4.332 -10.592 -18.841 1.00 94.00 348 ARG A CA 1
ATOM 2659 C C . ARG A 1 348 ? -4.569 -12.088 -18.680 1.00 94.00 348 ARG A C 1
ATOM 2661 O O . ARG A 1 348 ? -5.670 -12.508 -18.337 1.00 94.00 348 ARG A O 1
ATOM 2668 N N . GLU A 1 349 ? -3.529 -12.864 -18.960 1.00 96.56 349 GLU A N 1
ATOM 2669 C CA . GLU A 1 349 ? -3.572 -14.329 -18.912 1.00 96.56 349 GLU A CA 1
ATOM 2670 C C . GLU A 1 349 ? -3.773 -14.847 -17.485 1.00 96.56 349 GLU A C 1
ATOM 2672 O O . GLU A 1 349 ? -4.501 -15.815 -17.287 1.00 96.56 349 GLU A O 1
ATOM 2677 N N . ASP A 1 350 ? -3.177 -14.170 -16.500 1.00 96.81 350 ASP A N 1
ATOM 2678 C CA . ASP A 1 350 ? -3.260 -14.541 -15.091 1.00 96.81 350 ASP A CA 1
ATOM 2679 C C . ASP A 1 350 ? -3.122 -13.314 -14.170 1.00 96.81 350 ASP A C 1
ATOM 2681 O O . ASP A 1 350 ? -2.827 -12.199 -14.619 1.00 96.81 350 ASP A O 1
ATOM 2685 N N . CYS A 1 351 ? -3.363 -13.511 -12.875 1.00 96.50 351 CYS A N 1
ATOM 2686 C CA . CYS A 1 351 ? -3.221 -12.504 -11.832 1.00 96.50 351 CYS A CA 1
ATOM 2687 C C . CYS A 1 351 ? -2.787 -13.156 -10.518 1.00 96.50 351 CYS A C 1
ATOM 2689 O O . CYS A 1 351 ? -3.235 -14.242 -10.172 1.00 96.50 351 CYS A O 1
ATOM 2691 N N . ILE A 1 352 ? -1.963 -12.444 -9.753 1.00 95.38 352 ILE A N 1
ATOM 2692 C CA . ILE A 1 352 ? -1.613 -12.802 -8.382 1.00 95.38 352 ILE A CA 1
ATOM 2693 C C . ILE A 1 352 ? -2.013 -11.664 -7.441 1.00 95.38 352 ILE A C 1
ATOM 2695 O O . ILE A 1 352 ? -1.770 -10.489 -7.727 1.00 95.38 352 ILE A O 1
ATOM 2699 N N . VAL A 1 353 ? -2.642 -12.013 -6.318 1.00 94.94 353 VAL A N 1
ATOM 2700 C CA . VAL A 1 353 ? -3.094 -11.046 -5.306 1.00 94.94 353 VAL A CA 1
ATOM 2701 C C . VAL A 1 353 ? -2.060 -10.889 -4.193 1.00 94.94 353 VAL A C 1
ATOM 2703 O O . VAL A 1 353 ? -1.549 -11.870 -3.649 1.00 94.94 353 VAL A O 1
ATOM 2706 N N . TYR A 1 354 ? -1.817 -9.633 -3.816 1.00 94.94 354 TYR A N 1
ATOM 2707 C CA . TYR A 1 354 ? -1.002 -9.231 -2.671 1.00 94.94 354 TYR A CA 1
ATOM 2708 C C . TYR A 1 354 ? -1.862 -8.503 -1.625 1.00 94.94 354 TYR A C 1
ATOM 2710 O O . TYR A 1 354 ? -2.904 -7.954 -1.984 1.00 94.94 354 TYR A O 1
ATOM 2718 N N . PRO A 1 355 ? -1.417 -8.419 -0.355 1.00 92.81 355 PRO A N 1
ATOM 2719 C CA . PRO A 1 355 ? -2.156 -7.715 0.700 1.00 92.81 355 PRO A CA 1
ATOM 2720 C C . PRO A 1 355 ? -2.366 -6.214 0.447 1.00 92.81 355 PRO A C 1
ATOM 2722 O O . PRO A 1 355 ? -3.278 -5.617 1.006 1.00 92.81 355 PRO A O 1
ATOM 2725 N N . SER A 1 356 ? -1.511 -5.584 -0.364 1.00 95.56 356 SER A N 1
ATOM 2726 C CA . SER A 1 356 ? -1.613 -4.164 -0.713 1.00 95.56 356 SER A CA 1
ATOM 2727 C C . SER A 1 356 ? -0.987 -3.872 -2.080 1.00 95.56 356 SER A C 1
ATOM 2729 O O . SER A 1 356 ? -0.146 -4.639 -2.560 1.00 95.56 356 SER A O 1
ATOM 2731 N N . GLY A 1 357 ? -1.334 -2.724 -2.676 1.00 93.75 357 GLY A N 1
ATOM 2732 C CA . GLY A 1 357 ? -0.673 -2.222 -3.889 1.00 93.75 357 GLY A CA 1
ATOM 2733 C C . GLY A 1 357 ? 0.824 -1.953 -3.687 1.00 93.75 357 GLY A C 1
ATOM 2734 O O . GLY A 1 357 ? 1.633 -2.238 -4.568 1.00 93.75 357 GLY A O 1
ATOM 2735 N N . TYR A 1 358 ? 1.222 -1.521 -2.484 1.00 95.62 358 TYR A N 1
ATOM 2736 C CA . TYR A 1 358 ? 2.634 -1.365 -2.129 1.00 95.62 358 TYR A CA 1
ATOM 2737 C C . TYR A 1 358 ? 3.371 -2.712 -2.226 1.00 95.62 358 TYR A C 1
ATOM 2739 O O . TYR A 1 358 ? 4.410 -2.815 -2.880 1.00 95.62 358 TYR A O 1
ATOM 2747 N N . SER A 1 359 ? 2.819 -3.763 -1.608 1.00 96.19 359 SER A N 1
ATOM 2748 C CA . SER A 1 359 ? 3.397 -5.113 -1.633 1.00 96.19 359 SER A CA 1
ATOM 2749 C C . SER A 1 359 ? 3.405 -5.717 -3.038 1.00 96.19 359 SER A C 1
ATOM 2751 O O . SER A 1 359 ? 4.347 -6.430 -3.375 1.00 96.19 359 SER A O 1
ATOM 2753 N N . ALA A 1 360 ? 2.394 -5.415 -3.861 1.00 96.38 360 ALA A N 1
ATOM 2754 C CA . ALA A 1 360 ? 2.344 -5.848 -5.254 1.00 96.38 360 ALA A CA 1
ATOM 2755 C C . ALA A 1 360 ? 3.507 -5.266 -6.069 1.00 96.38 360 ALA A C 1
ATOM 2757 O O . ALA A 1 360 ? 4.197 -6.013 -6.759 1.00 96.38 360 ALA A O 1
ATOM 2758 N N . ASN A 1 361 ? 3.785 -3.965 -5.937 1.00 96.38 361 ASN A N 1
ATOM 2759 C CA . ASN A 1 361 ? 4.935 -3.334 -6.589 1.00 96.38 361 ASN A CA 1
ATOM 2760 C C . ASN A 1 361 ? 6.264 -3.924 -6.112 1.00 96.38 361 ASN A C 1
ATOM 2762 O O . ASN A 1 361 ? 7.102 -4.293 -6.935 1.00 96.38 361 ASN A O 1
ATOM 2766 N N . LEU A 1 362 ? 6.436 -4.047 -4.791 1.00 95.88 362 LEU A N 1
ATOM 2767 C CA . LEU A 1 362 ? 7.639 -4.615 -4.186 1.00 95.88 362 LEU A CA 1
ATOM 2768 C C . LEU A 1 362 ? 7.902 -6.028 -4.727 1.00 95.88 362 LEU A C 1
ATOM 2770 O O . LEU A 1 362 ? 8.972 -6.277 -5.276 1.00 95.88 362 LEU A O 1
ATOM 2774 N N . GLY A 1 363 ? 6.904 -6.912 -4.630 1.00 95.75 363 GLY A N 1
ATOM 2775 C CA . GLY A 1 363 ? 7.002 -8.308 -5.050 1.00 95.75 363 GLY A CA 1
ATOM 2776 C C . GLY A 1 363 ? 7.174 -8.479 -6.558 1.00 95.75 363 GLY A C 1
ATOM 2777 O O . GLY A 1 363 ? 7.988 -9.295 -6.984 1.00 95.75 363 GLY A O 1
ATOM 2778 N N . CYS A 1 364 ? 6.459 -7.693 -7.367 1.00 96.25 364 CYS A N 1
ATOM 2779 C CA . CYS A 1 364 ? 6.558 -7.742 -8.825 1.00 96.25 364 CYS A CA 1
ATOM 2780 C C . CYS A 1 364 ? 7.957 -7.328 -9.300 1.00 96.25 364 CYS A C 1
ATOM 2782 O O . CYS A 1 364 ? 8.616 -8.072 -10.025 1.00 96.25 364 CYS A O 1
ATOM 2784 N N . ILE A 1 365 ? 8.456 -6.177 -8.839 1.00 96.31 365 ILE A N 1
ATOM 2785 C CA . ILE A 1 365 ? 9.764 -5.663 -9.263 1.00 96.31 365 ILE A CA 1
ATOM 2786 C C . ILE A 1 365 ? 10.891 -6.574 -8.769 1.00 96.31 365 ILE A C 1
ATOM 2788 O O . ILE A 1 365 ? 11.788 -6.899 -9.550 1.00 96.31 365 ILE A O 1
ATOM 2792 N N . SER A 1 366 ? 10.837 -7.034 -7.513 1.00 96.00 366 SER A N 1
ATOM 2793 C CA . SER A 1 366 ? 11.868 -7.924 -6.964 1.00 96.00 366 SER A CA 1
ATOM 2794 C C . SER A 1 366 ? 11.891 -9.306 -7.610 1.00 96.00 366 SER A C 1
ATOM 2796 O O . SER A 1 366 ? 12.935 -9.946 -7.620 1.00 96.00 366 SER A O 1
ATOM 2798 N N . ALA A 1 367 ? 10.758 -9.780 -8.136 1.00 95.81 367 ALA A N 1
ATOM 2799 C CA . ALA A 1 367 ? 10.691 -11.056 -8.842 1.00 95.81 367 ALA A CA 1
ATOM 2800 C C . ALA A 1 367 ? 11.138 -10.948 -10.310 1.00 95.81 367 ALA A C 1
ATOM 2802 O O . ALA A 1 367 ? 11.692 -11.903 -10.849 1.00 95.81 367 ALA A O 1
ATOM 2803 N N . LEU A 1 368 ? 10.888 -9.808 -10.963 1.00 96.31 368 LEU A N 1
ATOM 2804 C CA . LEU A 1 368 ? 11.182 -9.610 -12.388 1.00 96.31 368 LEU A CA 1
ATOM 2805 C C . LEU A 1 368 ? 12.603 -9.122 -12.674 1.00 96.31 368 LEU A C 1
ATOM 2807 O O . LEU A 1 368 ? 13.063 -9.252 -13.807 1.00 96.31 368 LEU A O 1
ATOM 2811 N N . THR A 1 369 ? 13.269 -8.507 -11.698 1.00 96.81 369 THR A N 1
ATOM 2812 C CA . THR A 1 369 ? 14.546 -7.814 -11.915 1.00 96.81 369 THR A CA 1
ATOM 2813 C C . THR A 1 369 ? 15.615 -8.249 -10.928 1.00 96.81 369 THR A C 1
ATOM 2815 O O . THR A 1 369 ? 15.330 -8.752 -9.844 1.00 96.81 369 THR A O 1
ATOM 2818 N N . SER A 1 370 ? 16.870 -8.039 -11.310 1.00 95.62 370 SER A N 1
ATOM 2819 C CA . SER A 1 370 ? 18.048 -8.341 -10.506 1.00 95.62 370 SER A CA 1
ATOM 2820 C C . SER A 1 370 ? 19.091 -7.227 -10.614 1.00 95.62 370 SER A C 1
ATOM 2822 O O . SER A 1 370 ? 18.962 -6.295 -11.410 1.00 95.62 370 SER A O 1
ATOM 2824 N N . ARG A 1 371 ? 20.209 -7.365 -9.892 1.00 96.19 371 ARG A N 1
ATOM 2825 C CA . ARG A 1 371 ? 21.389 -6.481 -10.016 1.00 96.19 371 ARG A CA 1
ATOM 2826 C C . ARG A 1 371 ? 21.970 -6.349 -11.429 1.00 96.19 371 ARG A C 1
ATOM 2828 O O . ARG A 1 371 ? 22.760 -5.439 -11.684 1.00 96.19 371 ARG A O 1
ATOM 2835 N N . HIS A 1 372 ? 21.626 -7.275 -12.321 1.00 96.56 372 HIS A N 1
ATOM 2836 C CA . HIS A 1 372 ? 22.078 -7.280 -13.706 1.00 96.56 372 HIS A CA 1
ATOM 2837 C C . HIS A 1 372 ? 21.143 -6.511 -14.641 1.00 96.56 372 HIS A C 1
ATOM 2839 O O . HIS A 1 372 ? 21.488 -6.372 -15.805 1.00 96.56 372 HIS A O 1
ATOM 2845 N N . ASP A 1 373 ? 20.016 -5.988 -14.152 1.00 97.31 373 ASP A N 1
ATOM 2846 C CA . ASP A 1 373 ? 18.987 -5.324 -14.952 1.00 97.31 373 ASP A CA 1
ATOM 2847 C C . ASP A 1 373 ? 18.893 -3.824 -14.633 1.00 97.31 373 ASP A C 1
ATOM 2849 O O . ASP A 1 373 ? 19.312 -3.359 -13.567 1.00 97.31 373 ASP A O 1
ATOM 2853 N N . LEU A 1 374 ? 18.322 -3.061 -15.569 1.00 97.25 374 LEU A N 1
ATOM 2854 C CA . LEU A 1 374 ? 18.016 -1.641 -15.412 1.00 97.25 374 LEU A CA 1
ATOM 2855 C C . LEU A 1 374 ? 16.523 -1.425 -15.183 1.00 97.25 374 LEU A C 1
ATOM 2857 O O . LEU A 1 374 ? 15.693 -1.924 -15.945 1.00 97.25 374 LEU A O 1
ATOM 2861 N N . VAL A 1 375 ? 16.196 -0.587 -14.199 1.00 97.81 375 VAL A N 1
ATOM 2862 C CA . VAL A 1 375 ? 14.822 -0.127 -13.964 1.00 97.81 375 VAL A CA 1
ATOM 2863 C C . VAL A 1 375 ? 14.738 1.382 -14.149 1.00 97.81 375 VAL A C 1
ATOM 2865 O O . VAL A 1 375 ? 15.352 2.142 -13.400 1.00 97.81 375 VAL A O 1
ATOM 2868 N N . PHE A 1 376 ? 13.972 1.818 -15.143 1.00 97.81 376 PHE A N 1
ATOM 2869 C CA . PHE A 1 376 ? 13.678 3.218 -15.421 1.00 97.81 376 PHE A CA 1
ATOM 2870 C C . PHE A 1 376 ? 12.393 3.608 -14.698 1.00 97.81 376 PHE A C 1
ATOM 2872 O O . PHE A 1 376 ? 11.340 3.043 -14.978 1.00 97.81 376 PHE A O 1
ATOM 2879 N N . THR A 1 377 ? 12.469 4.561 -13.774 1.00 95.75 377 THR A N 1
ATOM 2880 C CA . THR A 1 377 ? 11.313 5.028 -12.992 1.00 95.75 377 THR A CA 1
ATOM 2881 C C . THR A 1 377 ? 11.163 6.532 -13.125 1.00 95.75 377 THR A C 1
ATOM 2883 O O . THR A 1 377 ? 12.162 7.254 -13.125 1.00 95.75 377 THR A O 1
ATOM 2886 N N . ASP A 1 378 ? 9.922 6.995 -13.214 1.00 93.94 378 ASP A N 1
ATOM 2887 C CA . ASP A 1 378 ? 9.611 8.420 -13.162 1.00 93.94 378 ASP A CA 1
ATOM 2888 C C . ASP A 1 378 ? 10.007 8.984 -11.784 1.00 93.94 378 ASP A C 1
ATOM 2890 O O . ASP A 1 378 ? 9.969 8.267 -10.774 1.00 93.94 378 ASP A O 1
ATOM 2894 N N . ALA A 1 379 ? 10.421 10.249 -11.744 1.00 90.69 379 ALA A N 1
ATOM 2895 C CA . ALA A 1 379 ? 10.774 10.973 -10.529 1.00 90.69 379 ALA A CA 1
ATOM 2896 C C . ALA A 1 379 ? 9.600 11.141 -9.554 1.00 90.69 379 ALA A C 1
ATOM 2898 O O . ALA A 1 379 ? 9.843 11.231 -8.349 1.00 90.69 379 ALA A O 1
ATOM 2899 N N . ILE A 1 380 ? 8.359 11.169 -10.052 1.00 90.56 380 ILE A N 1
ATOM 2900 C CA . ILE A 1 380 ? 7.154 11.348 -9.227 1.00 90.56 380 ILE A CA 1
ATOM 2901 C C . ILE A 1 380 ? 6.358 10.054 -9.001 1.00 90.56 380 ILE A C 1
ATOM 2903 O O . ILE A 1 380 ? 5.292 10.103 -8.393 1.00 90.56 380 ILE A O 1
ATOM 2907 N N . ASN A 1 381 ? 6.875 8.905 -9.453 1.00 90.00 381 ASN A N 1
ATOM 2908 C CA . ASN A 1 381 ? 6.272 7.597 -9.183 1.00 90.00 381 ASN A CA 1
ATOM 2909 C C . ASN A 1 381 ? 6.158 7.314 -7.681 1.00 90.00 381 ASN A C 1
ATOM 2911 O O . ASN A 1 381 ? 7.000 7.732 -6.872 1.00 90.00 381 ASN A O 1
ATOM 2915 N N . HIS A 1 382 ? 5.180 6.479 -7.332 1.00 91.19 382 HIS A N 1
ATOM 2916 C CA . HIS A 1 382 ? 4.971 6.034 -5.964 1.00 91.19 382 HIS A CA 1
ATOM 2917 C C . HIS A 1 382 ? 6.216 5.369 -5.333 1.00 91.19 382 HIS A C 1
ATOM 2919 O O . HIS A 1 382 ? 6.962 4.611 -5.965 1.00 91.19 382 HIS A O 1
ATOM 2925 N N . MET A 1 383 ? 6.431 5.607 -4.032 1.00 86.94 383 MET A N 1
ATOM 2926 C CA . MET A 1 383 ? 7.631 5.155 -3.309 1.00 86.94 383 MET A CA 1
ATOM 2927 C C . MET A 1 383 ? 7.803 3.626 -3.309 1.00 86.94 383 MET A C 1
ATOM 2929 O O . MET A 1 383 ? 8.927 3.130 -3.331 1.00 86.94 383 MET A O 1
ATOM 2933 N N . SER A 1 384 ? 6.712 2.856 -3.369 1.00 91.94 384 SER A N 1
ATOM 2934 C CA . SER A 1 384 ? 6.783 1.386 -3.425 1.00 91.94 384 SER A CA 1
ATOM 2935 C C . SER A 1 384 ? 7.597 0.859 -4.606 1.00 91.94 384 SER A C 1
ATOM 2937 O O . SER A 1 384 ? 8.256 -0.170 -4.487 1.00 91.94 384 SER A O 1
ATOM 2939 N N . ILE A 1 385 ? 7.586 1.563 -5.742 1.00 89.19 385 ILE A N 1
ATOM 2940 C CA . ILE A 1 385 ? 8.373 1.195 -6.928 1.00 89.19 385 ILE A CA 1
ATOM 2941 C C . ILE A 1 385 ? 9.866 1.339 -6.625 1.00 89.19 385 ILE A C 1
ATOM 2943 O O . ILE A 1 385 ? 10.686 0.487 -6.978 1.00 89.19 385 ILE A O 1
ATOM 2947 N N . GLN A 1 386 ? 10.220 2.414 -5.922 1.00 86.69 386 GLN A N 1
ATOM 2948 C CA . GLN A 1 386 ? 11.587 2.696 -5.510 1.00 86.69 386 GLN A CA 1
ATOM 2949 C C . GLN A 1 386 ? 12.122 1.628 -4.559 1.00 86.69 386 GLN A C 1
ATOM 2951 O O . GLN A 1 386 ? 13.248 1.158 -4.736 1.00 86.69 386 GLN A O 1
ATOM 2956 N N . ASP A 1 387 ? 11.316 1.235 -3.578 1.00 91.25 387 ASP A N 1
ATOM 2957 C CA . ASP A 1 387 ? 11.693 0.213 -2.607 1.00 91.25 387 ASP A CA 1
ATOM 2958 C C . ASP A 1 387 ? 11.712 -1.190 -3.236 1.00 91.25 387 ASP A C 1
ATOM 2960 O O . ASP A 1 387 ? 12.623 -1.966 -2.948 1.00 91.25 387 ASP A O 1
ATOM 2964 N N . GLY A 1 388 ? 10.833 -1.456 -4.212 1.00 93.81 388 GLY A N 1
ATOM 2965 C CA . GLY A 1 388 ? 10.909 -2.603 -5.127 1.00 93.81 388 GLY A CA 1
ATOM 2966 C C . GLY A 1 388 ? 12.273 -2.747 -5.794 1.00 93.81 388 GLY A C 1
ATOM 2967 O O . GLY A 1 388 ? 12.911 -3.797 -5.714 1.00 93.81 388 GLY A O 1
ATOM 2968 N N . CYS A 1 389 ? 12.764 -1.662 -6.396 1.00 91.56 389 CYS A N 1
ATOM 2969 C CA . CYS A 1 389 ? 14.070 -1.651 -7.057 1.00 91.56 389 CYS A CA 1
ATOM 2970 C C . CYS A 1 389 ? 15.220 -1.915 -6.075 1.00 91.56 389 CYS A C 1
ATOM 2972 O O . CYS A 1 389 ? 16.153 -2.648 -6.403 1.00 91.56 389 CYS A O 1
ATOM 2974 N N . LYS A 1 390 ? 15.163 -1.314 -4.876 1.00 90.31 390 LYS A N 1
ATOM 2975 C CA . LYS A 1 390 ? 16.179 -1.525 -3.833 1.00 90.31 390 LYS A CA 1
ATOM 2976 C C . LYS A 1 390 ? 16.207 -2.985 -3.388 1.00 90.31 390 LYS A C 1
ATOM 2978 O O . LYS A 1 390 ? 17.290 -3.555 -3.308 1.00 90.31 390 LYS A O 1
ATOM 2983 N N . LEU A 1 391 ? 15.039 -3.587 -3.145 1.00 94.44 391 LEU A N 1
ATOM 2984 C CA . LEU A 1 391 ? 14.926 -4.990 -2.743 1.00 94.44 391 LEU A CA 1
ATOM 2985 C C . LEU A 1 391 ? 15.479 -5.937 -3.818 1.00 94.44 391 LEU A C 1
ATOM 2987 O O . LEU A 1 391 ? 16.183 -6.887 -3.491 1.00 94.44 391 LEU A O 1
ATOM 2991 N N . ALA A 1 392 ? 15.211 -5.649 -5.094 1.00 93.94 392 ALA A N 1
ATOM 2992 C CA . ALA A 1 392 ? 15.737 -6.410 -6.229 1.00 93.94 392 ALA A CA 1
ATOM 2993 C C . ALA A 1 392 ? 17.269 -6.300 -6.397 1.00 93.94 392 ALA A C 1
ATOM 2995 O O . ALA A 1 392 ? 17.892 -7.088 -7.112 1.00 93.94 392 ALA A O 1
ATOM 2996 N N . GLY A 1 393 ? 17.884 -5.269 -5.804 1.00 92.69 393 GLY A N 1
ATOM 2997 C CA . GLY A 1 393 ? 19.261 -4.866 -6.088 1.00 92.69 393 GLY A CA 1
ATOM 2998 C C . GLY A 1 393 ? 19.456 -4.303 -7.500 1.00 92.69 393 GLY A C 1
ATOM 2999 O O . GLY A 1 393 ? 20.597 -4.172 -7.941 1.00 92.69 393 GLY A O 1
ATOM 3000 N N . ALA A 1 394 ? 18.371 -3.992 -8.216 1.00 91.62 394 ALA A N 1
ATOM 3001 C CA . ALA A 1 394 ? 18.408 -3.575 -9.611 1.00 91.62 394 ALA A CA 1
ATOM 3002 C C . ALA A 1 394 ? 18.988 -2.166 -9.790 1.00 91.62 394 ALA A C 1
ATOM 3004 O O . ALA A 1 394 ? 18.843 -1.280 -8.940 1.00 91.62 394 ALA A O 1
ATOM 3005 N N . GLN A 1 395 ? 19.629 -1.929 -10.937 1.00 92.88 395 GLN A N 1
ATOM 3006 C CA . GLN A 1 395 ? 20.211 -0.629 -11.243 1.00 92.88 395 GLN A CA 1
ATOM 3007 C C . GLN A 1 395 ? 19.123 0.354 -11.668 1.00 92.88 395 GLN A C 1
ATOM 3009 O O . GLN A 1 395 ? 18.668 0.390 -12.811 1.00 92.88 395 GLN A O 1
ATOM 3014 N N . ARG A 1 396 ? 18.719 1.204 -10.733 1.00 93.00 396 ARG A N 1
ATOM 3015 C CA . ARG A 1 396 ? 17.665 2.187 -10.963 1.00 93.00 396 ARG A CA 1
ATOM 3016 C C . ARG A 1 396 ? 18.171 3.427 -11.703 1.00 93.00 396 ARG A C 1
ATOM 3018 O O . ARG A 1 396 ? 19.202 3.996 -11.340 1.00 93.00 396 ARG A O 1
ATOM 3025 N N . LYS A 1 397 ? 17.407 3.884 -12.697 1.00 95.50 397 LYS A N 1
ATOM 3026 C CA . LYS A 1 397 ? 17.594 5.138 -13.439 1.00 95.50 397 LYS A CA 1
ATOM 3027 C C . LYS A 1 397 ? 16.330 5.980 -13.308 1.00 95.50 397 LYS A C 1
ATOM 3029 O O . LYS A 1 397 ? 15.298 5.655 -13.883 1.00 95.50 397 LYS A O 1
ATOM 3034 N N . ILE A 1 398 ? 16.416 7.043 -12.517 1.00 94.25 398 ILE A N 1
ATOM 3035 C CA . ILE A 1 398 ? 15.310 7.987 -12.349 1.00 94.25 398 ILE A CA 1
ATOM 3036 C C . ILE A 1 398 ? 15.371 8.988 -13.506 1.00 94.25 398 ILE A C 1
ATOM 3038 O O . ILE A 1 398 ? 16.449 9.515 -13.789 1.00 94.25 398 ILE A O 1
ATOM 3042 N N . TYR A 1 399 ? 14.249 9.208 -14.186 1.00 94.44 399 TYR A N 1
ATOM 3043 C CA . TYR A 1 399 ? 14.106 10.244 -15.211 1.00 94.44 399 TYR A CA 1
ATOM 3044 C C . TYR A 1 399 ? 13.125 11.319 -14.730 1.00 94.44 399 TYR A C 1
ATOM 3046 O O . TYR A 1 399 ? 12.232 11.027 -13.937 1.00 94.44 399 TYR A O 1
ATOM 3054 N N . ASP A 1 400 ? 13.309 12.563 -15.178 1.00 95.12 400 ASP A N 1
ATOM 3055 C CA . ASP A 1 400 ? 12.367 13.650 -14.868 1.00 95.12 400 ASP A CA 1
ATOM 3056 C C . ASP A 1 400 ? 10.986 13.305 -15.411 1.00 95.12 400 ASP A C 1
ATOM 3058 O O . ASP A 1 400 ? 10.919 12.628 -16.431 1.00 95.12 400 ASP A O 1
ATOM 3062 N N . HIS A 1 401 ? 9.917 13.833 -14.817 1.00 94.06 401 HIS A N 1
ATOM 3063 C CA . HIS A 1 401 ? 8.537 13.566 -15.229 1.00 94.06 401 HIS A CA 1
ATOM 3064 C C . HIS A 1 401 ? 8.224 14.054 -16.665 1.00 94.06 401 HIS A C 1
ATOM 3066 O O . HIS A 1 401 ? 7.691 15.138 -16.906 1.00 94.06 401 HIS A O 1
ATOM 3072 N N . SER A 1 402 ? 8.702 13.291 -17.651 1.00 93.56 402 SER A N 1
ATOM 3073 C CA . SER A 1 402 ? 8.740 13.607 -19.075 1.00 93.56 402 SER A CA 1
ATOM 3074 C C . SER A 1 402 ? 9.267 12.419 -19.882 1.00 93.56 402 SER A C 1
ATOM 3076 O O . SER A 1 402 ? 10.416 11.990 -19.735 1.00 93.56 402 SER A O 1
ATOM 3078 N N . LEU A 1 403 ? 8.490 11.973 -20.872 1.00 95.81 403 LEU A N 1
ATOM 3079 C CA . LEU A 1 403 ? 8.918 10.915 -21.796 1.00 95.81 403 LEU A CA 1
ATOM 3080 C C . LEU A 1 403 ? 10.138 11.298 -22.650 1.00 95.81 403 LEU A C 1
ATOM 3082 O O . LEU A 1 403 ? 10.852 10.427 -23.141 1.00 95.81 403 LEU A O 1
ATOM 3086 N N . THR A 1 404 ? 10.423 12.592 -22.801 1.00 97.38 404 THR A N 1
ATOM 3087 C CA . THR A 1 404 ? 11.654 13.059 -23.454 1.00 97.38 404 THR A CA 1
ATOM 3088 C C . THR A 1 404 ? 12.884 12.803 -22.573 1.00 97.38 404 THR A C 1
ATOM 3090 O O . THR A 1 404 ? 13.953 12.482 -23.092 1.00 97.38 404 THR A O 1
ATOM 3093 N N . SER A 1 405 ? 12.755 12.926 -21.246 1.00 97.62 405 SER A N 1
ATOM 3094 C CA . SER A 1 405 ? 13.828 12.578 -20.299 1.00 97.62 405 SER A CA 1
ATOM 3095 C C . SER A 1 405 ? 14.038 11.059 -20.261 1.00 97.62 405 SER A C 1
ATOM 3097 O O . SER A 1 405 ? 15.176 10.589 -20.351 1.00 97.62 405 SER A O 1
ATOM 3099 N N . LEU A 1 406 ? 12.944 10.284 -20.273 1.00 98.00 406 LEU A N 1
ATOM 3100 C CA . LEU A 1 406 ? 12.992 8.825 -20.407 1.00 98.00 406 LEU A CA 1
ATOM 3101 C C . LEU A 1 406 ? 13.742 8.384 -21.670 1.00 98.00 406 LEU A C 1
ATOM 3103 O O . LEU A 1 406 ? 14.655 7.568 -21.574 1.00 98.00 406 LEU A O 1
ATOM 3107 N N . GLU A 1 407 ? 13.402 8.931 -22.840 1.00 98.38 407 GLU A N 1
ATOM 3108 C CA . GLU A 1 407 ? 14.051 8.571 -24.108 1.00 98.38 407 GLU A CA 1
ATOM 3109 C C . GLU A 1 407 ? 15.565 8.821 -24.072 1.00 98.38 407 GLU A C 1
ATOM 3111 O O . GLU A 1 407 ? 16.344 7.961 -24.482 1.00 98.38 407 GLU A O 1
ATOM 3116 N N . LYS A 1 408 ? 16.005 9.952 -23.504 1.00 98.25 408 LYS A N 1
ATOM 3117 C CA . LYS A 1 408 ? 17.436 10.239 -23.304 1.00 98.25 408 LYS A CA 1
ATOM 3118 C C . LYS A 1 408 ? 18.107 9.213 -22.389 1.00 98.25 408 LYS A C 1
ATOM 3120 O O . LYS A 1 408 ? 19.250 8.828 -22.636 1.00 98.25 408 LYS A O 1
ATOM 3125 N N . SER A 1 409 ? 17.419 8.788 -21.329 1.00 97.62 409 SER A N 1
ATOM 3126 C CA . SER A 1 409 ? 17.920 7.777 -20.394 1.00 97.62 409 SER A CA 1
ATOM 3127 C C . SER A 1 409 ? 18.029 6.405 -21.067 1.00 97.62 409 SER A C 1
ATOM 3129 O O . SER A 1 409 ? 19.073 5.762 -20.983 1.00 97.62 409 SER A O 1
ATOM 3131 N N . LEU A 1 410 ? 17.003 5.992 -21.816 1.00 98.19 410 LEU A N 1
ATOM 3132 C CA . LEU A 1 410 ? 17.004 4.747 -22.586 1.00 98.19 410 LEU A CA 1
ATOM 3133 C C . LEU A 1 410 ? 18.125 4.725 -23.631 1.00 98.19 410 LEU A C 1
ATOM 3135 O O . LEU A 1 410 ? 18.868 3.749 -23.696 1.00 98.19 410 LEU A O 1
ATOM 3139 N N . ALA A 1 411 ? 18.307 5.816 -24.382 1.00 97.94 411 ALA A N 1
ATOM 3140 C CA . ALA A 1 411 ? 19.376 5.938 -25.372 1.00 97.94 411 ALA A CA 1
ATOM 3141 C C . ALA A 1 411 ? 20.773 5.837 -24.741 1.00 97.94 411 ALA A C 1
ATOM 3143 O O . ALA A 1 411 ? 21.644 5.154 -25.272 1.00 97.94 411 ALA A O 1
ATOM 3144 N N . ARG A 1 412 ? 20.983 6.463 -23.574 1.00 97.88 412 ARG A N 1
ATOM 3145 C CA . ARG A 1 412 ? 22.258 6.393 -22.837 1.00 97.88 412 ARG A CA 1
ATOM 3146 C C . ARG A 1 412 ? 22.635 4.964 -22.444 1.00 97.88 412 ARG A C 1
ATOM 3148 O O . ARG A 1 412 ? 23.818 4.653 -22.357 1.00 97.88 412 ARG A O 1
ATOM 3155 N N . TYR A 1 413 ? 21.642 4.123 -22.176 1.00 96.62 413 TYR A N 1
ATOM 3156 C CA . TYR A 1 413 ? 21.830 2.745 -21.734 1.00 96.62 413 TYR A CA 1
ATOM 3157 C C . TYR A 1 413 ? 21.384 1.722 -22.788 1.00 96.62 413 TYR A C 1
ATOM 3159 O O . TYR A 1 413 ? 21.058 0.587 -22.436 1.00 96.62 413 TYR A O 1
ATOM 3167 N N . ALA A 1 414 ? 21.368 2.100 -24.071 1.00 95.62 414 ALA A N 1
ATOM 3168 C CA . ALA A 1 414 ? 20.918 1.233 -25.159 1.00 95.62 414 ALA A CA 1
ATOM 3169 C C . ALA A 1 414 ? 21.699 -0.093 -25.188 1.00 95.62 414 ALA A C 1
ATOM 3171 O O . ALA A 1 414 ? 21.084 -1.162 -25.207 1.00 95.62 414 ALA A O 1
ATOM 3172 N N . ASP A 1 415 ? 23.024 -0.014 -25.040 1.00 95.44 415 ASP A N 1
ATOM 3173 C CA . ASP A 1 415 ? 23.951 -1.154 -25.101 1.00 95.44 415 ASP A CA 1
ATOM 3174 C C . ASP A 1 415 ? 24.069 -1.939 -23.782 1.00 95.44 415 ASP A C 1
ATOM 3176 O O . ASP A 1 415 ? 24.937 -2.801 -23.637 1.00 95.44 415 ASP A O 1
ATOM 3180 N N . HIS A 1 416 ? 23.228 -1.646 -22.783 1.00 95.94 416 HIS A N 1
ATOM 3181 C CA . HIS A 1 416 ? 23.261 -2.386 -21.526 1.00 95.94 416 HIS A CA 1
ATOM 3182 C C . HIS A 1 416 ? 22.908 -3.870 -21.758 1.00 95.94 416 HIS A C 1
ATOM 3184 O O . HIS A 1 416 ? 21.864 -4.143 -22.359 1.00 95.94 416 HIS A O 1
ATOM 3190 N N . PRO A 1 417 ? 23.727 -4.822 -21.265 1.00 94.88 417 PRO A N 1
ATOM 3191 C CA . PRO A 1 417 ? 23.590 -6.239 -21.607 1.00 94.88 417 PRO A CA 1
ATOM 3192 C C . PRO A 1 417 ? 22.426 -6.948 -20.900 1.00 94.88 417 PRO A C 1
ATOM 3194 O O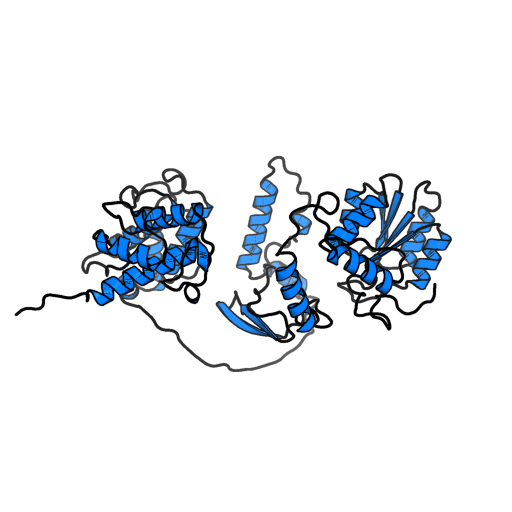 . PRO A 1 417 ? 21.972 -7.985 -21.375 1.00 94.88 417 PRO A O 1
ATOM 3197 N N . GLY A 1 418 ? 21.961 -6.427 -19.761 1.00 95.69 418 GLY A N 1
ATOM 3198 C CA . GLY A 1 418 ? 20.824 -6.986 -19.023 1.00 95.69 418 GLY A CA 1
ATOM 3199 C C . GLY A 1 418 ? 19.468 -6.412 -19.426 1.00 95.69 418 GLY A C 1
ATOM 3200 O O . GLY A 1 418 ? 19.379 -5.504 -20.258 1.00 95.69 418 GLY A O 1
ATOM 3201 N N . GLY A 1 419 ? 18.410 -6.921 -18.793 1.00 97.12 419 GLY A N 1
ATOM 3202 C CA . GLY A 1 419 ? 17.034 -6.514 -19.048 1.00 97.12 419 GLY A CA 1
ATOM 3203 C C . GLY A 1 419 ? 16.784 -5.041 -18.727 1.00 97.12 419 GLY A C 1
ATOM 3204 O O . GLY A 1 419 ? 17.461 -4.431 -17.897 1.00 97.12 419 GLY A O 1
ATOM 3205 N N . LYS A 1 420 ? 15.792 -4.457 -19.402 1.00 98.38 420 LYS A N 1
ATOM 3206 C CA . LYS A 1 420 ? 15.344 -3.077 -19.187 1.00 98.38 420 LYS A CA 1
ATOM 3207 C C . LYS A 1 420 ? 13.858 -3.092 -18.845 1.00 98.38 420 LYS A C 1
ATOM 3209 O O . LYS A 1 420 ? 13.052 -3.567 -19.645 1.00 98.38 420 LYS A O 1
ATOM 3214 N N . LEU A 1 421 ? 13.496 -2.565 -17.682 1.00 98.31 421 LEU A N 1
ATOM 3215 C CA . LEU A 1 421 ? 12.110 -2.392 -17.254 1.00 98.31 421 LEU A CA 1
ATOM 3216 C C . LEU A 1 421 ? 11.814 -0.904 -17.084 1.00 98.31 421 LEU A C 1
ATOM 3218 O O . LEU A 1 421 ? 12.539 -0.207 -16.384 1.00 98.31 421 LEU A O 1
ATOM 3222 N N . ILE A 1 422 ? 10.748 -0.418 -17.705 1.00 98.38 422 ILE A N 1
ATOM 3223 C CA . ILE A 1 422 ? 10.190 0.909 -17.459 1.00 98.38 422 ILE A CA 1
ATOM 3224 C C . ILE A 1 422 ? 9.016 0.735 -16.501 1.00 98.38 422 ILE A C 1
ATOM 3226 O O . ILE A 1 422 ? 8.113 -0.051 -16.782 1.00 98.38 422 ILE A O 1
ATOM 3230 N N . VAL A 1 423 ? 9.031 1.454 -15.383 1.00 96.81 423 VAL A N 1
ATOM 3231 C CA . VAL A 1 423 ? 7.942 1.468 -14.403 1.00 96.81 423 VAL A CA 1
ATOM 3232 C C . VAL A 1 423 ? 7.345 2.869 -14.344 1.00 96.81 423 VAL A C 1
ATOM 3234 O O . VAL A 1 423 ? 8.080 3.854 -14.247 1.00 96.81 423 VAL A O 1
ATOM 3237 N N . THR A 1 424 ? 6.022 2.969 -14.414 1.00 94.81 424 THR A N 1
ATOM 3238 C CA . THR A 1 424 ? 5.284 4.240 -14.389 1.00 94.81 424 THR A CA 1
ATOM 3239 C C . THR A 1 424 ? 3.960 4.073 -13.666 1.00 94.81 424 THR A C 1
ATOM 3241 O O . THR A 1 424 ? 3.318 3.031 -13.805 1.00 94.81 424 THR A O 1
ATOM 3244 N N . ASP A 1 425 ? 3.518 5.109 -12.969 1.00 92.38 425 ASP A N 1
ATOM 3245 C CA . ASP A 1 425 ? 2.123 5.214 -12.560 1.00 92.38 425 ASP A CA 1
ATOM 3246 C C . ASP A 1 425 ? 1.253 5.447 -13.812 1.00 92.38 425 ASP A C 1
ATOM 3248 O O . ASP A 1 425 ? 1.682 6.068 -14.791 1.00 92.38 425 ASP A O 1
ATOM 3252 N N . GLY A 1 426 ? 0.040 4.894 -13.816 1.00 90.50 426 GLY A N 1
ATOM 3253 C CA . GLY A 1 426 ? -0.962 5.135 -14.855 1.00 90.50 426 GLY A CA 1
ATOM 3254 C C . GLY A 1 426 ? -1.642 6.492 -14.669 1.00 90.50 426 GLY A C 1
ATOM 3255 O O . GLY A 1 426 ? -1.783 7.262 -15.621 1.00 90.50 426 GLY A O 1
ATOM 3256 N N . VAL A 1 427 ? -2.013 6.782 -13.420 1.00 91.50 427 VAL A N 1
ATOM 3257 C CA . VAL A 1 427 ? -2.474 8.084 -12.926 1.00 91.50 427 VAL A CA 1
ATOM 3258 C C . VAL A 1 427 ? -1.582 8.455 -11.750 1.00 91.50 427 VAL A C 1
ATOM 3260 O O . VAL A 1 427 ? -1.533 7.718 -10.763 1.00 91.50 427 VAL A O 1
ATOM 3263 N N . PHE A 1 428 ? -0.896 9.588 -11.840 1.00 88.25 428 PHE A N 1
ATOM 3264 C CA . PHE A 1 428 ? 0.046 10.016 -10.812 1.00 88.25 428 PHE A CA 1
ATOM 3265 C C . PHE A 1 428 ? -0.705 10.619 -9.623 1.00 88.25 428 PHE A C 1
ATOM 3267 O O . PHE A 1 428 ? -1.401 11.626 -9.746 1.00 88.25 428 PHE A O 1
ATOM 3274 N N . SER A 1 429 ? -0.560 10.000 -8.452 1.00 81.88 429 SER A N 1
ATOM 3275 C CA . SER A 1 429 ? -1.437 10.210 -7.288 1.00 81.88 429 SER A CA 1
ATOM 3276 C C . SER A 1 429 ? -1.525 11.657 -6.793 1.00 81.88 429 SER A C 1
ATOM 3278 O O . SER A 1 429 ? -2.600 12.108 -6.405 1.00 81.88 429 SER A O 1
ATOM 3280 N N . MET A 1 430 ? -0.410 12.390 -6.814 1.00 82.38 430 MET A N 1
ATOM 3281 C CA . MET A 1 430 ? -0.318 13.752 -6.267 1.00 82.38 430 MET A CA 1
ATOM 3282 C C . MET A 1 430 ? -0.535 14.860 -7.300 1.00 82.38 430 MET A C 1
ATOM 3284 O O . MET A 1 430 ? -0.791 15.999 -6.921 1.00 82.38 430 MET A O 1
ATOM 3288 N N . HIS A 1 431 ? -0.435 14.540 -8.590 1.00 84.25 431 HIS A N 1
ATOM 3289 C CA . HIS A 1 431 ? -0.491 15.521 -9.679 1.00 84.25 431 HIS A CA 1
ATOM 3290 C C . HIS A 1 431 ? -1.740 15.349 -10.558 1.00 84.25 431 HIS A C 1
ATOM 3292 O O . HIS A 1 431 ? -2.207 16.313 -11.164 1.00 84.25 431 HIS A O 1
ATOM 3298 N N . GLY A 1 432 ? -2.322 14.146 -10.587 1.00 84.19 432 GLY A N 1
ATOM 3299 C CA . GLY A 1 432 ? -3.538 13.820 -11.332 1.00 84.19 432 GLY A CA 1
ATOM 3300 C C . GLY A 1 432 ? -3.340 13.685 -12.843 1.00 84.19 432 GLY A C 1
ATOM 3301 O O . GLY A 1 432 ? -4.316 13.489 -13.571 1.00 84.19 432 GLY A O 1
ATOM 3302 N N . ASP A 1 433 ? -2.109 13.793 -13.336 1.00 89.06 433 ASP A N 1
ATOM 3303 C CA . ASP A 1 433 ? -1.790 13.562 -14.734 1.00 89.06 433 ASP A CA 1
ATOM 3304 C C . ASP A 1 433 ? -1.833 12.065 -15.079 1.00 89.06 433 ASP A C 1
ATOM 3306 O O . ASP A 1 433 ? -1.795 11.178 -14.221 1.00 89.06 433 ASP A O 1
ATOM 3310 N N . ILE A 1 434 ? -2.003 11.797 -16.371 1.00 90.19 434 ILE A N 1
ATOM 3311 C CA . ILE A 1 434 ? -2.171 10.455 -16.923 1.00 90.19 434 ILE A CA 1
ATOM 3312 C C . ILE A 1 434 ? -1.013 10.210 -17.875 1.00 90.19 434 ILE A C 1
ATOM 3314 O O . ILE A 1 434 ? -0.771 11.022 -18.773 1.00 90.19 434 ILE A O 1
ATOM 3318 N N . VAL A 1 435 ? -0.346 9.067 -17.732 1.00 91.12 435 VAL A N 1
ATOM 3319 C CA . VAL A 1 435 ? 0.768 8.707 -18.611 1.00 91.12 435 VAL A CA 1
ATOM 3320 C C . VAL A 1 435 ? 0.319 8.595 -20.076 1.00 91.12 435 VAL A C 1
ATOM 3322 O O . VAL A 1 435 ? -0.705 7.986 -20.402 1.00 91.12 435 VAL A O 1
ATOM 3325 N N . ASP A 1 436 ? 1.121 9.143 -20.993 1.00 93.44 436 ASP A N 1
ATOM 3326 C CA . ASP A 1 436 ? 0.982 8.909 -22.436 1.00 93.44 436 ASP A CA 1
ATOM 3327 C C . ASP A 1 436 ? 1.486 7.497 -22.778 1.00 93.44 436 ASP A C 1
ATOM 3329 O O . ASP A 1 436 ? 2.619 7.277 -23.222 1.00 93.44 436 ASP A O 1
ATOM 3333 N N . LEU A 1 437 ? 0.625 6.516 -22.499 1.00 92.31 437 LEU A N 1
ATOM 3334 C CA . LEU A 1 437 ? 0.931 5.102 -22.661 1.00 92.31 437 LEU A CA 1
ATOM 3335 C C . LEU A 1 437 ? 1.297 4.727 -24.112 1.00 92.31 437 LEU A C 1
ATOM 3337 O O . LEU A 1 437 ? 2.270 3.994 -24.280 1.00 92.31 437 LEU A O 1
ATOM 3341 N N . PRO A 1 438 ? 0.617 5.216 -25.174 1.00 94.06 438 PRO A N 1
ATOM 3342 C CA . PRO A 1 438 ? 1.032 4.939 -26.551 1.00 94.06 438 PRO A CA 1
ATOM 3343 C C . PRO A 1 438 ? 2.476 5.357 -26.847 1.00 94.06 438 PRO A C 1
ATOM 3345 O O . PRO A 1 438 ? 3.244 4.572 -27.412 1.00 94.06 438 PRO A O 1
ATOM 3348 N N . ARG A 1 439 ? 2.879 6.566 -26.435 1.00 96.06 439 ARG A N 1
ATOM 3349 C CA . ARG A 1 439 ? 4.254 7.036 -26.640 1.00 96.06 439 ARG A CA 1
ATOM 3350 C C . ARG A 1 439 ? 5.255 6.239 -25.804 1.00 96.06 439 ARG A C 1
ATOM 3352 O O . ARG A 1 439 ? 6.318 5.889 -26.315 1.00 96.06 439 ARG A O 1
ATOM 3359 N N . LEU A 1 440 ? 4.917 5.915 -24.555 1.00 96.69 440 LEU A N 1
ATOM 3360 C CA . LEU A 1 440 ? 5.734 5.068 -23.682 1.00 96.69 440 LEU A CA 1
ATOM 3361 C C . LEU A 1 440 ? 5.981 3.684 -24.302 1.00 96.69 440 LEU A C 1
ATOM 3363 O O . LEU A 1 440 ? 7.119 3.222 -24.336 1.00 96.69 440 LEU A O 1
ATOM 3367 N N . MET A 1 441 ? 4.933 3.044 -24.829 1.00 97.25 441 MET A N 1
ATOM 3368 C CA . MET A 1 441 ? 5.027 1.728 -25.468 1.00 97.25 441 MET A CA 1
ATOM 3369 C C . MET A 1 441 ? 5.924 1.762 -26.712 1.00 97.25 441 MET A C 1
ATOM 3371 O O . MET A 1 441 ? 6.743 0.862 -26.883 1.00 97.25 441 MET A O 1
ATOM 3375 N N . ASN A 1 442 ? 5.846 2.821 -27.531 1.00 97.75 442 ASN A N 1
ATOM 3376 C CA . ASN A 1 442 ? 6.744 2.998 -28.680 1.00 97.75 442 ASN A CA 1
ATOM 3377 C C . ASN A 1 442 ? 8.217 3.111 -28.252 1.00 97.75 442 ASN A C 1
ATOM 3379 O O . ASN A 1 442 ? 9.094 2.506 -28.867 1.00 97.75 442 ASN A O 1
ATOM 3383 N N . LEU A 1 443 ? 8.495 3.867 -27.184 1.00 97.88 443 LEU A N 1
ATOM 3384 C CA . LEU A 1 443 ? 9.845 3.968 -26.625 1.00 97.88 443 LEU A CA 1
ATOM 3385 C C . LEU A 1 443 ? 10.320 2.616 -26.085 1.00 97.88 443 LEU A C 1
ATOM 3387 O O . LEU A 1 443 ? 11.449 2.211 -26.356 1.00 97.88 443 LEU A O 1
ATOM 3391 N N . ALA A 1 444 ? 9.464 1.901 -25.358 1.00 98.06 444 ALA A N 1
ATOM 3392 C CA . ALA A 1 444 ? 9.801 0.595 -24.814 1.00 98.06 444 ALA A CA 1
ATOM 3393 C C . ALA A 1 444 ? 10.172 -0.398 -25.925 1.00 98.06 444 ALA A C 1
ATOM 3395 O O . ALA A 1 444 ? 11.218 -1.038 -25.846 1.00 98.06 444 ALA A O 1
ATOM 3396 N N . GLU A 1 445 ? 9.383 -0.457 -26.999 1.00 97.75 445 GLU A N 1
ATOM 3397 C CA . GLU A 1 445 ? 9.671 -1.294 -28.166 1.00 97.75 445 GLU A CA 1
ATOM 3398 C C . GLU A 1 445 ? 10.992 -0.899 -28.841 1.00 97.75 445 GLU A C 1
ATOM 3400 O O . GLU A 1 445 ? 11.857 -1.751 -29.049 1.00 97.75 445 GLU A O 1
ATOM 3405 N N . ARG A 1 446 ? 11.201 0.400 -29.102 1.00 97.75 446 ARG A N 1
ATOM 3406 C CA . ARG A 1 446 ? 12.409 0.917 -29.768 1.00 97.75 446 ARG A CA 1
ATOM 3407 C C . ARG A 1 446 ? 13.703 0.560 -29.034 1.00 97.75 446 ARG A C 1
ATOM 3409 O O . ARG A 1 446 ? 14.711 0.298 -29.682 1.00 97.75 446 ARG A O 1
ATOM 3416 N N . TYR A 1 447 ? 13.685 0.574 -27.702 1.00 97.75 447 TYR A N 1
ATOM 3417 C CA . TYR A 1 447 ? 14.872 0.334 -26.872 1.00 97.75 447 TYR A CA 1
ATOM 3418 C C . TYR A 1 447 ? 14.913 -1.069 -26.241 1.00 97.75 447 TYR A C 1
ATOM 3420 O O . TYR A 1 447 ? 15.782 -1.343 -25.406 1.00 97.75 447 TYR A O 1
ATOM 3428 N N . GLY A 1 448 ? 13.998 -1.964 -26.633 1.00 97.12 448 GLY A N 1
ATOM 3429 C CA . GLY A 1 448 ? 13.939 -3.340 -26.133 1.00 97.12 448 GLY A CA 1
ATOM 3430 C C . GLY A 1 448 ? 13.632 -3.441 -24.635 1.00 97.12 448 GLY A C 1
ATOM 3431 O O . GLY A 1 448 ? 14.146 -4.331 -23.959 1.00 97.12 448 GLY A O 1
ATOM 3432 N N . ALA A 1 449 ? 12.836 -2.516 -24.100 1.00 98.12 449 ALA A N 1
ATOM 3433 C CA . ALA A 1 449 ? 12.409 -2.503 -22.708 1.00 98.12 449 ALA A CA 1
ATOM 3434 C C . ALA A 1 449 ? 11.011 -3.116 -22.527 1.00 98.12 449 ALA A C 1
ATOM 3436 O O . ALA A 1 449 ? 10.155 -3.069 -23.411 1.00 98.12 449 ALA A O 1
ATOM 3437 N N . ARG A 1 450 ? 10.764 -3.683 -21.346 1.00 97.88 450 ARG A N 1
ATOM 3438 C CA . ARG A 1 450 ? 9.424 -4.064 -20.878 1.00 97.88 450 ARG A CA 1
ATOM 3439 C C . ARG A 1 450 ? 8.801 -2.918 -20.089 1.00 97.88 450 ARG A C 1
ATOM 3441 O O . ARG A 1 450 ? 9.515 -2.040 -19.614 1.00 97.88 450 ARG A O 1
ATOM 3448 N N . VAL A 1 451 ? 7.479 -2.938 -19.940 1.00 97.56 451 VAL A N 1
ATOM 3449 C CA . VAL A 1 451 ? 6.724 -1.900 -19.227 1.00 97.56 451 VAL A CA 1
ATOM 3450 C C . VAL A 1 451 ? 5.905 -2.529 -18.105 1.00 97.56 451 VAL A C 1
ATOM 3452 O O . VAL A 1 451 ? 5.166 -3.484 -18.341 1.00 97.56 451 VAL A O 1
ATOM 3455 N N . LEU A 1 452 ? 6.016 -1.958 -16.909 1.00 96.75 452 LEU A N 1
ATOM 3456 C CA . LEU A 1 452 ? 5.143 -2.191 -15.765 1.00 96.75 452 LEU A CA 1
ATOM 3457 C C . LEU A 1 452 ? 4.385 -0.890 -15.469 1.00 96.75 452 LEU A C 1
ATOM 3459 O O . LEU A 1 452 ? 5.004 0.160 -15.310 1.00 96.75 452 LEU A O 1
ATOM 3463 N N . VAL A 1 453 ? 3.056 -0.962 -15.409 1.00 95.12 453 VAL A N 1
ATOM 3464 C CA . VAL A 1 453 ? 2.192 0.190 -15.111 1.00 95.12 453 VAL A CA 1
ATOM 3465 C C . VAL A 1 453 ? 1.514 -0.028 -13.764 1.00 95.12 453 VAL A C 1
ATOM 3467 O O . VAL A 1 453 ? 0.846 -1.049 -13.583 1.00 95.12 453 VAL A O 1
ATOM 3470 N N . ASP A 1 454 ? 1.666 0.924 -12.847 1.00 94.69 454 ASP A N 1
ATOM 3471 C CA . ASP A 1 454 ? 0.910 0.972 -11.598 1.00 94.69 454 ASP A CA 1
ATOM 3472 C C . ASP A 1 454 ? -0.433 1.685 -11.822 1.00 94.69 454 ASP A C 1
ATOM 3474 O O . ASP A 1 454 ? -0.515 2.900 -11.980 1.00 94.69 454 ASP A O 1
ATOM 3478 N N . ASP A 1 455 ? -1.508 0.900 -11.846 1.00 92.75 455 ASP A N 1
ATOM 3479 C CA . ASP A 1 455 ? -2.879 1.359 -12.077 1.00 92.75 455 ASP A CA 1
ATOM 3480 C C . ASP A 1 455 ? -3.691 1.525 -10.774 1.00 92.75 455 ASP A C 1
ATOM 3482 O O . ASP A 1 455 ? -4.925 1.407 -10.801 1.00 92.75 455 ASP A O 1
ATOM 3486 N N . ALA A 1 456 ? -3.042 1.777 -9.631 1.00 92.25 456 ALA A N 1
ATOM 3487 C CA . ALA A 1 456 ? -3.721 1.958 -8.343 1.00 92.25 456 ALA A CA 1
ATOM 3488 C C . ALA A 1 456 ? -4.819 3.039 -8.389 1.00 92.25 456 ALA A C 1
ATOM 3490 O O . ALA A 1 456 ? -5.925 2.813 -7.901 1.00 92.25 456 ALA A O 1
ATOM 3491 N N . HIS A 1 457 ? -4.547 4.172 -9.045 1.00 92.62 457 HIS A N 1
ATOM 3492 C CA . HIS A 1 457 ? -5.498 5.283 -9.202 1.00 92.62 457 HIS A CA 1
ATOM 3493 C C . HIS A 1 457 ? -6.305 5.234 -10.514 1.00 92.62 457 HIS A C 1
ATOM 3495 O O . HIS A 1 457 ? -7.218 6.032 -10.717 1.00 92.62 457 HIS A O 1
ATOM 3501 N N . SER A 1 458 ? -6.008 4.279 -11.403 1.00 91.00 458 SER A N 1
ATOM 3502 C CA . SER A 1 458 ? -6.708 4.104 -12.684 1.00 91.00 458 SER A CA 1
ATOM 3503 C C . SER A 1 458 ? -7.850 3.088 -12.595 1.00 91.00 458 SER A C 1
ATOM 3505 O O . SER A 1 458 ? -8.884 3.237 -13.249 1.00 91.00 458 SER A O 1
ATOM 3507 N N . THR A 1 459 ? -7.647 1.997 -11.851 1.00 91.81 459 THR A N 1
ATOM 3508 C CA . THR A 1 459 ? -8.557 0.840 -11.838 1.00 91.81 459 THR A CA 1
ATOM 3509 C C . THR A 1 459 ? -9.907 1.210 -11.222 1.00 91.81 459 THR A C 1
ATOM 3511 O O . THR A 1 459 ? -9.976 1.883 -10.203 1.00 91.81 459 THR A O 1
ATOM 3514 N N . GLY A 1 460 ? -11.001 0.788 -11.853 1.00 90.50 460 GLY A N 1
ATOM 3515 C CA . GLY A 1 460 ? -12.372 1.156 -11.493 1.00 90.50 460 GLY A CA 1
ATOM 3516 C C . GLY A 1 460 ? -12.812 2.519 -12.036 1.00 90.50 460 GLY A C 1
ATOM 3517 O O . GLY A 1 460 ? -13.980 2.678 -12.372 1.00 90.50 460 GLY A O 1
ATOM 3518 N N . VAL A 1 461 ? -11.889 3.472 -12.192 1.00 88.88 461 VAL A N 1
ATOM 3519 C CA . VAL A 1 461 ? -12.196 4.864 -12.571 1.00 88.88 461 VAL A CA 1
ATOM 3520 C C . VAL A 1 461 ? -12.046 5.103 -14.075 1.00 88.88 461 VAL A C 1
ATOM 3522 O O . VAL A 1 461 ? -12.889 5.748 -14.697 1.00 88.88 461 VAL A O 1
ATOM 3525 N N . LEU A 1 462 ? -10.977 4.581 -14.682 1.00 88.81 462 LEU A N 1
ATOM 3526 C CA . LEU A 1 462 ? -10.651 4.816 -16.087 1.00 88.81 462 LEU A CA 1
ATOM 3527 C C . LEU A 1 462 ? -11.019 3.633 -16.990 1.00 88.81 462 LEU A C 1
ATOM 3529 O O . LEU A 1 462 ? -10.909 2.456 -16.633 1.00 88.81 462 LEU A O 1
ATOM 3533 N N . GLY A 1 463 ? -11.388 3.973 -18.227 1.00 85.88 463 GLY A N 1
ATOM 3534 C CA . GLY A 1 463 ? -11.765 3.018 -19.266 1.00 85.88 463 GLY A CA 1
ATOM 3535 C C . GLY A 1 463 ? -13.235 2.605 -19.196 1.00 85.88 463 GLY A C 1
ATOM 3536 O O . GLY A 1 463 ? -13.843 2.572 -18.133 1.00 85.88 463 GLY A O 1
ATOM 3537 N N . LYS A 1 464 ? -13.813 2.238 -20.347 1.00 87.06 464 LYS A N 1
ATOM 3538 C CA . LYS A 1 464 ? -15.246 1.896 -20.468 1.00 87.06 464 LYS A CA 1
ATOM 3539 C C . LYS A 1 464 ? -15.693 0.776 -19.517 1.00 87.06 464 LYS A C 1
ATOM 3541 O O . LYS A 1 464 ? -16.852 0.732 -19.131 1.00 87.06 464 LYS A O 1
ATOM 3546 N N . THR A 1 465 ? -14.785 -0.135 -19.174 1.00 87.38 465 THR A N 1
ATOM 3547 C CA . THR A 1 465 ? -15.044 -1.277 -18.285 1.00 87.38 465 THR A CA 1
ATOM 3548 C C . THR A 1 465 ? -14.419 -1.109 -16.896 1.00 87.38 465 THR A C 1
ATOM 3550 O O . THR A 1 465 ? -14.333 -2.089 -16.165 1.00 87.38 465 THR A O 1
ATOM 3553 N N . GLY A 1 466 ? -13.882 0.072 -16.561 1.00 88.44 466 GLY A N 1
ATOM 3554 C CA . GLY A 1 466 ? -13.138 0.290 -15.315 1.00 88.44 466 GLY A CA 1
ATOM 3555 C C . GLY A 1 466 ? -11.822 -0.494 -15.229 1.00 88.44 466 GLY A C 1
ATOM 3556 O O . GLY A 1 466 ? -11.300 -0.725 -14.144 1.00 88.44 466 GLY A O 1
ATOM 3557 N N . SER A 1 467 ? -11.260 -0.953 -16.352 1.00 86.62 467 SER A N 1
ATOM 3558 C CA . SER A 1 467 ? -10.017 -1.740 -16.334 1.00 86.62 467 SER A CA 1
ATOM 3559 C C . SER A 1 467 ? -8.763 -0.906 -16.046 1.00 86.62 467 SER A C 1
ATOM 3561 O O . SER A 1 467 ? -7.685 -1.478 -15.899 1.00 86.62 467 SER A O 1
ATOM 3563 N N . GLY A 1 468 ? -8.865 0.424 -15.991 1.00 81.06 468 GLY A N 1
ATOM 3564 C CA . GLY A 1 468 ? -7.726 1.346 -15.938 1.00 81.06 468 GLY A CA 1
ATOM 3565 C C . GLY A 1 468 ? -7.159 1.693 -17.319 1.00 81.06 468 GLY A C 1
ATOM 3566 O O . GLY A 1 468 ? -6.525 2.728 -17.484 1.00 81.06 468 GLY A O 1
ATOM 3567 N N . ARG A 1 469 ? -7.464 0.895 -18.353 1.00 67.44 469 ARG A N 1
ATOM 3568 C CA . ARG A 1 469 ? -7.033 1.152 -19.732 1.00 67.44 469 ARG A CA 1
ATOM 3569 C C . ARG A 1 469 ? -8.041 2.045 -20.453 1.00 67.44 469 ARG A C 1
ATOM 3571 O O . ARG A 1 469 ? -9.199 1.663 -20.639 1.00 67.44 469 ARG A O 1
ATOM 3578 N N . ARG A 1 470 ? -7.604 3.210 -20.943 1.00 56.97 470 ARG A N 1
ATOM 3579 C CA . ARG A 1 470 ? -8.306 3.874 -22.056 1.00 56.97 470 ARG A CA 1
ATOM 3580 C C . ARG A 1 470 ? -8.196 2.950 -23.265 1.00 56.97 470 ARG A C 1
ATOM 3582 O O . ARG A 1 470 ? -7.141 2.372 -23.481 1.00 56.97 470 ARG A O 1
ATOM 3589 N N . SER A 1 471 ? -9.293 2.737 -23.986 1.00 42.12 471 SER A N 1
ATOM 3590 C CA . SER A 1 471 ? -9.364 1.770 -25.082 1.00 42.12 471 SER A CA 1
ATOM 3591 C C . SER A 1 471 ? -8.307 2.056 -26.151 1.00 42.12 471 SER A C 1
ATOM 3593 O O . SER A 1 471 ? -8.533 2.845 -27.065 1.00 42.12 471 SER A O 1
ATOM 3595 N N . THR A 1 472 ? -7.171 1.388 -26.054 1.00 38.03 472 THR A N 1
ATOM 3596 C CA . THR A 1 472 ? -6.283 1.131 -27.174 1.00 38.03 472 THR A CA 1
ATOM 3597 C C . THR A 1 472 ? -6.216 -0.377 -27.305 1.00 38.03 472 THR A C 1
ATOM 3599 O O . THR A 1 472 ? -5.730 -1.083 -26.424 1.00 38.03 472 THR A O 1
ATOM 3602 N N . SER A 1 473 ? -6.825 -0.874 -28.378 1.00 30.77 473 SER A N 1
ATOM 3603 C CA . SER A 1 473 ? -6.604 -2.225 -28.866 1.00 30.77 473 SER A CA 1
ATOM 3604 C C . SER A 1 473 ? -5.107 -2.391 -29.108 1.00 30.77 473 SER A C 1
ATOM 3606 O O . SER A 1 473 ? -4.585 -1.816 -30.061 1.00 30.77 473 SER A O 1
ATOM 3608 N N . ILE A 1 474 ? -4.430 -3.115 -28.221 1.00 33.72 474 ILE A N 1
ATOM 3609 C CA . ILE A 1 474 ? -3.125 -3.729 -28.467 1.00 33.72 474 ILE A CA 1
ATOM 3610 C C . ILE A 1 474 ? -3.191 -5.129 -27.880 1.00 33.72 474 ILE A C 1
ATOM 3612 O O . ILE A 1 474 ? -3.541 -5.235 -26.677 1.00 33.72 474 ILE A O 1
#

Radius of gyration: 31.42 Å; Cα contacts (8 Å, |Δi|>4): 507; chains: 1; bounding box: 58×62×99 Å

InterPro domains:
  IPR004839 Aminotransferase, class I/classII, large domain [PF00155] (290-464)
  IPR006162 Phosphopantetheine attachment site [PS00012] (44-59)
  IPR009081 Phosphopantetheine binding ACP domain [PF00550] (19-80)
  IPR009081 Phosphopantetheine binding ACP domain [PS50075] (11-88)
  IPR015421 Pyridoxal phosphate-dependent transferase, major domain [G3DSA:3.40.640.10] (304-468)
  IPR015422 Pyridoxal phosphate-dependent transferase, small domain [G3DSA:3.90.1150.10] (287-299)
  IPR015424 Pyridoxal phosphate-dependent transferase [SSF53383] (248-468)
  IPR036736 ACP-like superfamily [G3DSA:1.10.1200.10] (4-96)
  IPR036736 ACP-like superfamily [G3DSA:1.10.1200.10] (97-187)
  IPR036736 ACP-like superfamily [SSF47336] (12-104)
  IPR036736 ACP-like superfamily [SSF47336] (104-187)
  IPR050087 8-amino-7-oxononanoate synthase class-II [PTHR13693] (264-468)

Sequence (474 aa):
MSMQGVESAAERQALLRQSVLQTFARLTEYEPAALAMNSHLEHDLGVDSIALAEIAATLNRQFQLNTPLQVQEIKTIQDALDGILQREPTLPEAQKTAPATATPQQWLGALLRRVFAAHSGYDAEVLTPDAAIEGDLGIDSVAVVTAQSEILKALRLSDDVALERSATLAELQACLTARLTQEKGADWFRQLATNDASTPSDEVSDDADAPASAAAAGAASRLAELGDSRTMRDFVGIEHPDLFHKAREFRAFYRDKKERELYWYGMPLETPCKNRAVMFDDITGKSREFLMFGSNSYLGLSNHPEVIQAIQDAAGAYGATNTGCRIIAGSNVLHLELERKLAKLKGREDCIVYPSGYSANLGCISALTSRHDLVFTDAINHMSIQDGCKLAGAQRKIYDHSLTSLEKSLARYADHPGGKLIVTDGVFSMHGDIVDLPRLMNLAERYGARVLVDDAHSTGVLGKTGSGRRSTSI

Secondary structure (DSSP, 8-state):
--------HHHHHHHHHHHHHHHHHHHH---GGG--TT-BTTTTS---HHHHHHHHHHHHHHTT-SSPPPGGG-SBHHHHHHHHHTT-----SSS----TT--HHHHHHHHHHHHHHHHHSS-TTT--TTSBTTTTS---HHHHHHHHHHHHHHTT--TT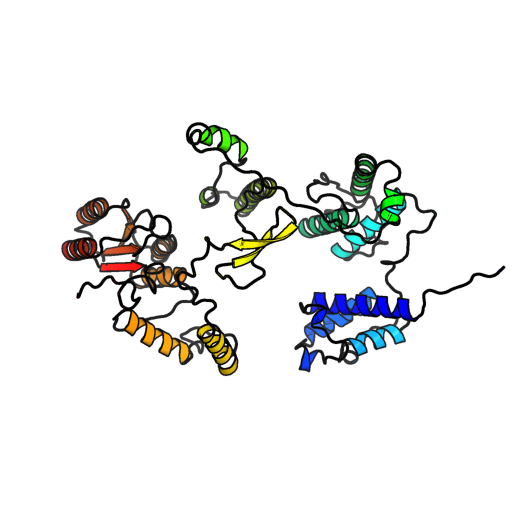---TT--BHHHHHHHHHHHHHHHH-TTHHHHHTT--------------------TTTHHHHHHHHTS----GGGGTT---SSTTHHHHHHHHHHHHHHHTT--S-PPPBSS--SSEEEEEETTTTEEEEEE--S---TT-GGG-HHHHHHHHHHHHHH-S--SSBTTBB---HHHHHHHHHHHHHTT-S-----SSHHHHHHHHHHHH--TTSEEEEETTS-HHHHHHHHHHT-EEEEE-SSHHHHHHHHHHTTT-SS-EEEEEESB-TTT--B--HHHHHHHHHHTT-EEEEE-TTTTTTSSTTSSS--S---